Protein AF-A0A956B2J0-F1 (afdb_monomer_lite)

Foldseek 3Di:
DDDDDDDDDDDDDDDDDDDDDDDDDDPPDDDDDDDDDDPPPQPLCPPDFQQDDPFPQWDRGFDDDRNDTDTDGHFQDQDDQLWLQFPRFTQHPVRHTGGHGHWQQDDDDWAAPDQFKIKDWDRGFDQDRNHRDTDTDIDIATHPRAQCVPHHRDGDQLCPPDWQADDPFPQWDPGFDADRRHRDGDTQGHDWQCQGDQLQLQFPSWTGHRPNHIDGHGRQQQDDDQWDFDKQKIKDWHSVVWDQDSVPSDIDTDIDIDGLPPQGDDPNGRNLAAPCVQKDPWDDDPDLQAWTAIDGPRPNDDGIDGFDNFALVLCLQQPLVLCQVAVCVVHNQDPVCVVDLRHADHQLDDAPDLPPDDDDDDDDDDCVQQDDPDPVPPRGDRRQDDHDPVRSVVNSRSQRVQVVPAPALCRRCVQQLLAPPRPSPNDPPPRNQHPHCPRSSSVSSRCRRVRNYDDPFGPQWDFRDDDPPDDDDTSGPDDRDDVPPDDPDDDDPDDDDDDDDDDDDPPPDDD

Radius of gyration: 56.72 Å; chains: 1; bounding box: 120×81×154 Å

Sequence (511 aa):
MLLAVLVGLGAACNVDDAEIPNGPCTGGICVGGDAGTNNNNNDPCANITCNQPPTQCHAAVGTCSAGVCDYALMPGQSCQDGNACTSNDMCDATGACVGTAVACTTPPDPTCADGDTSVVYDAQGVCIPGSGDCQYTQQTVSCPGMCGSANPGLCPNPCANRTCDTPPTGCFAVPGACNDLTGACTYTVDPAITMCSDGDPCTNNDACQGDGTCLGATLQCNTPPAATCTGNILRTFTANGAACNAGTSMCDYPFTDTDCGAAGCSNGACNNACDESGCSAWALPANPNGTAVRTCQDANCPTTINLPGLDRNYFDCNVQPIFDATCAYMGCHTTDTPNRRLQIFSVGLKRMAPLLSGTDHDGPLNPSFCNGSFPQAEANCAGRDPLLAAEGTFNFDNARLFSLDAASADQNELLTQPLAGDPQGHVHDSLDFFASTNDVRYQAIRSWLNGQTAGGGCRTSINIPTKPNYTVNTLNYGDGQCPTCKPAGGTCPGSTPATATPPCNPTDCVQ

pLDDT: mean 72.61, std 22.2, range [22.94, 96.62]

Secondary structure (DSSP, 8-state):
---------PPPP------------STT---------------TTTT------SSTTB-SS-EEETTEEE--B-TT-B---S-TTEEEEEE-TTS-EEEEEP----PPPPEEEETTEEEEE-SS-EE-TTT-PEE--EEEEE-TTTTTSSBTTB---TTTT------SSSSB-SSPEE-TTT--EE-PBPPTT-B---S-TTEEEEEE-SSS-EEEEEPP--SPPPPEEETTEEEEE-STT-EEETTTTEEE--EEEEE-GGG-EETTEETTS--GGGBPPPB--SSTTSEEE--BSSTTS--EEEPP---HHHIIIIIHHHIIIIISGGGSSBTT-TT-S--B-BTTB--SS---S---SSSS--GGG-----TT---SSSTTSPPPHHHHHHHHHHHHGGGSS-SSGGG-HHHHTTBTT-TT----TT---BSSTT-HHHHHHHHHHTT----S---S-------TT--------GGG--TT---TT---TT--------PPPTTS---

Structure (mmCIF, N/CA/C/O backbone):
data_AF-A0A956B2J0-F1
#
_entry.id   AF-A0A956B2J0-F1
#
loop_
_atom_site.group_PDB
_atom_site.id
_atom_site.type_symbol
_atom_site.label_atom_id
_atom_site.label_alt_id
_atom_site.label_comp_id
_atom_site.label_asym_id
_atom_site.label_entity_id
_atom_site.label_seq_id
_atom_site.pdbx_PDB_ins_code
_atom_site.Cartn_x
_atom_site.Cartn_y
_atom_site.Cartn_z
_atom_site.occupancy
_atom_site.B_iso_or_equiv
_atom_site.auth_seq_id
_atom_site.auth_comp_id
_atom_site.auth_asym_id
_atom_site.auth_atom_id
_atom_site.pdbx_PDB_model_num
ATOM 1 N N . MET A 1 1 ? -65.372 -28.774 45.444 1.00 35.50 1 MET A N 1
ATOM 2 C CA . MET A 1 1 ? -65.207 -30.163 44.949 1.00 35.50 1 MET A CA 1
ATOM 3 C C . MET A 1 1 ? -63.865 -30.629 45.496 1.00 35.50 1 MET A C 1
ATOM 5 O O . MET A 1 1 ? -62.912 -29.916 45.257 1.00 35.50 1 MET A O 1
ATOM 9 N N . LEU A 1 2 ? -63.684 -31.666 46.306 1.00 34.28 2 LEU A N 1
ATOM 10 C CA . LEU A 1 2 ? -64.452 -32.865 46.611 1.00 34.28 2 LEU A CA 1
ATOM 11 C C . LEU A 1 2 ? -64.133 -33.278 48.070 1.00 34.28 2 LEU A C 1
ATOM 13 O O . LEU A 1 2 ? -63.106 -32.907 48.625 1.00 34.28 2 LEU A O 1
ATOM 17 N N . LEU A 1 3 ? -65.072 -34.012 48.649 1.00 37.28 3 LEU A N 1
ATOM 18 C CA . LEU A 1 3 ? -65.223 -34.500 50.019 1.00 37.28 3 LEU A CA 1
ATOM 19 C C . LEU A 1 3 ? -64.166 -35.554 50.427 1.00 37.28 3 LEU A C 1
ATOM 21 O O . LEU A 1 3 ? -63.898 -36.448 49.630 1.00 37.28 3 LEU A O 1
ATOM 25 N N . ALA A 1 4 ? -63.695 -35.550 51.682 1.00 34.56 4 ALA A N 1
ATOM 26 C CA . ALA A 1 4 ? -63.325 -36.780 52.401 1.00 34.56 4 ALA A CA 1
ATOM 27 C C . ALA A 1 4 ? -63.368 -36.577 53.928 1.00 34.56 4 ALA A C 1
ATOM 29 O O . ALA A 1 4 ? -62.585 -35.834 54.511 1.00 34.56 4 ALA A O 1
ATOM 30 N N . VAL A 1 5 ? -64.331 -37.259 54.541 1.00 39.72 5 VAL A N 1
ATOM 31 C CA . VAL A 1 5 ? -64.541 -37.460 55.977 1.00 39.72 5 VAL A CA 1
ATOM 32 C C . VAL A 1 5 ? -63.607 -38.572 56.456 1.00 39.72 5 VAL A C 1
ATOM 34 O O . VAL A 1 5 ? -63.638 -39.645 55.862 1.00 39.72 5 VAL A O 1
ATOM 37 N N . LEU A 1 6 ? -62.875 -38.381 57.559 1.00 34.81 6 LEU A N 1
ATOM 38 C CA . LEU A 1 6 ? -62.448 -39.495 58.413 1.00 34.81 6 LEU A CA 1
ATOM 39 C C . LEU A 1 6 ? -62.527 -39.115 59.903 1.00 34.81 6 LEU A C 1
ATOM 41 O O . LEU A 1 6 ? -61.773 -38.297 60.420 1.00 34.81 6 LEU A O 1
ATOM 45 N N . VAL A 1 7 ? -63.507 -39.750 60.542 1.00 36.44 7 VAL A N 1
ATOM 46 C CA . VAL A 1 7 ? -63.705 -40.039 61.972 1.00 36.44 7 VAL A CA 1
ATOM 47 C C . VAL A 1 7 ? -62.367 -40.537 62.563 1.00 36.44 7 VAL A C 1
ATOM 49 O O . VAL A 1 7 ? -61.705 -41.355 61.938 1.00 36.44 7 VAL A O 1
ATOM 52 N N . GLY A 1 8 ? -61.822 -40.022 63.667 1.00 38.66 8 GLY A N 1
ATOM 53 C CA . GLY A 1 8 ? -62.373 -40.074 65.020 1.00 38.66 8 GLY A CA 1
ATOM 54 C C . GLY A 1 8 ? -61.999 -41.398 65.705 1.00 38.66 8 GLY A C 1
ATOM 55 O O . GLY A 1 8 ? -62.794 -42.329 65.695 1.00 38.66 8 GLY A O 1
ATOM 56 N N . LEU A 1 9 ? -60.810 -41.480 66.313 1.00 36.62 9 LEU A N 1
ATOM 57 C CA . LEU A 1 9 ? -60.426 -42.541 67.256 1.00 36.62 9 LEU A CA 1
ATOM 58 C C . LEU A 1 9 ? -59.696 -41.885 68.435 1.00 36.62 9 LEU A C 1
ATOM 60 O O . LEU A 1 9 ? -58.500 -41.611 68.375 1.00 36.62 9 LEU A O 1
ATOM 64 N N . GLY A 1 10 ? -60.462 -41.574 69.483 1.00 35.75 10 GLY A N 1
ATOM 65 C CA . GLY A 1 10 ? -59.936 -41.194 70.789 1.00 35.75 10 GLY A CA 1
ATOM 66 C C . GLY A 1 10 ? -59.349 -42.418 71.486 1.00 35.75 10 GLY A C 1
ATOM 67 O O . GLY A 1 10 ? -59.977 -43.477 71.525 1.00 35.75 10 GLY A O 1
ATOM 68 N N . ALA A 1 11 ? -58.132 -42.267 72.000 1.00 37.03 11 ALA A N 1
ATOM 69 C CA . ALA A 1 11 ? -57.468 -43.260 72.826 1.00 37.03 11 ALA A CA 1
ATOM 70 C C . ALA A 1 11 ? -58.226 -43.457 74.150 1.00 37.03 11 ALA A C 1
ATOM 72 O O . ALA A 1 11 ? -58.715 -42.502 74.752 1.00 37.03 11 ALA A O 1
ATOM 73 N N . ALA A 1 12 ? -58.326 -44.714 74.576 1.00 32.59 12 ALA A N 1
ATOM 74 C CA . ALA A 1 12 ? -58.963 -45.127 75.817 1.00 32.59 12 ALA A CA 1
ATOM 75 C C . ALA A 1 12 ? -58.129 -44.722 77.044 1.00 32.59 12 ALA A C 1
ATOM 77 O O . ALA A 1 12 ? -56.908 -44.881 77.048 1.00 32.59 12 ALA A O 1
ATOM 78 N N . CYS A 1 13 ? -58.797 -44.274 78.109 1.00 31.00 13 CYS A N 1
ATOM 79 C CA . CYS A 1 13 ? -58.205 -44.224 79.442 1.00 31.00 13 CYS A CA 1
ATOM 80 C C . CYS A 1 13 ? -58.163 -45.645 80.013 1.00 31.00 13 CYS A C 1
ATOM 82 O O . CYS A 1 13 ? -59.206 -46.269 80.202 1.00 31.00 13 CYS A O 1
ATOM 84 N N . ASN A 1 14 ? -56.955 -46.140 80.274 1.00 37.97 14 ASN A N 1
ATOM 85 C CA . ASN A 1 14 ? -56.723 -47.334 81.071 1.00 37.97 14 ASN A CA 1
ATOM 86 C C . ASN A 1 14 ? -56.538 -46.914 82.533 1.00 37.97 14 ASN A C 1
ATOM 88 O O . ASN A 1 14 ? -55.545 -46.258 82.843 1.00 37.97 14 ASN A O 1
ATOM 92 N N . VAL A 1 15 ? -57.467 -47.296 83.407 1.00 42.03 15 VAL A N 1
ATOM 93 C CA . VAL A 1 15 ? -57.183 -47.441 84.837 1.00 42.03 15 VAL A CA 1
ATOM 94 C C . VAL A 1 15 ? -57.813 -48.739 85.327 1.00 42.03 15 VAL A C 1
ATOM 96 O O . VAL A 1 15 ? -59.034 -48.894 85.364 1.00 42.03 15 VAL A O 1
ATOM 99 N N . ASP A 1 16 ? -56.934 -49.681 85.653 1.00 40.47 16 ASP A N 1
ATOM 100 C CA . ASP A 1 16 ? -57.213 -50.844 86.478 1.00 40.47 16 ASP A CA 1
ATOM 101 C C . ASP A 1 16 ? -57.580 -50.354 87.887 1.00 40.47 16 ASP A C 1
ATOM 103 O O . ASP A 1 16 ? -56.701 -49.943 88.635 1.00 40.47 16 ASP A O 1
ATOM 107 N N . ASP A 1 17 ? -58.866 -50.342 88.233 1.00 38.78 17 ASP A N 1
ATOM 108 C CA . ASP A 1 17 ? -59.327 -50.712 89.575 1.00 38.78 17 ASP A CA 1
ATOM 109 C C . ASP A 1 17 ? -60.852 -50.866 89.597 1.00 38.78 17 ASP A C 1
ATOM 111 O O . ASP A 1 17 ? -61.626 -50.022 89.142 1.00 38.78 17 ASP A O 1
ATOM 115 N N . ALA A 1 18 ? -61.280 -52.017 90.101 1.00 45.44 18 ALA A N 1
ATOM 116 C CA . ALA A 1 18 ? -62.663 -52.427 90.191 1.00 45.44 18 ALA A CA 1
ATOM 117 C C . ALA A 1 18 ? -63.302 -51.880 91.475 1.00 45.44 18 ALA A C 1
ATOM 119 O O . ALA A 1 18 ? -63.050 -52.426 92.539 1.00 45.44 18 ALA A O 1
ATOM 120 N N . GLU A 1 19 ? -64.169 -50.869 91.367 1.00 48.59 19 GLU A N 1
ATOM 121 C CA . GLU A 1 19 ? -65.430 -50.764 92.123 1.00 48.59 19 GLU A CA 1
ATOM 122 C C . GLU A 1 19 ? -66.260 -49.547 91.654 1.00 48.59 19 GLU A C 1
ATOM 124 O O . GLU A 1 19 ? -65.746 -48.444 91.513 1.00 48.59 19 GLU A O 1
ATOM 129 N N . ILE A 1 20 ? -67.575 -49.768 91.487 1.00 40.50 20 ILE A N 1
ATOM 130 C CA . ILE A 1 20 ? -68.682 -48.853 91.103 1.00 40.50 20 ILE A CA 1
ATOM 131 C C . ILE A 1 20 ? -69.118 -48.899 89.611 1.00 40.50 20 ILE A C 1
ATOM 133 O O . ILE A 1 20 ? -68.473 -48.320 88.738 1.00 40.50 20 ILE A O 1
ATOM 137 N N . PRO A 1 21 ? -70.275 -49.530 89.301 1.00 45.38 21 PRO A N 1
ATOM 138 C CA . PRO A 1 21 ? -70.878 -49.532 87.972 1.00 45.38 21 PRO A CA 1
ATOM 139 C C . PRO A 1 21 ? -71.820 -48.330 87.752 1.00 45.38 21 PRO A C 1
ATOM 141 O O . PRO A 1 21 ? -72.668 -48.033 88.589 1.00 45.38 21 PRO A O 1
ATOM 144 N N . ASN A 1 22 ? -71.738 -47.743 86.551 1.00 42.97 22 ASN A N 1
ATOM 145 C CA . ASN A 1 22 ? -72.688 -46.813 85.912 1.00 42.97 22 ASN A CA 1
ATOM 146 C C . ASN A 1 22 ? -72.746 -45.353 86.417 1.00 42.97 22 ASN A C 1
ATOM 148 O O . ASN A 1 22 ? -73.561 -44.997 87.263 1.00 42.97 22 ASN A O 1
ATOM 152 N N . GLY A 1 23 ? -72.008 -44.468 85.734 1.00 45.00 23 GLY A N 1
ATOM 153 C CA . GLY A 1 23 ? -72.298 -43.031 85.625 1.00 45.00 23 GLY A CA 1
ATOM 154 C C . GLY A 1 23 ? -71.915 -42.518 84.223 1.00 45.00 23 GLY A C 1
ATOM 155 O O . GLY A 1 23 ? -70.894 -42.960 83.698 1.00 45.00 23 GLY A O 1
ATOM 156 N N . PRO A 1 24 ? -72.714 -41.661 83.555 1.00 36.62 24 PRO A N 1
ATOM 157 C CA . PRO A 1 24 ? -72.447 -41.257 82.174 1.00 36.62 24 PRO A CA 1
ATOM 158 C C . PRO A 1 24 ? -71.345 -40.189 82.092 1.00 36.62 24 PRO A C 1
ATOM 160 O O . PRO A 1 24 ? -71.435 -39.138 82.723 1.00 36.62 24 PRO A O 1
ATOM 163 N N . CYS A 1 25 ? -70.330 -40.427 81.259 1.00 37.09 25 CYS A N 1
ATOM 164 C CA . CYS A 1 25 ? -69.334 -39.427 80.877 1.00 37.09 25 CYS A CA 1
ATOM 165 C C . CYS A 1 25 ? -69.840 -38.607 79.681 1.00 37.09 25 CYS A C 1
ATOM 167 O O . CYS A 1 25 ? -70.198 -39.176 78.651 1.00 37.09 25 CYS A O 1
ATOM 169 N N . THR A 1 26 ? -69.800 -37.276 79.770 1.00 37.00 26 THR A N 1
ATOM 170 C CA . THR A 1 26 ? -70.005 -36.390 78.609 1.00 37.00 26 THR A CA 1
ATOM 171 C C . THR A 1 26 ? -68.829 -35.419 78.541 1.00 37.00 26 THR A C 1
ATOM 173 O O . THR A 1 26 ? -68.643 -34.624 79.454 1.00 37.00 26 THR A O 1
ATOM 176 N N . GLY A 1 27 ? -67.999 -35.505 77.497 1.00 43.88 27 GLY A N 1
ATOM 177 C CA . GLY A 1 27 ? -66.906 -34.547 77.260 1.00 43.88 27 GLY A CA 1
ATOM 178 C C . GLY A 1 27 ? -65.631 -34.709 78.104 1.00 43.88 27 GLY A C 1
ATOM 179 O O . GLY A 1 27 ? -64.857 -33.765 78.183 1.00 43.88 27 GLY A O 1
ATOM 180 N N . GLY A 1 28 ? -65.385 -35.875 78.716 1.00 47.59 28 GLY A N 1
ATOM 181 C CA . GLY A 1 28 ? -64.074 -36.206 79.303 1.00 47.59 28 GLY A CA 1
ATOM 182 C C . GLY A 1 28 ? -63.744 -35.599 80.675 1.00 47.59 28 GLY A C 1
ATOM 183 O O . GLY A 1 28 ? -62.598 -35.698 81.097 1.00 47.59 28 GLY A O 1
ATOM 184 N N . ILE A 1 29 ? -64.710 -35.017 81.395 1.00 48.53 29 ILE A N 1
ATOM 185 C CA . ILE A 1 29 ? -64.512 -34.526 82.772 1.00 48.53 29 ILE A CA 1
ATOM 186 C C . ILE A 1 29 ? -65.528 -35.190 83.713 1.00 48.53 29 ILE A C 1
ATOM 188 O O . ILE A 1 29 ? -66.730 -35.175 83.448 1.00 48.53 29 ILE A O 1
ATOM 192 N N . CYS A 1 30 ? -65.047 -35.757 84.824 1.00 38.91 30 CYS A N 1
ATOM 193 C CA . CYS A 1 30 ? -65.880 -36.223 85.936 1.00 38.91 30 CYS A CA 1
ATOM 194 C C . CYS A 1 30 ? -66.301 -35.023 86.798 1.00 38.91 30 CYS A C 1
ATOM 196 O O . CYS A 1 30 ? -65.445 -34.270 87.256 1.00 38.91 30 CYS A O 1
ATOM 198 N N . VAL A 1 31 ? -67.603 -34.847 87.044 1.00 44.25 31 VAL A N 1
ATOM 199 C CA . VAL A 1 31 ? -68.118 -33.775 87.911 1.00 44.25 31 VAL A CA 1
ATOM 200 C C . VAL A 1 31 ? -68.738 -34.391 89.165 1.00 44.25 31 VAL A C 1
ATOM 202 O O . VAL A 1 31 ? -69.768 -35.056 89.078 1.00 44.25 31 VAL A O 1
ATOM 205 N N . GLY A 1 32 ? -68.116 -34.146 90.322 1.00 39.00 32 GLY A N 1
ATOM 206 C CA . GLY A 1 32 ? -68.688 -34.405 91.647 1.00 39.00 32 GLY A CA 1
ATOM 207 C C . GLY A 1 32 ? -67.661 -34.835 92.700 1.00 39.00 32 GLY A C 1
ATOM 208 O O . GLY A 1 32 ? -67.180 -35.961 92.653 1.00 39.00 32 GLY A O 1
ATOM 209 N N . GLY A 1 33 ? -67.382 -33.968 93.680 1.00 40.16 33 GLY A N 1
ATOM 210 C CA . GLY A 1 33 ? -66.674 -34.332 94.915 1.00 40.16 33 GLY A CA 1
ATOM 211 C C . GLY A 1 33 ? -66.053 -33.140 95.648 1.00 40.16 33 GLY A C 1
ATOM 212 O O . GLY A 1 33 ? -65.164 -32.491 95.114 1.00 40.16 33 GLY A O 1
ATOM 213 N N . ASP A 1 34 ? -66.559 -32.870 96.852 1.00 42.50 34 ASP A N 1
ATOM 214 C CA . ASP A 1 34 ? -66.285 -31.737 97.746 1.00 42.50 34 ASP A CA 1
ATOM 215 C C . ASP A 1 34 ? -64.835 -31.558 98.239 1.00 42.50 34 ASP A C 1
ATOM 217 O O . ASP A 1 34 ? -64.007 -32.467 98.233 1.00 42.50 34 ASP A O 1
ATOM 221 N N . ALA A 1 35 ? -64.604 -30.349 98.763 1.00 54.72 35 ALA A N 1
ATOM 222 C CA . ALA A 1 35 ? -63.444 -29.891 99.518 1.00 54.72 35 ALA A CA 1
ATOM 223 C C . ALA A 1 35 ? -62.894 -30.906 100.542 1.00 54.72 35 ALA A C 1
ATOM 225 O O . ALA A 1 35 ? -63.597 -31.364 101.441 1.00 54.72 35 ALA A O 1
ATOM 226 N N . GLY A 1 36 ? -61.584 -31.153 100.485 1.00 38.69 36 GLY A N 1
ATOM 227 C CA . GLY A 1 36 ? -60.866 -31.912 101.503 1.00 38.69 36 GLY A CA 1
ATOM 228 C C . GLY A 1 36 ? -59.371 -31.947 101.221 1.00 38.69 36 GLY A C 1
ATOM 229 O O . GLY A 1 36 ? -58.921 -32.553 100.259 1.00 38.69 36 GLY A O 1
ATOM 230 N N . THR A 1 37 ? -58.602 -31.274 102.069 1.00 54.66 37 THR A N 1
ATOM 231 C CA . THR A 1 37 ? -57.142 -31.176 102.043 1.00 54.66 37 THR A CA 1
ATOM 232 C C . THR A 1 37 ? -56.463 -32.551 102.025 1.00 54.66 37 THR A C 1
ATOM 234 O O . THR A 1 37 ? -56.329 -33.188 103.071 1.00 54.66 37 THR A O 1
ATOM 237 N N . ASN A 1 38 ? -55.944 -32.965 100.870 1.00 45.47 38 ASN A N 1
ATOM 238 C CA . ASN A 1 38 ? -54.764 -33.815 100.804 1.00 45.47 38 ASN A CA 1
ATOM 239 C C . ASN A 1 38 ? -53.744 -33.206 99.828 1.00 45.47 38 ASN A C 1
ATOM 241 O O . ASN A 1 38 ? -53.971 -32.904 98.664 1.00 45.47 38 ASN A O 1
ATOM 245 N N . ASN A 1 39 ? -52.585 -32.942 100.392 1.00 57.44 39 ASN A N 1
ATOM 246 C CA . ASN A 1 39 ? -51.358 -32.501 99.768 1.00 57.44 39 ASN A CA 1
ATOM 247 C C . ASN A 1 39 ? -50.750 -33.613 98.901 1.00 57.44 39 ASN A C 1
ATOM 249 O O . ASN A 1 39 ? -49.669 -34.104 99.199 1.00 57.44 39 ASN A O 1
ATOM 253 N N . ASN A 1 40 ? -51.406 -33.942 97.790 1.00 53.59 40 ASN A N 1
ATOM 254 C CA . ASN A 1 40 ? -50.747 -34.527 96.626 1.00 53.59 40 ASN A CA 1
ATOM 255 C C . ASN A 1 40 ? -50.641 -33.433 95.567 1.00 53.59 40 ASN A C 1
ATOM 257 O O . ASN A 1 40 ? -51.390 -33.382 94.596 1.00 53.59 40 ASN A O 1
ATOM 261 N N . ASN A 1 41 ? -49.705 -32.523 95.842 1.00 59.00 41 ASN A N 1
ATOM 262 C CA . ASN A 1 41 ? -49.174 -31.512 94.940 1.00 59.00 41 ASN A CA 1
ATOM 263 C C . ASN A 1 41 ? -48.554 -32.194 93.711 1.00 59.00 41 ASN A C 1
ATOM 265 O O . ASN A 1 41 ? -47.340 -32.355 93.621 1.00 59.00 41 ASN A O 1
ATOM 269 N N . ASN A 1 42 ? -49.407 -32.662 92.811 1.00 64.56 42 ASN A N 1
ATOM 270 C CA . ASN A 1 42 ? -49.012 -33.123 91.493 1.00 64.56 42 ASN A CA 1
ATOM 271 C C . ASN A 1 42 ? -49.952 -32.570 90.419 1.00 64.56 42 ASN A C 1
ATOM 273 O O . ASN A 1 42 ? -50.065 -33.163 89.353 1.00 64.56 42 ASN A O 1
ATOM 277 N N . ASP A 1 43 ? -50.631 -31.453 90.708 1.00 75.75 43 ASP A N 1
ATOM 278 C CA . ASP A 1 43 ? -51.000 -30.510 89.659 1.00 75.75 43 ASP A CA 1
ATOM 279 C C . ASP A 1 43 ? -49.783 -29.600 89.450 1.00 75.75 43 ASP A C 1
ATOM 281 O O . ASP A 1 43 ? -49.546 -28.690 90.256 1.00 75.75 43 ASP A O 1
ATOM 285 N N . PRO A 1 44 ? -48.977 -29.835 88.401 1.00 83.00 44 PRO A N 1
ATOM 286 C CA . PRO A 1 44 ? -47.765 -29.066 88.166 1.00 83.00 44 PRO A CA 1
ATOM 287 C C . PRO A 1 44 ? -48.062 -27.592 87.830 1.00 83.00 44 PRO A C 1
ATOM 289 O O . PRO A 1 44 ? -47.133 -26.798 87.719 1.00 83.00 44 PRO A O 1
ATOM 292 N N . CYS A 1 45 ? -49.338 -27.216 87.681 1.00 86.88 45 CYS A N 1
ATOM 293 C CA . CYS A 1 45 ? -49.802 -25.882 87.324 1.00 86.88 45 CYS A CA 1
ATOM 294 C C . CYS A 1 45 ? -50.400 -25.074 88.488 1.00 86.88 45 CYS A C 1
ATOM 296 O O . CYS A 1 45 ? -50.694 -23.895 88.298 1.00 86.88 45 CYS A O 1
ATOM 298 N N . ALA A 1 46 ? -50.519 -25.634 89.700 1.00 84.00 46 ALA A N 1
ATOM 299 C CA . ALA A 1 46 ? -51.222 -25.006 90.831 1.00 84.00 46 ALA A CA 1
ATOM 300 C C . ALA A 1 46 ? -50.687 -23.619 91.265 1.00 84.00 46 ALA A C 1
ATOM 302 O O . ALA A 1 46 ? -51.393 -22.874 91.939 1.00 84.00 46 ALA A O 1
ATOM 303 N N . ASN A 1 47 ? -49.457 -23.256 90.876 1.00 84.62 47 ASN A N 1
ATOM 304 C CA . ASN A 1 47 ? -48.845 -21.947 91.151 1.00 84.62 47 ASN A CA 1
ATOM 305 C C . ASN A 1 47 ? -48.202 -21.293 89.911 1.00 84.62 47 ASN A C 1
ATOM 307 O O . ASN A 1 47 ? -47.394 -20.374 90.049 1.00 84.62 47 ASN A O 1
ATOM 311 N N . ILE A 1 48 ? -48.518 -21.759 88.699 1.00 88.62 48 ILE A N 1
ATOM 312 C CA . ILE A 1 48 ? -47.949 -21.210 87.462 1.00 88.62 48 ILE A CA 1
ATOM 313 C C . ILE A 1 48 ? -48.937 -20.220 86.848 1.00 88.62 48 ILE A C 1
ATOM 315 O O . ILE A 1 48 ? -50.067 -20.570 86.523 1.00 88.62 48 ILE A O 1
ATOM 319 N N . THR A 1 49 ? -48.500 -18.972 86.666 1.00 91.75 49 THR A N 1
ATOM 320 C CA . THR A 1 49 ? -49.256 -17.947 85.931 1.00 91.75 49 THR A CA 1
ATOM 321 C C . THR A 1 49 ? -48.613 -17.733 84.566 1.00 91.75 49 THR A C 1
ATOM 323 O O . THR A 1 49 ? -47.475 -17.283 84.479 1.00 91.75 49 THR A O 1
ATOM 326 N N . CYS A 1 50 ? -49.345 -18.034 83.495 1.00 93.38 50 CYS A N 1
ATOM 327 C CA . CYS A 1 50 ? -48.862 -17.903 82.121 1.00 93.38 50 CYS A CA 1
ATOM 328 C C . CYS A 1 50 ? -49.212 -16.527 81.540 1.00 93.38 50 CYS A C 1
ATOM 330 O O . CYS A 1 50 ? -50.102 -16.411 80.703 1.00 93.38 50 CYS A O 1
ATOM 332 N N . ASN A 1 51 ? -48.549 -15.473 82.016 1.00 93.88 51 ASN A N 1
ATOM 333 C CA . ASN A 1 51 ? -48.724 -14.087 81.551 1.00 93.88 51 ASN A CA 1
ATOM 334 C C . ASN A 1 51 ? -47.427 -13.474 80.990 1.00 93.88 51 ASN A C 1
ATOM 336 O O . ASN A 1 51 ? -47.310 -12.255 80.866 1.00 93.88 51 ASN A O 1
ATOM 340 N N . GLN A 1 52 ? -46.445 -14.321 80.680 1.00 92.94 52 GLN A N 1
ATOM 341 C CA . GLN A 1 52 ? -45.152 -13.941 80.116 1.00 92.94 52 GLN A CA 1
ATOM 342 C C . GLN A 1 52 ? -44.944 -14.693 78.798 1.00 92.94 52 GLN A C 1
ATOM 344 O O . GLN A 1 52 ? -44.220 -15.693 78.765 1.00 92.94 52 GLN A O 1
ATOM 349 N N . PRO A 1 53 ? -45.633 -14.272 77.723 1.00 92.81 53 PRO A N 1
ATOM 350 C CA . PRO A 1 53 ? -45.475 -14.894 76.417 1.00 92.81 53 PRO A CA 1
ATOM 351 C C . PRO A 1 53 ? -44.029 -14.764 75.902 1.00 92.81 53 PRO A C 1
ATOM 353 O O . PRO A 1 53 ? -43.381 -13.747 76.166 1.00 92.81 53 PRO A O 1
ATOM 356 N N . PRO A 1 54 ? -43.522 -15.740 75.122 1.00 91.38 54 PRO A N 1
ATOM 357 C CA . PRO A 1 54 ? -42.154 -15.704 74.601 1.00 91.38 54 PRO A CA 1
ATOM 358 C C . PRO A 1 54 ? -41.878 -14.555 73.620 1.00 91.38 54 PRO A C 1
ATOM 360 O O . PRO A 1 54 ? -40.768 -14.030 73.583 1.00 91.38 54 PRO A O 1
ATOM 363 N N . THR A 1 55 ? -42.868 -14.173 72.804 1.00 92.12 55 THR A N 1
ATOM 364 C CA . THR A 1 55 ? -42.749 -13.102 71.797 1.00 92.12 55 THR A CA 1
ATOM 365 C C . THR A 1 55 ? -44.046 -12.296 71.701 1.00 92.12 55 THR A C 1
ATOM 367 O O . THR A 1 55 ? -45.087 -12.712 72.209 1.00 92.12 55 THR A O 1
ATOM 370 N N . GLN A 1 56 ? -44.009 -11.169 70.980 1.00 93.56 56 GLN A N 1
ATOM 371 C CA . GLN A 1 56 ? -45.194 -10.353 70.658 1.00 93.56 56 GLN A CA 1
ATOM 372 C C . GLN A 1 56 ? -46.251 -11.111 69.828 1.00 93.56 56 GLN A C 1
ATOM 374 O O . GLN A 1 56 ? -47.394 -10.675 69.737 1.00 93.56 56 GLN A O 1
ATOM 379 N N . CYS A 1 57 ? -45.879 -12.254 69.246 1.00 96.62 57 CYS A N 1
ATOM 380 C CA . CYS A 1 57 ? -46.727 -13.074 68.383 1.00 96.62 57 CYS A CA 1
ATOM 381 C C . CYS A 1 57 ? -47.424 -14.228 69.104 1.00 96.62 57 CYS A C 1
ATOM 383 O O . CYS A 1 57 ? -48.032 -15.087 68.465 1.00 96.62 57 CYS A O 1
ATOM 385 N N . HIS A 1 58 ? -47.352 -14.231 70.432 1.00 95.25 58 HIS A N 1
ATOM 386 C CA . HIS A 1 58 ? -48.039 -15.171 71.301 1.00 95.25 58 HIS A CA 1
ATOM 387 C C . HIS A 1 58 ? -49.092 -14.431 72.132 1.00 95.25 58 HIS A C 1
ATOM 389 O O . HIS A 1 58 ? -48.881 -13.287 72.538 1.00 95.25 58 HIS A O 1
ATOM 395 N N . ALA A 1 59 ? -50.230 -15.077 72.387 1.00 94.25 59 ALA A N 1
ATOM 396 C CA . ALA A 1 59 ? -51.303 -14.512 73.199 1.00 94.25 59 ALA A CA 1
ATOM 397 C C . ALA A 1 59 ? -50.786 -14.047 74.571 1.00 94.25 59 ALA A C 1
ATOM 399 O O . ALA A 1 59 ? -49.967 -14.716 75.193 1.00 94.25 59 ALA A O 1
ATOM 400 N N . ALA A 1 60 ? -51.303 -12.922 75.074 1.00 92.50 60 ALA A N 1
ATOM 401 C CA . ALA A 1 60 ? -50.861 -12.346 76.349 1.00 92.50 60 ALA A CA 1
ATOM 402 C C . ALA A 1 60 ? -51.083 -13.275 77.561 1.00 92.50 60 ALA A C 1
ATOM 404 O O . ALA A 1 60 ? -50.437 -13.107 78.594 1.00 92.50 60 ALA A O 1
ATOM 405 N N . VAL A 1 61 ? -51.999 -14.242 77.435 1.00 93.69 61 VAL A N 1
ATOM 406 C CA . VAL A 1 61 ? -52.311 -15.245 78.457 1.00 93.69 61 VAL A CA 1
ATOM 407 C C . VAL A 1 61 ? -52.241 -16.636 77.831 1.00 93.69 61 VAL A C 1
ATOM 409 O O . VAL A 1 61 ? -52.869 -16.884 76.801 1.00 93.69 61 VAL A O 1
ATOM 412 N N . GLY A 1 62 ? -51.476 -17.526 78.459 1.00 92.75 62 GLY A N 1
ATOM 413 C CA . GLY A 1 62 ? -51.313 -18.924 78.067 1.00 92.75 62 GLY A CA 1
ATOM 414 C C . GLY A 1 62 ? -52.057 -19.898 78.980 1.00 92.75 62 GLY A C 1
ATOM 415 O O . GLY A 1 62 ? -52.609 -19.524 80.016 1.00 92.75 62 GLY A O 1
ATOM 416 N N . THR A 1 63 ? -52.045 -21.171 78.604 1.00 93.94 63 THR A N 1
ATOM 417 C CA . THR A 1 63 ? -52.572 -22.289 79.394 1.00 93.94 63 THR A CA 1
ATOM 418 C C . THR A 1 63 ? -51.420 -23.116 79.943 1.00 93.94 63 THR A C 1
ATOM 420 O O . THR A 1 63 ? -50.520 -23.480 79.192 1.00 93.94 63 THR A O 1
ATOM 423 N N . CYS A 1 64 ? -51.440 -23.432 81.238 1.00 92.75 64 CYS A N 1
ATOM 424 C CA . CYS A 1 64 ? -50.444 -24.328 81.817 1.00 92.75 64 CYS A CA 1
ATOM 425 C C . CYS A 1 64 ? -50.850 -25.792 81.601 1.00 92.75 64 CYS A C 1
ATOM 427 O O . CYS A 1 64 ? -51.973 -26.175 81.930 1.00 92.75 64 CYS A O 1
ATOM 429 N N . SER A 1 65 ? -49.925 -26.605 81.092 1.00 92.31 65 SER A N 1
ATOM 430 C CA . SER A 1 65 ? -50.052 -28.059 80.994 1.00 92.31 65 SER A CA 1
ATOM 431 C C . SER A 1 65 ? -48.759 -28.719 81.461 1.00 92.31 65 SER A C 1
ATOM 433 O O . SER A 1 65 ? -47.671 -28.349 81.027 1.00 92.31 65 SER A O 1
ATOM 435 N N . ALA A 1 66 ? -48.864 -29.671 82.394 1.00 87.88 66 ALA A N 1
ATOM 436 C CA . ALA A 1 66 ? -47.720 -30.390 82.968 1.00 87.88 66 ALA A CA 1
ATOM 437 C C . ALA A 1 66 ? -46.571 -29.483 83.475 1.00 87.88 66 ALA A C 1
ATOM 439 O O . ALA A 1 66 ? -45.410 -29.887 83.490 1.00 87.88 66 ALA A O 1
ATOM 440 N N . GLY A 1 67 ? -46.892 -28.263 83.917 1.00 88.94 67 GLY A N 1
ATOM 441 C CA . GLY A 1 67 ? -45.922 -27.327 84.486 1.00 88.94 67 GLY A CA 1
ATOM 442 C C . GLY A 1 67 ? -45.279 -26.392 83.457 1.00 88.94 67 GLY A C 1
ATOM 443 O O . GLY A 1 67 ? -44.381 -25.628 83.802 1.00 88.94 67 GLY A O 1
ATOM 444 N N . VAL A 1 68 ? -45.724 -26.446 82.200 1.00 92.56 68 VAL A N 1
ATOM 445 C CA . VAL A 1 68 ? -45.226 -25.630 81.088 1.00 92.56 68 VAL A CA 1
ATOM 446 C C . VAL A 1 68 ? -46.355 -24.745 80.569 1.00 92.56 68 VAL A C 1
ATOM 448 O O . VAL A 1 68 ? -47.498 -25.183 80.461 1.00 92.56 68 VAL A O 1
ATOM 451 N N . CYS A 1 69 ? -46.043 -23.484 80.274 1.00 95.19 69 CYS A N 1
ATOM 452 C CA . CYS A 1 69 ? -46.994 -22.548 79.683 1.00 95.19 69 CYS A CA 1
ATOM 453 C C . CYS A 1 69 ? -47.010 -22.667 78.159 1.00 95.19 69 CYS A C 1
ATOM 455 O O . CYS A 1 69 ? -46.000 -22.383 77.516 1.00 95.19 69 CYS A O 1
ATOM 457 N N . ASP A 1 70 ? -48.177 -22.979 77.604 1.00 94.56 70 ASP A N 1
ATOM 458 C CA . ASP A 1 70 ? -48.452 -22.934 76.171 1.00 94.56 70 ASP A CA 1
ATOM 459 C C . ASP A 1 70 ? -49.217 -21.655 75.824 1.00 94.56 70 ASP A C 1
ATOM 461 O O . ASP A 1 70 ? -50.191 -21.292 76.486 1.00 94.56 70 ASP A O 1
ATOM 465 N N . TYR A 1 71 ? -48.797 -20.967 74.765 1.00 95.56 71 TYR A N 1
ATOM 466 C CA . TYR A 1 71 ? -49.416 -19.724 74.308 1.00 95.56 71 TYR A CA 1
ATOM 467 C C . TYR A 1 71 ? -49.886 -19.877 72.861 1.00 95.56 71 TYR A C 1
ATOM 469 O O . TYR A 1 71 ? -49.137 -20.347 72.007 1.00 95.56 71 TYR A O 1
ATOM 477 N N . ALA A 1 72 ? -51.118 -19.456 72.566 1.00 94.31 72 ALA A N 1
ATOM 478 C CA . ALA A 1 72 ? -51.637 -19.482 71.202 1.00 94.31 72 ALA A CA 1
ATOM 479 C C . ALA A 1 72 ? -50.882 -18.484 70.307 1.00 94.31 72 ALA A C 1
ATOM 481 O O . ALA A 1 72 ? -50.652 -17.341 70.707 1.00 94.31 72 ALA A O 1
ATOM 482 N N . LEU A 1 73 ? -50.532 -18.907 69.090 1.00 96.06 73 LEU A N 1
ATOM 483 C CA . LEU A 1 73 ? -49.935 -18.041 68.073 1.00 96.06 73 LEU A CA 1
ATOM 484 C C . LEU A 1 73 ? -50.967 -17.040 67.547 1.00 96.06 73 LEU A C 1
ATOM 486 O O . LEU A 1 73 ? -52.145 -17.372 67.403 1.00 96.06 73 LEU A O 1
ATOM 490 N N . MET A 1 74 ? -50.517 -15.833 67.207 1.00 95.12 74 MET A N 1
ATOM 491 C CA . MET A 1 74 ? -51.373 -14.761 66.691 1.00 95.12 74 MET A CA 1
ATOM 492 C C . MET A 1 74 ? -50.945 -14.288 65.288 1.00 95.12 74 MET A C 1
ATOM 494 O O . MET A 1 74 ? -50.461 -13.164 65.152 1.00 95.12 74 MET A O 1
ATOM 498 N N . PRO A 1 75 ? -51.118 -15.100 64.225 1.00 95.19 75 PRO A N 1
ATOM 499 C CA . PRO A 1 75 ? -50.721 -14.708 62.875 1.00 95.19 75 PRO A CA 1
ATOM 500 C C . PRO A 1 75 ? -51.478 -13.464 62.389 1.00 95.19 75 PRO A C 1
ATOM 502 O O . PRO A 1 75 ? -52.679 -13.324 62.626 1.00 95.19 75 PRO A O 1
ATOM 505 N N . GLY A 1 76 ? -50.781 -12.568 61.693 1.00 91.94 76 GLY A N 1
ATOM 506 C CA . GLY A 1 76 ? -51.321 -11.320 61.149 1.00 91.94 76 GLY A CA 1
ATOM 507 C C . GLY A 1 76 ? -51.458 -10.173 62.155 1.00 91.94 76 GLY A C 1
ATOM 508 O O . GLY A 1 76 ? -51.858 -9.080 61.760 1.00 91.94 76 GLY A O 1
ATOM 509 N N . GLN A 1 77 ? -51.130 -10.380 63.436 1.00 94.75 77 GLN A N 1
ATOM 510 C CA . GLN A 1 77 ? -51.010 -9.270 64.385 1.00 94.75 77 GLN A CA 1
ATOM 511 C C . GLN A 1 77 ? -49.765 -8.437 64.083 1.00 94.75 77 GLN A C 1
ATOM 513 O O . GLN A 1 77 ? -48.726 -8.984 63.714 1.00 94.75 77 GLN A O 1
ATOM 518 N N . SER A 1 78 ? -49.870 -7.120 64.263 1.00 94.44 78 SER A N 1
ATOM 519 C CA . SER A 1 78 ? -48.723 -6.218 64.163 1.00 94.44 78 SER A CA 1
ATOM 520 C C . SER A 1 78 ? -47.720 -6.513 65.273 1.00 94.44 78 SER A C 1
ATOM 522 O O . SER A 1 78 ? -48.109 -6.647 66.436 1.00 94.44 78 SER A O 1
ATOM 524 N N . CYS A 1 79 ? -46.443 -6.538 64.932 1.00 95.38 79 CYS A N 1
ATOM 525 C CA . CYS A 1 79 ? -45.349 -6.711 65.880 1.00 95.38 79 CYS A CA 1
ATOM 526 C C . CYS A 1 79 ? -44.164 -5.823 65.465 1.00 95.38 79 CYS A C 1
ATOM 528 O O . CYS A 1 79 ? -44.325 -4.948 64.617 1.00 95.38 79 CYS A O 1
ATOM 530 N N . GLN A 1 80 ? -43.009 -5.974 66.112 1.00 93.69 80 GLN A N 1
ATOM 531 C CA . GLN A 1 80 ? -41.745 -5.351 65.705 1.00 93.69 80 GLN A CA 1
ATOM 532 C C . GLN A 1 80 ? -40.640 -6.408 65.740 1.00 93.69 80 GLN A C 1
ATOM 534 O O . GLN A 1 80 ? -40.379 -6.971 66.809 1.00 93.69 80 GLN A O 1
ATOM 539 N N . ASP A 1 81 ? -40.015 -6.691 64.596 1.00 91.25 81 ASP A N 1
ATOM 540 C CA . ASP A 1 81 ? -38.948 -7.696 64.471 1.00 91.25 81 ASP A CA 1
ATOM 541 C C . ASP A 1 81 ? -37.565 -7.138 64.859 1.00 91.25 81 ASP A C 1
ATOM 543 O O . ASP A 1 81 ? -36.598 -7.885 65.027 1.00 91.25 81 ASP A O 1
ATOM 547 N N . GLY A 1 82 ? -37.499 -5.822 65.091 1.00 89.88 82 GLY A N 1
ATOM 548 C CA . GLY A 1 82 ? -36.305 -5.102 65.523 1.00 89.88 82 GLY A CA 1
ATOM 549 C C . GLY A 1 82 ? -35.320 -4.795 64.393 1.00 89.88 82 GLY A C 1
ATOM 550 O O . GLY A 1 82 ? -34.255 -4.245 64.670 1.00 89.88 82 GLY A O 1
ATOM 551 N N . ASN A 1 83 ? -35.652 -5.125 63.145 1.00 92.12 83 ASN A N 1
ATOM 552 C CA . ASN A 1 83 ? -34.856 -4.814 61.969 1.00 92.12 83 ASN A CA 1
ATOM 553 C C . ASN A 1 83 ? -35.406 -3.552 61.287 1.00 92.12 83 ASN A C 1
ATOM 555 O O . ASN A 1 83 ? -36.527 -3.512 60.799 1.00 92.12 83 ASN A O 1
ATOM 559 N N . ALA A 1 84 ? -34.597 -2.494 61.208 1.00 93.81 84 ALA A N 1
ATOM 560 C CA . ALA A 1 84 ? -35.035 -1.243 60.585 1.00 93.81 84 ALA A CA 1
ATOM 561 C C . ALA A 1 84 ? -35.190 -1.349 59.051 1.00 93.81 84 ALA A C 1
ATOM 563 O O . ALA A 1 84 ? -35.743 -0.450 58.422 1.00 93.81 84 ALA A O 1
ATOM 564 N N . CYS A 1 85 ? -34.706 -2.439 58.442 1.00 95.25 85 CYS A N 1
ATOM 565 C CA . CYS A 1 85 ? -34.843 -2.732 57.013 1.00 95.25 85 CYS A CA 1
ATOM 566 C C . CYS A 1 85 ? -36.068 -3.567 56.654 1.00 95.25 85 CYS A C 1
ATOM 568 O O . CYS A 1 85 ? -36.190 -4.029 55.516 1.00 95.25 85 CYS A O 1
ATOM 570 N N . THR A 1 86 ? -36.972 -3.760 57.599 1.00 93.81 86 THR A N 1
ATOM 571 C CA . THR A 1 86 ? -38.275 -4.374 57.396 1.00 93.81 86 THR A CA 1
ATOM 572 C C . THR A 1 86 ? -39.368 -3.373 57.763 1.00 93.81 86 THR A C 1
ATOM 574 O O . THR A 1 86 ? -39.176 -2.433 58.530 1.00 93.81 86 THR A O 1
ATOM 577 N N . SER A 1 87 ? -40.506 -3.490 57.087 1.00 91.75 87 SER A N 1
ATOM 578 C CA . SER A 1 87 ? -41.672 -2.633 57.276 1.00 91.75 87 SER A CA 1
ATOM 579 C C . SER A 1 87 ? -42.936 -3.478 57.291 1.00 91.75 87 SER A C 1
ATOM 581 O O . SER A 1 87 ? -42.991 -4.539 56.666 1.00 91.75 87 SER A O 1
ATOM 583 N N . ASN A 1 88 ? -43.985 -2.986 57.952 1.00 92.50 88 ASN A N 1
ATOM 584 C CA . ASN A 1 88 ? -45.243 -3.722 58.125 1.00 92.50 88 ASN A CA 1
ATOM 585 C C . ASN A 1 88 ? -45.035 -5.099 58.777 1.00 92.50 88 ASN A C 1
ATOM 587 O O . ASN A 1 88 ? -45.562 -6.106 58.304 1.00 92.50 88 ASN A O 1
ATOM 591 N N . ASP A 1 89 ? -44.249 -5.121 59.850 1.00 95.94 89 ASP A N 1
ATOM 592 C CA . ASP A 1 89 ? -43.942 -6.313 60.629 1.00 95.94 89 ASP A CA 1
ATOM 593 C C . ASP A 1 89 ? -45.215 -6.970 61.165 1.00 95.94 89 ASP A C 1
ATOM 595 O O . ASP A 1 89 ? -46.009 -6.369 61.904 1.00 95.94 89 ASP A O 1
ATOM 599 N N . MET A 1 90 ? -45.405 -8.228 60.783 1.00 96.31 90 MET A N 1
ATOM 600 C CA . MET A 1 90 ? -46.551 -9.030 61.175 1.00 96.31 90 MET A CA 1
ATOM 601 C C . MET A 1 90 ? -46.102 -10.393 61.673 1.00 96.31 90 MET A C 1
ATOM 603 O O . MET A 1 90 ? -45.126 -10.982 61.210 1.00 96.31 90 MET A O 1
ATOM 607 N N . CYS A 1 91 ? -46.865 -10.908 62.623 1.00 96.44 91 CYS A N 1
ATOM 608 C CA . CYS A 1 91 ? -46.670 -12.244 63.138 1.00 96.44 91 CYS A CA 1
ATOM 609 C C . CYS A 1 91 ? -46.992 -13.283 62.066 1.00 96.44 91 CYS A C 1
ATOM 611 O O . CYS A 1 91 ? -48.080 -13.267 61.484 1.00 96.44 91 CYS A O 1
ATOM 613 N N . ASP A 1 92 ? -46.071 -14.205 61.818 1.00 94.62 92 ASP A N 1
ATOM 614 C CA . ASP A 1 92 ? -46.305 -15.321 60.912 1.00 94.62 92 ASP A CA 1
ATOM 615 C C . ASP A 1 92 ? -47.007 -16.502 61.611 1.00 94.62 92 ASP A C 1
ATOM 617 O O . ASP A 1 92 ? -47.329 -16.475 62.803 1.00 94.62 92 ASP A O 1
ATOM 621 N N . ALA A 1 93 ? -47.263 -17.571 60.853 1.00 94.38 93 ALA A N 1
ATOM 622 C CA . ALA A 1 93 ? -47.906 -18.782 61.362 1.00 94.38 93 ALA A CA 1
ATOM 623 C C . ALA A 1 93 ? -47.046 -19.590 62.355 1.00 94.38 93 ALA A C 1
ATOM 625 O O . ALA A 1 93 ? -47.544 -20.561 62.919 1.00 94.38 93 ALA A O 1
ATOM 626 N N . THR A 1 94 ? -45.779 -19.219 62.558 1.00 94.06 94 THR A N 1
ATOM 627 C CA . THR A 1 94 ? -44.822 -19.895 63.445 1.00 94.06 94 THR A CA 1
ATOM 628 C C . THR A 1 94 ? -44.551 -19.117 64.736 1.00 94.06 94 THR A C 1
ATOM 630 O O . THR A 1 94 ? -43.883 -19.635 65.629 1.00 94.06 94 THR A O 1
ATOM 633 N N . GLY A 1 95 ? -45.096 -17.901 64.870 1.00 91.19 95 GLY A N 1
ATOM 634 C CA . GLY A 1 95 ? -44.863 -17.032 66.027 1.00 91.19 95 GLY A CA 1
ATOM 635 C C . GLY A 1 95 ? -43.631 -16.141 65.907 1.00 91.19 95 GLY A C 1
ATOM 636 O O . GLY A 1 95 ? -43.231 -15.528 66.905 1.00 91.19 95 GLY A O 1
ATOM 637 N N . ALA A 1 96 ? -43.040 -16.057 64.714 1.00 94.12 96 ALA A N 1
ATOM 638 C CA . ALA A 1 96 ? -41.994 -15.099 64.404 1.00 94.12 96 ALA A CA 1
ATOM 639 C C . ALA A 1 96 ? -42.616 -13.769 63.972 1.00 94.12 96 ALA A C 1
ATOM 641 O O . ALA A 1 96 ? -43.630 -13.732 63.275 1.00 94.12 96 ALA A O 1
ATOM 642 N N . CYS A 1 97 ? -41.992 -12.673 64.389 1.00 95.31 97 CYS A N 1
ATOM 643 C CA . CYS A 1 97 ? -42.294 -11.367 63.836 1.00 95.31 97 CYS A CA 1
ATOM 644 C C . CYS A 1 97 ? -41.435 -11.171 62.589 1.00 95.31 97 CYS A C 1
ATOM 646 O O . CYS A 1 97 ? -40.214 -11.276 62.689 1.00 95.31 97 CYS A O 1
ATOM 648 N N . VAL A 1 98 ? -42.059 -10.949 61.435 1.00 94.38 98 VAL A N 1
ATOM 649 C CA . VAL A 1 98 ? -41.354 -10.751 60.164 1.00 94.38 98 VAL A CA 1
ATOM 650 C C . VAL A 1 98 ? -41.980 -9.592 59.401 1.00 94.38 98 VAL A C 1
ATOM 652 O O . VAL A 1 98 ? -43.205 -9.486 59.323 1.00 94.38 98 VAL A O 1
ATOM 655 N N . GLY A 1 99 ? -41.155 -8.725 58.821 1.00 92.94 99 GLY A N 1
ATOM 656 C CA . GLY A 1 99 ? -41.630 -7.647 57.956 1.00 92.94 99 GLY A CA 1
ATOM 657 C C . GLY A 1 99 ? -41.273 -7.790 56.481 1.00 92.94 99 GLY A C 1
ATOM 658 O O . GLY A 1 99 ? -40.589 -8.711 56.032 1.00 92.94 99 GLY A O 1
ATOM 659 N N . THR A 1 100 ? -41.763 -6.831 55.700 1.00 93.62 100 THR A N 1
ATOM 660 C CA . THR A 1 100 ? -41.468 -6.669 54.274 1.00 93.62 100 THR A CA 1
ATOM 661 C C . THR A 1 100 ? -40.191 -5.859 54.102 1.00 93.62 100 THR A C 1
ATOM 663 O O . THR A 1 100 ? -40.109 -4.739 54.605 1.00 93.62 100 THR A O 1
ATOM 666 N N . ALA A 1 101 ? -39.216 -6.394 53.366 1.00 93.31 101 ALA A N 1
ATOM 667 C CA . ALA A 1 101 ? -37.936 -5.726 53.144 1.00 93.31 101 ALA A CA 1
ATOM 668 C C . ALA A 1 101 ? -38.102 -4.343 52.484 1.00 93.31 101 ALA A C 1
ATOM 670 O O . ALA A 1 101 ? -38.825 -4.195 51.495 1.00 93.31 101 ALA A O 1
ATOM 671 N N . VAL A 1 102 ? -37.401 -3.342 53.016 1.00 93.56 102 VAL A N 1
ATOM 672 C CA . VAL A 1 102 ? -37.324 -1.990 52.448 1.00 93.56 102 VAL A CA 1
ATOM 673 C C . VAL A 1 102 ? -36.598 -2.038 51.099 1.00 93.56 102 VAL A C 1
ATOM 675 O O . VAL A 1 102 ? -35.495 -2.575 50.990 1.00 93.56 102 VAL A O 1
ATOM 678 N N . ALA A 1 103 ? -37.214 -1.464 50.062 1.00 92.69 103 ALA A N 1
ATOM 679 C CA . ALA A 1 103 ? -36.657 -1.419 48.712 1.00 92.69 103 ALA A CA 1
ATOM 680 C C . ALA A 1 103 ? -35.878 -0.116 48.468 1.00 92.69 103 ALA A C 1
ATOM 682 O O . ALA A 1 103 ? -36.463 0.964 48.385 1.00 92.69 103 ALA A O 1
ATOM 683 N N . CYS A 1 104 ? -34.563 -0.222 48.279 1.00 94.88 104 CYS A N 1
ATOM 684 C CA . CYS A 1 104 ? -33.682 0.912 47.999 1.00 94.88 104 CYS A CA 1
ATOM 685 C C . CYS A 1 104 ? -33.514 1.136 46.491 1.00 94.88 104 CYS A C 1
ATOM 687 O O . CYS A 1 104 ? -32.490 0.788 45.911 1.00 94.88 104 CYS A O 1
ATOM 689 N N . THR A 1 105 ? -34.547 1.695 45.859 1.00 94.06 105 THR A N 1
ATOM 690 C CA . THR A 1 105 ? -34.624 1.898 44.394 1.00 94.06 105 THR A CA 1
ATOM 691 C C . THR A 1 105 ? -34.604 3.368 43.970 1.00 94.06 105 THR A C 1
ATOM 693 O O . THR A 1 105 ? -34.719 3.675 42.785 1.00 94.06 105 THR A O 1
ATOM 696 N N . THR A 1 106 ? -34.447 4.280 44.929 1.00 93.25 106 THR A N 1
ATOM 697 C CA . THR A 1 106 ? -34.477 5.730 44.706 1.00 93.25 106 THR A CA 1
ATOM 698 C C . THR A 1 106 ? -33.128 6.326 45.113 1.00 93.25 106 THR A C 1
ATOM 700 O O . THR A 1 106 ? -32.997 6.813 46.242 1.00 93.25 106 THR A O 1
ATOM 703 N N . PRO A 1 107 ? -32.097 6.227 44.254 1.00 92.12 107 PRO A N 1
ATOM 704 C CA . PRO A 1 107 ? -30.792 6.812 44.534 1.00 92.12 107 PRO A CA 1
ATOM 705 C C . PRO A 1 107 ? -30.852 8.350 44.573 1.00 92.12 107 PRO A C 1
ATOM 707 O O . PRO A 1 107 ? -31.775 8.941 44.006 1.00 92.12 107 PRO A O 1
ATOM 710 N N . PRO A 1 108 ? -29.871 9.013 45.214 1.00 92.44 108 PRO A N 1
ATOM 711 C CA . PRO A 1 108 ? -29.721 10.462 45.132 1.00 92.44 108 PRO A CA 1
ATOM 712 C C . PRO A 1 108 ? -29.480 10.942 43.696 1.00 92.44 108 PRO A C 1
ATOM 714 O O . PRO A 1 108 ? -28.925 10.212 42.869 1.00 92.44 108 PRO A O 1
ATOM 717 N N . ASP A 1 109 ? -29.833 12.201 43.429 1.00 89.62 109 ASP A N 1
ATOM 718 C CA . ASP A 1 109 ? -29.523 12.842 42.153 1.00 89.62 109 ASP A CA 1
ATOM 719 C C . ASP A 1 109 ? -28.000 12.920 41.929 1.00 89.62 109 ASP A C 1
ATOM 721 O O . ASP A 1 109 ? -27.233 13.124 42.881 1.00 89.62 109 ASP A O 1
ATOM 725 N N . PRO A 1 110 ? -27.537 12.781 40.677 1.00 89.19 110 PRO A N 1
ATOM 726 C CA . PRO A 1 110 ? -26.128 12.910 40.349 1.00 89.19 110 PRO A CA 1
ATOM 727 C C . PRO A 1 110 ? -25.627 14.333 40.616 1.00 89.19 110 PRO A C 1
ATOM 729 O O . PRO A 1 110 ? -26.361 15.315 40.494 1.00 89.19 110 PRO A O 1
ATOM 732 N N . THR A 1 111 ? -24.352 14.459 40.975 1.00 92.56 111 THR A N 1
ATOM 733 C CA . THR A 1 111 ? -23.719 15.748 41.298 1.00 92.56 111 THR A CA 1
ATOM 734 C C . THR A 1 111 ? -22.362 15.875 40.622 1.00 92.56 111 THR A C 1
ATOM 736 O O . THR A 1 111 ? -21.752 14.882 40.247 1.00 92.56 111 THR A O 1
ATOM 739 N N . CYS A 1 112 ? -21.870 17.100 40.450 1.00 91.38 112 CYS A N 1
ATOM 740 C CA . CYS A 1 112 ? -20.501 17.321 39.990 1.00 91.38 112 CYS A CA 1
ATOM 741 C C . CYS A 1 112 ? -19.575 17.417 41.204 1.00 91.38 112 CYS A C 1
ATOM 743 O O . CYS A 1 112 ? -19.788 18.276 42.060 1.00 91.38 112 CYS A O 1
ATOM 745 N N . ALA A 1 113 ? -18.557 16.557 41.278 1.00 90.56 113 ALA A N 1
ATOM 746 C CA . ALA A 1 113 ? -17.498 16.689 42.281 1.00 90.56 113 ALA A CA 1
ATOM 747 C C . ALA A 1 113 ? -16.623 17.921 41.992 1.00 90.56 113 ALA A C 1
ATOM 749 O O . ALA A 1 113 ? -16.229 18.642 42.908 1.00 90.56 113 ALA A O 1
ATOM 750 N N . ASP A 1 114 ? -16.371 18.178 40.710 1.00 88.19 114 ASP A N 1
ATOM 751 C CA . ASP A 1 114 ? -15.692 19.350 40.162 1.00 88.19 114 ASP A CA 1
ATOM 752 C C . ASP A 1 114 ? -16.178 19.597 38.717 1.00 88.19 114 ASP A C 1
ATOM 754 O O . ASP A 1 114 ? -17.122 18.954 38.253 1.00 88.19 114 ASP A O 1
ATOM 758 N N . GLY A 1 115 ? -15.569 20.545 37.996 1.00 84.69 115 GLY A N 1
ATOM 759 C CA . GLY A 1 115 ? -15.922 20.825 36.595 1.00 84.69 115 GLY A CA 1
ATOM 760 C C . GLY A 1 115 ? -15.663 19.660 35.628 1.00 84.69 115 GLY A C 1
ATOM 761 O O . GLY A 1 115 ? -16.178 19.673 34.509 1.00 84.69 115 GLY A O 1
ATOM 762 N N . ASP A 1 116 ? -14.920 18.645 36.070 1.00 86.06 116 ASP A N 1
ATOM 763 C CA . ASP A 1 116 ? -14.368 17.577 35.245 1.00 86.06 116 ASP A CA 1
ATOM 764 C C . ASP A 1 116 ? -14.907 16.193 35.635 1.00 86.06 116 ASP A C 1
ATOM 766 O O . ASP A 1 116 ? -14.551 15.206 34.994 1.00 86.06 116 ASP A O 1
ATOM 770 N N . THR A 1 117 ? -15.731 16.081 36.681 1.00 88.00 117 THR A N 1
ATOM 771 C CA . THR A 1 117 ? -16.104 14.787 37.270 1.00 88.00 117 THR A CA 1
ATOM 772 C C . THR A 1 117 ? -17.546 14.780 37.773 1.00 88.00 117 THR A C 1
ATOM 774 O O . THR A 1 117 ? -17.906 15.529 38.682 1.00 88.00 117 THR A O 1
ATOM 777 N N . SER A 1 118 ? -18.362 13.874 37.231 1.00 90.44 118 SER A N 1
ATOM 778 C CA . SER A 1 118 ? -19.711 13.561 37.716 1.00 90.44 118 SER A CA 1
ATOM 779 C C . SER A 1 118 ? -19.672 12.410 38.725 1.00 90.44 118 SER A C 1
ATOM 781 O O . SER A 1 118 ? -18.936 11.439 38.551 1.00 90.44 118 SER A O 1
ATOM 783 N N . VAL A 1 119 ? -20.469 12.515 39.782 1.00 92.12 119 VAL A N 1
ATOM 784 C CA . VAL A 1 119 ? -20.741 11.476 40.775 1.00 92.12 119 VAL A CA 1
ATOM 785 C C . VAL A 1 119 ? -22.158 10.980 40.541 1.00 92.12 119 VAL A C 1
ATOM 787 O O . VAL A 1 119 ? -23.119 11.744 40.645 1.00 92.12 119 VAL A O 1
ATOM 790 N N . VAL A 1 120 ? -22.278 9.693 40.241 1.00 91.38 120 VAL A N 1
ATOM 791 C CA . VAL A 1 120 ? -23.547 8.986 40.057 1.00 91.38 120 VAL A CA 1
ATOM 792 C C . VAL A 1 120 ? -23.657 7.863 41.085 1.00 91.38 120 VAL A C 1
ATOM 794 O O . VAL A 1 120 ? -22.667 7.476 41.707 1.00 91.38 120 VAL A O 1
ATOM 797 N N . TYR A 1 121 ? -24.859 7.329 41.266 1.00 92.62 121 TYR A N 1
ATOM 798 C CA . TYR A 1 121 ? -25.136 6.267 42.228 1.00 92.62 121 TYR A CA 1
ATOM 799 C C . TYR A 1 121 ? -25.752 5.063 41.518 1.00 92.62 121 TYR A C 1
ATOM 801 O O . TYR A 1 121 ? -26.504 5.227 40.555 1.00 92.62 121 TYR A O 1
ATOM 809 N N . ASP A 1 122 ? -25.444 3.858 41.996 1.00 90.50 122 ASP A N 1
ATOM 810 C CA . ASP A 1 122 ? -26.069 2.636 41.491 1.00 90.50 122 ASP A CA 1
ATOM 811 C C . ASP A 1 122 ? -27.597 2.701 41.643 1.00 90.50 122 ASP A C 1
ATOM 813 O O . ASP A 1 122 ? -28.126 3.199 42.637 1.00 90.50 122 ASP A O 1
ATOM 817 N N . ALA A 1 123 ? -28.322 2.140 40.672 1.00 87.38 123 ALA A N 1
ATOM 818 C CA . ALA A 1 123 ? -29.787 2.139 40.680 1.00 87.38 123 ALA A CA 1
ATOM 819 C C . ALA A 1 123 ? -30.397 1.329 41.844 1.00 87.38 123 ALA A C 1
ATOM 821 O O . ALA A 1 123 ? -31.557 1.534 42.194 1.00 87.38 123 ALA A O 1
ATOM 822 N N . GLN A 1 124 ? -29.630 0.402 42.427 1.00 92.44 124 GLN A N 1
ATOM 823 C CA . GLN A 1 124 ? -30.031 -0.440 43.555 1.00 92.44 124 GLN A CA 1
ATOM 824 C C . GLN A 1 124 ? -29.110 -0.186 44.748 1.00 92.44 124 GLN A C 1
ATOM 826 O O . GLN A 1 124 ? -27.899 -0.383 44.661 1.00 92.44 124 GLN A O 1
ATOM 831 N N . GLY A 1 125 ? -29.702 0.229 45.864 1.00 92.94 125 GLY A N 1
ATOM 832 C CA . GLY A 1 125 ? -29.024 0.421 47.141 1.00 92.94 125 GLY A CA 1
ATOM 833 C C . GLY A 1 125 ? -29.194 -0.762 48.093 1.00 92.94 125 GLY A C 1
ATOM 834 O O . GLY A 1 125 ? -29.968 -1.690 47.854 1.00 92.94 125 GLY A O 1
ATOM 835 N N . VAL A 1 126 ? -28.484 -0.699 49.214 1.00 95.06 126 VAL A N 1
ATOM 836 C CA . VAL A 1 126 ? -28.573 -1.647 50.326 1.00 95.06 126 VAL A CA 1
ATOM 837 C C . VAL A 1 126 ? -29.135 -0.919 51.539 1.00 95.06 126 VAL A C 1
ATOM 839 O O . VAL A 1 126 ? -28.638 0.142 51.914 1.00 95.06 126 VAL A O 1
ATOM 842 N N . CYS A 1 127 ? -30.166 -1.484 52.160 1.00 95.75 127 CYS A N 1
ATOM 843 C CA . CYS A 1 127 ? -30.697 -0.948 53.407 1.00 95.75 127 CYS A CA 1
ATOM 844 C C . CYS A 1 127 ? -29.761 -1.279 54.584 1.00 95.75 127 CYS A C 1
ATOM 846 O O . CYS A 1 127 ? -29.283 -2.410 54.702 1.00 95.75 127 CYS A O 1
ATOM 848 N N . ILE A 1 128 ? -29.514 -0.305 55.463 1.00 94.56 128 ILE A N 1
ATOM 849 C CA . ILE A 1 128 ? -28.668 -0.453 56.653 1.00 94.56 128 ILE A CA 1
ATOM 850 C C . ILE A 1 128 ? -29.510 -0.981 57.837 1.00 94.56 128 ILE A C 1
ATOM 852 O O . ILE A 1 128 ? -30.345 -0.233 58.351 1.00 94.56 128 ILE A O 1
ATOM 856 N N . PRO A 1 129 ? -29.270 -2.208 58.357 1.00 85.44 129 PRO A N 1
ATOM 857 C CA . PRO A 1 129 ? -30.144 -2.855 59.354 1.00 85.44 129 PRO A CA 1
ATOM 858 C C . PRO A 1 129 ? -30.386 -2.074 60.654 1.00 85.44 129 PRO A C 1
ATOM 860 O O . PRO A 1 129 ? -31.393 -2.285 61.322 1.00 85.44 129 PRO A O 1
ATOM 863 N N . GLY A 1 130 ? -29.456 -1.190 61.032 1.00 86.44 130 GLY A N 1
ATOM 864 C CA . GLY A 1 130 ? -29.541 -0.406 62.266 1.00 86.44 130 GLY A CA 1
ATOM 865 C C . GLY A 1 130 ? -30.306 0.914 62.150 1.00 86.44 130 GLY A C 1
ATOM 866 O O . GLY A 1 130 ? -30.743 1.428 63.176 1.00 86.44 130 GLY A O 1
ATOM 867 N N . SER A 1 131 ? -30.458 1.476 60.947 1.00 89.69 131 SER A N 1
ATOM 868 C CA . SER A 1 131 ? -31.107 2.783 60.751 1.00 89.69 131 SER A CA 1
ATOM 869 C C . SER A 1 131 ? -32.275 2.759 59.769 1.00 89.69 131 SER A C 1
ATOM 871 O O . SER A 1 131 ? -33.120 3.647 59.826 1.00 89.69 131 SER A O 1
ATOM 873 N N . GLY A 1 132 ? -32.351 1.751 58.897 1.00 90.19 132 GLY A N 1
ATOM 874 C CA . GLY A 1 132 ? -33.349 1.682 57.829 1.00 90.19 132 GLY A CA 1
ATOM 875 C C . GLY A 1 132 ? -33.014 2.573 56.630 1.00 90.19 132 GLY A C 1
ATOM 876 O O . GLY A 1 132 ? -33.776 2.613 55.665 1.00 90.19 132 GLY A O 1
ATOM 877 N N . ASP A 1 133 ? -31.874 3.272 56.662 1.00 93.62 133 ASP A N 1
ATOM 878 C CA . ASP A 1 133 ? -31.444 4.143 55.571 1.00 93.62 133 ASP A CA 1
ATOM 879 C C . ASP A 1 133 ? -30.931 3.332 54.380 1.00 93.62 133 ASP A C 1
ATOM 881 O O . ASP A 1 133 ? -30.262 2.306 54.533 1.00 93.62 133 ASP A O 1
ATOM 885 N N . CYS A 1 134 ? -31.192 3.837 53.176 1.00 95.25 134 CYS A N 1
ATOM 886 C CA . CYS A 1 134 ? -30.667 3.270 51.943 1.00 95.25 134 CYS A CA 1
ATOM 887 C C . CYS A 1 134 ? -29.280 3.830 51.625 1.00 95.25 134 CYS A C 1
ATOM 889 O O . CYS A 1 134 ? -29.117 5.027 51.386 1.00 95.25 134 CYS A O 1
ATOM 891 N N . GLN A 1 135 ? -28.289 2.946 51.559 1.00 95.38 135 GLN A N 1
ATOM 892 C CA . GLN A 1 135 ? -26.945 3.260 51.098 1.00 95.38 135 GLN A CA 1
ATOM 893 C C . GLN A 1 135 ? -26.782 2.864 49.631 1.00 95.38 135 GLN A C 1
ATOM 895 O O . GLN A 1 135 ? -27.097 1.740 49.247 1.00 95.38 135 GLN A O 1
ATOM 900 N N . TYR A 1 136 ? -26.230 3.765 48.824 1.00 94.88 136 TYR A N 1
ATOM 901 C CA . TYR A 1 136 ? -25.954 3.525 47.410 1.00 94.88 136 TYR A CA 1
ATOM 902 C C . TYR A 1 136 ? -24.450 3.595 47.156 1.00 94.88 136 TYR A C 1
ATOM 904 O O . TYR A 1 136 ? -23.760 4.464 47.695 1.00 94.88 136 TYR A O 1
ATOM 912 N N . THR A 1 137 ? -23.934 2.682 46.336 1.00 94.69 137 THR A N 1
ATOM 913 C CA . THR A 1 137 ? -22.543 2.739 45.878 1.00 94.69 137 THR A CA 1
ATOM 914 C C . THR A 1 137 ? -22.391 3.906 44.912 1.00 94.69 137 THR A C 1
ATOM 916 O O . THR A 1 137 ? -23.172 4.040 43.970 1.00 94.69 137 THR A O 1
ATOM 919 N N . GLN A 1 138 ? -21.394 4.757 45.150 1.00 94.19 138 GLN A N 1
ATOM 920 C CA . GLN A 1 138 ? -21.070 5.866 44.257 1.00 94.19 138 GLN A CA 1
ATOM 921 C C . GLN A 1 138 ? -20.125 5.414 43.136 1.00 94.19 138 GLN A C 1
ATOM 923 O O . GLN A 1 138 ? -19.197 4.637 43.373 1.00 94.19 138 GLN A O 1
ATOM 928 N N . GLN A 1 139 ? -20.313 5.964 41.942 1.00 88.12 139 GLN A N 1
ATOM 929 C CA . GLN A 1 139 ? -19.398 5.847 40.813 1.00 88.12 139 GLN A CA 1
ATOM 930 C C . GLN A 1 139 ? -19.006 7.244 40.332 1.00 88.12 139 GLN A C 1
ATOM 932 O O . GLN A 1 139 ? -19.825 8.162 40.316 1.00 88.12 139 GLN A O 1
ATOM 937 N N . THR A 1 140 ? -17.749 7.412 39.928 1.00 89.31 140 THR A N 1
ATOM 938 C CA . THR A 1 140 ? -17.242 8.676 39.383 1.00 89.31 140 THR A CA 1
ATOM 939 C C . THR A 1 140 ? -16.993 8.548 37.889 1.00 89.31 140 THR A C 1
ATOM 941 O O . THR A 1 140 ? -16.284 7.638 37.456 1.00 89.31 140 THR A O 1
ATOM 944 N N . VAL A 1 141 ? -17.525 9.486 37.116 1.00 83.62 141 VAL A N 1
ATOM 945 C CA . VAL A 1 141 ? -17.379 9.573 35.662 1.00 83.62 141 VAL A CA 1
ATOM 946 C C . VAL A 1 141 ? -16.579 10.830 35.337 1.00 83.62 141 VAL A C 1
ATOM 948 O O . VAL A 1 141 ? -16.998 11.933 35.677 1.00 83.62 141 VAL A O 1
ATOM 951 N N . SER A 1 142 ? -15.422 10.673 34.694 1.00 84.56 142 SER A N 1
ATOM 952 C CA . SER A 1 142 ? -14.587 11.808 34.284 1.00 84.56 142 SER A CA 1
ATOM 953 C C . SER A 1 142 ? -15.056 12.371 32.937 1.00 84.56 142 SER A C 1
ATOM 955 O O . SER A 1 142 ? -15.213 11.629 31.971 1.00 84.56 142 SER A O 1
ATOM 957 N N . CYS A 1 143 ? -15.268 13.683 32.881 1.00 76.19 143 CYS A N 1
ATOM 958 C CA . CYS A 1 143 ? -15.614 14.481 31.710 1.00 76.19 143 CYS A CA 1
ATOM 959 C C . CYS A 1 143 ? -14.986 15.891 31.805 1.00 76.19 143 CYS A C 1
ATOM 961 O O . CYS A 1 143 ? -15.656 16.840 32.223 1.00 76.19 143 CYS A O 1
ATOM 963 N N . PRO A 1 144 ? -13.709 16.050 31.402 1.00 82.69 144 PRO A N 1
ATOM 964 C CA . PRO A 1 144 ? -12.953 17.293 31.560 1.00 82.69 144 PRO A CA 1
ATOM 965 C C . PRO A 1 144 ? -13.686 18.532 31.021 1.00 82.69 144 PRO A C 1
ATOM 967 O O . PRO A 1 144 ? -13.977 18.624 29.830 1.00 82.69 144 PRO A O 1
ATOM 970 N N . GLY A 1 145 ? -13.979 19.482 31.906 1.00 79.56 145 GLY A N 1
ATOM 971 C CA . GLY A 1 145 ? -14.567 20.793 31.651 1.00 79.56 145 GLY A CA 1
ATOM 972 C C . GLY A 1 145 ? -16.067 20.800 31.374 1.00 79.56 145 GLY A C 1
ATOM 973 O O . GLY A 1 145 ? -16.596 21.848 30.999 1.00 79.56 145 GLY A O 1
ATOM 974 N N . MET A 1 146 ? -16.755 19.661 31.488 1.00 78.69 146 MET A N 1
ATOM 975 C CA . MET A 1 146 ? -18.112 19.508 30.957 1.00 78.69 146 MET A CA 1
ATOM 976 C C . MET A 1 146 ? -19.164 19.089 31.983 1.00 78.69 146 MET A C 1
ATOM 978 O O . MET A 1 146 ? -20.345 19.053 31.621 1.00 78.69 146 MET A O 1
ATOM 982 N N . CYS A 1 147 ? -18.806 18.808 33.238 1.00 85.31 147 CYS A N 1
ATOM 983 C CA . CYS A 1 147 ? -19.806 18.384 34.215 1.00 85.31 147 CYS A CA 1
ATOM 984 C C . CYS A 1 147 ? -20.847 19.491 34.459 1.00 85.31 147 CYS A C 1
ATOM 986 O O . CYS A 1 147 ? -20.502 20.638 34.744 1.00 85.31 147 CYS A O 1
ATOM 988 N N . GLY A 1 148 ? -22.137 19.161 34.325 1.00 80.25 148 GLY A N 1
ATOM 989 C CA . GLY A 1 148 ? -23.229 20.104 34.592 1.00 80.25 148 GLY A CA 1
ATOM 990 C C . GLY A 1 148 ? -23.575 21.057 33.441 1.00 80.25 148 GLY A C 1
ATOM 991 O O . GLY A 1 148 ? -24.488 21.867 33.584 1.00 80.25 148 GLY A O 1
ATOM 992 N N . SER A 1 149 ? -22.878 20.974 32.303 1.00 76.25 149 SER A N 1
ATOM 993 C CA . SER A 1 149 ? -23.038 21.918 31.182 1.00 76.25 149 SER A CA 1
ATOM 994 C C . SER A 1 149 ? -24.310 21.711 30.345 1.00 76.25 149 SER A C 1
ATOM 996 O O . SER A 1 149 ? -24.824 22.675 29.780 1.00 76.25 149 SER A O 1
ATOM 998 N N . ALA A 1 150 ? -24.841 20.483 30.285 1.00 71.56 150 ALA A N 1
ATOM 999 C CA . ALA A 1 150 ? -26.076 20.149 29.559 1.00 71.56 150 ALA A CA 1
ATOM 1000 C C . ALA A 1 150 ? -27.207 19.650 30.474 1.00 71.56 150 ALA A C 1
ATOM 1002 O O . ALA A 1 150 ? -28.370 19.942 30.217 1.00 71.56 150 ALA A O 1
ATOM 1003 N N . ASN A 1 151 ? -26.866 18.927 31.545 1.00 76.94 151 ASN A N 1
ATOM 1004 C CA . ASN A 1 151 ? -27.788 18.439 32.569 1.00 76.94 151 ASN A CA 1
ATOM 1005 C C . ASN A 1 151 ? -27.141 18.624 33.950 1.00 76.94 151 ASN A C 1
ATOM 1007 O O . ASN A 1 151 ? -25.959 18.295 34.084 1.00 76.94 151 ASN A O 1
ATOM 1011 N N . PRO A 1 152 ? -27.869 19.107 34.976 1.00 80.88 152 PRO A N 1
ATOM 1012 C CA . PRO A 1 152 ? -27.319 19.260 36.321 1.00 80.88 152 PRO A CA 1
ATOM 1013 C C . PRO A 1 152 ? -26.704 17.949 36.827 1.00 80.88 152 PRO A C 1
ATOM 1015 O O . PRO A 1 152 ? -27.354 16.908 36.799 1.00 80.88 152 PRO A O 1
ATOM 1018 N N . GLY A 1 153 ? -25.438 17.997 37.249 1.00 80.44 153 GLY A N 1
ATOM 1019 C CA . GLY A 1 153 ? -24.745 16.859 37.859 1.00 80.44 153 GLY A CA 1
ATOM 1020 C C . GLY A 1 153 ? -24.283 15.746 36.914 1.00 80.44 153 GLY A C 1
ATOM 1021 O O . GLY A 1 153 ? -23.586 14.844 37.370 1.00 80.44 153 GLY A O 1
ATOM 1022 N N . LEU A 1 154 ? -24.610 15.803 35.618 1.00 82.62 154 LEU A N 1
ATOM 1023 C CA . LEU A 1 154 ? -24.237 14.783 34.634 1.00 82.62 154 LEU A CA 1
ATOM 1024 C C . LEU A 1 154 ? -23.202 15.291 33.628 1.00 82.62 154 LEU A C 1
ATOM 1026 O O . LEU A 1 154 ? -23.187 16.463 33.240 1.00 82.62 154 LEU A O 1
ATOM 1030 N N . CYS A 1 155 ? -22.373 14.362 33.157 1.00 78.81 155 CYS A N 1
ATOM 1031 C CA . CYS A 1 155 ? -21.558 14.559 31.968 1.00 78.81 155 CYS A CA 1
ATOM 1032 C C . CYS A 1 155 ? -22.463 14.506 30.717 1.00 78.81 155 CYS A C 1
ATOM 1034 O O . CYS A 1 155 ? -23.214 13.539 30.557 1.00 78.81 155 CYS A O 1
ATOM 1036 N N . PRO A 1 156 ? -22.426 15.507 29.819 1.00 76.56 156 PRO A N 1
ATOM 1037 C CA . PRO A 1 156 ? -23.049 15.394 28.502 1.00 76.56 156 PRO A CA 1
ATOM 1038 C C . PRO A 1 156 ? -22.424 14.227 27.731 1.00 76.56 156 PRO A C 1
ATOM 1040 O O . PRO A 1 156 ? -21.216 14.028 27.842 1.00 76.56 156 PRO A O 1
ATOM 1043 N N . ASN A 1 157 ? -23.199 13.502 26.910 1.00 75.31 157 ASN A N 1
ATOM 1044 C CA . ASN A 1 157 ? -22.602 12.547 25.972 1.00 75.31 157 ASN A CA 1
ATOM 1045 C C . ASN A 1 157 ? -21.758 13.342 24.945 1.00 75.31 157 ASN A C 1
ATOM 1047 O O . ASN A 1 157 ? -22.341 14.078 24.138 1.00 75.31 157 ASN A O 1
ATOM 1051 N N . PRO A 1 158 ? -20.417 13.200 24.932 1.00 75.06 158 PRO A N 1
ATOM 1052 C CA . PRO A 1 158 ? -19.541 13.905 23.999 1.00 75.06 158 PRO A CA 1
ATOM 1053 C C . PRO A 1 158 ? -19.779 13.522 22.527 1.00 75.06 158 PRO A C 1
ATOM 1055 O O . PRO A 1 158 ? -19.341 14.243 21.631 1.00 75.06 158 PRO A O 1
ATOM 1058 N N . CYS A 1 159 ? -20.490 12.424 22.262 1.00 81.50 159 CYS A N 1
ATOM 1059 C CA . CYS A 1 159 ? -20.870 11.951 20.934 1.00 81.50 159 CYS A CA 1
ATOM 1060 C C . CYS A 1 159 ? -22.236 12.471 20.450 1.00 81.50 159 CYS A C 1
ATOM 1062 O O . CYS A 1 159 ? -22.552 12.319 19.274 1.00 81.50 159 CYS A O 1
ATOM 1064 N N . ALA A 1 160 ? -23.033 13.145 21.293 1.00 81.12 160 ALA A N 1
ATOM 1065 C CA . ALA A 1 160 ? -24.405 13.553 20.952 1.00 81.12 160 ALA A CA 1
ATOM 1066 C C . ALA A 1 160 ? -24.518 14.481 19.723 1.00 81.12 160 ALA A C 1
ATOM 1068 O O . ALA A 1 160 ? -25.563 14.512 19.085 1.00 81.12 160 ALA A O 1
ATOM 1069 N N . ASN A 1 161 ? -23.450 15.212 19.383 1.00 75.00 161 ASN A N 1
ATOM 1070 C CA . ASN A 1 161 ? -23.354 16.062 18.188 1.00 75.00 161 ASN A CA 1
ATOM 1071 C C . ASN A 1 161 ? -22.001 15.909 17.468 1.00 75.00 161 ASN A C 1
ATOM 1073 O O . ASN A 1 161 ? -21.562 16.819 16.765 1.00 75.00 161 ASN A O 1
ATOM 1077 N N . ARG A 1 162 ? -21.303 14.787 17.675 1.00 81.44 162 ARG A N 1
ATOM 1078 C CA . ARG A 1 162 ? -19.983 14.538 17.089 1.00 81.44 162 ARG A CA 1
ATOM 1079 C C . ARG A 1 162 ? -20.052 13.337 16.157 1.00 81.44 162 ARG A C 1
ATOM 1081 O O . ARG A 1 162 ? -20.309 12.225 16.604 1.00 81.44 162 ARG A O 1
ATOM 1088 N N . THR A 1 163 ? -19.768 13.562 14.879 1.00 84.06 163 THR A N 1
ATOM 1089 C CA . THR A 1 163 ? -19.561 12.501 13.889 1.00 84.06 163 THR A CA 1
ATOM 1090 C C . THR A 1 163 ? -18.063 12.281 13.673 1.00 84.06 163 THR A C 1
ATOM 1092 O O . THR A 1 163 ? -17.258 13.214 13.741 1.00 84.06 163 THR A O 1
ATOM 1095 N N . CYS A 1 164 ? -17.660 11.027 13.481 1.00 92.25 164 CYS A N 1
ATOM 1096 C CA . CYS A 1 164 ? -16.265 10.651 13.257 1.00 92.25 164 CYS A CA 1
ATOM 1097 C C . CYS A 1 164 ? -16.004 10.532 11.756 1.00 92.25 164 CYS A C 1
ATOM 1099 O O . CYS A 1 164 ? -15.826 9.434 11.235 1.00 92.25 164 CYS A O 1
ATOM 1101 N N . ASP A 1 165 ? -16.010 11.675 11.069 1.00 93.56 165 ASP A N 1
ATOM 1102 C CA . ASP A 1 165 ? -15.947 11.720 9.601 1.00 93.56 165 ASP A CA 1
ATOM 1103 C C . ASP A 1 165 ? -14.547 12.046 9.060 1.00 93.56 165 ASP A C 1
ATOM 1105 O O . ASP A 1 165 ? -14.339 12.134 7.853 1.00 93.56 165 ASP A O 1
ATOM 1109 N N . THR A 1 166 ? -13.576 12.262 9.952 1.00 91.06 166 THR A N 1
ATOM 1110 C CA . THR A 1 166 ? -12.215 12.691 9.602 1.00 91.06 166 THR A CA 1
ATOM 1111 C C . THR A 1 166 ? -11.189 11.690 10.142 1.00 91.06 166 THR A C 1
ATOM 1113 O O . THR A 1 166 ? -10.639 11.891 11.232 1.00 91.06 166 THR A O 1
ATOM 1116 N N . PRO A 1 167 ? -10.964 10.568 9.438 1.00 90.94 167 PRO A N 1
ATOM 1117 C CA . PRO A 1 167 ? -9.930 9.609 9.806 1.00 90.94 167 PRO A CA 1
ATOM 1118 C C . PRO A 1 167 ? -8.513 10.166 9.563 1.00 90.94 167 PRO A C 1
ATOM 1120 O O . PRO A 1 167 ? -8.354 11.147 8.833 1.00 90.94 167 PRO A O 1
ATOM 1123 N N . PRO A 1 168 ? -7.466 9.544 10.145 1.00 88.31 168 PRO A N 1
ATOM 1124 C CA . PRO A 1 168 ? -6.077 9.969 9.947 1.00 88.31 168 PRO A CA 1
ATOM 1125 C C . PRO A 1 168 ? -5.583 9.868 8.496 1.00 88.31 168 PRO A C 1
ATOM 1127 O O . PRO A 1 168 ? -4.810 10.712 8.055 1.00 88.31 168 PRO A O 1
ATOM 1130 N N . THR A 1 169 ? -6.013 8.835 7.766 1.00 88.88 169 THR A N 1
ATOM 1131 C CA . THR A 1 169 ? -5.696 8.603 6.347 1.00 88.88 169 THR A CA 1
ATOM 1132 C C . THR A 1 169 ? -6.950 8.132 5.608 1.00 88.88 169 THR A C 1
ATOM 1134 O O . THR A 1 169 ? -7.958 7.805 6.236 1.00 88.88 169 THR A O 1
ATOM 1137 N N . GLY A 1 170 ? -6.885 8.048 4.276 1.00 89.94 170 GLY A N 1
ATOM 1138 C CA . GLY A 1 170 ? -7.961 7.490 3.449 1.00 89.94 170 GLY A CA 1
ATOM 1139 C C . GLY A 1 170 ? -8.133 5.966 3.536 1.00 89.94 170 GLY A C 1
ATOM 1140 O O . GLY A 1 170 ? -8.914 5.430 2.764 1.00 89.94 170 GLY A O 1
ATOM 1141 N N . CYS A 1 171 ? -7.409 5.276 4.427 1.00 95.38 171 CYS A N 1
ATOM 1142 C CA . CYS A 1 171 ? -7.443 3.815 4.594 1.00 95.38 171 CYS A CA 1
ATOM 1143 C C . CYS A 1 171 ? -8.203 3.365 5.843 1.00 95.38 171 CYS A C 1
ATOM 1145 O O . CYS A 1 171 ? -7.850 2.375 6.494 1.00 95.38 171 CYS A O 1
ATOM 1147 N N . PHE A 1 172 ? -9.219 4.133 6.207 1.00 94.44 172 PHE A N 1
ATOM 1148 C CA . PHE A 1 172 ? -10.055 3.889 7.361 1.00 94.44 172 PHE A CA 1
ATOM 1149 C C . PHE A 1 172 ? -11.513 4.121 6.986 1.00 94.44 172 PHE A C 1
ATOM 1151 O O . PHE A 1 172 ? -11.854 5.145 6.390 1.00 94.44 172 PHE A O 1
ATOM 1158 N N . ALA A 1 173 ? -12.376 3.216 7.436 1.00 90.50 173 ALA A N 1
ATOM 1159 C CA . ALA A 1 173 ? -13.804 3.307 7.203 1.00 90.50 173 ALA A CA 1
ATOM 1160 C C . ALA A 1 173 ? -14.394 4.587 7.822 1.00 90.50 173 ALA A C 1
ATOM 1162 O O . ALA A 1 173 ? -14.101 4.946 8.968 1.00 90.50 173 ALA A O 1
ATOM 1163 N N . VAL A 1 174 ? -15.275 5.242 7.065 1.00 91.19 174 VAL A N 1
ATOM 1164 C CA . VAL A 1 174 ? -16.014 6.440 7.479 1.00 91.19 174 VAL A CA 1
ATOM 1165 C C . VAL A 1 174 ? -17.521 6.151 7.425 1.00 91.19 174 VAL A C 1
ATOM 1167 O O . VAL A 1 174 ? -17.989 5.644 6.401 1.00 91.19 174 VAL A O 1
ATOM 1170 N N . PRO A 1 175 ? -18.305 6.478 8.474 1.00 91.44 175 PRO A N 1
ATOM 1171 C CA . PRO A 1 175 ? -17.895 7.109 9.734 1.00 91.44 175 PRO A CA 1
ATOM 1172 C C . PRO A 1 175 ? -17.230 6.133 10.721 1.00 91.44 175 PRO A C 1
ATOM 1174 O O . PRO A 1 175 ? -17.550 4.946 10.759 1.00 91.44 175 PRO A O 1
ATOM 1177 N N . GLY A 1 176 ? -16.332 6.655 11.561 1.00 91.69 176 GLY A N 1
ATOM 1178 C CA . GLY A 1 176 ? -15.763 5.935 12.705 1.00 91.69 176 GLY A CA 1
ATOM 1179 C C . GLY A 1 176 ? -16.723 5.826 13.900 1.00 91.69 176 GLY A C 1
ATOM 1180 O O . GLY A 1 176 ? -17.781 6.456 13.940 1.00 91.69 176 GLY A O 1
ATOM 1181 N N . ALA A 1 177 ? -16.334 5.057 14.917 1.00 92.69 177 ALA A N 1
ATOM 1182 C CA . ALA A 1 177 ? -17.078 4.910 16.167 1.00 92.69 177 ALA A CA 1
ATOM 1183 C C . ALA A 1 177 ? -16.599 5.921 17.224 1.00 92.69 177 ALA A C 1
ATOM 1185 O O . ALA A 1 177 ? -15.410 5.971 17.554 1.00 92.69 177 ALA A O 1
ATOM 1186 N N . CYS A 1 178 ? -17.529 6.706 17.774 1.00 88.94 178 CYS A N 1
ATOM 1187 C CA . CYS A 1 178 ? -17.273 7.660 18.854 1.00 88.94 178 CYS A CA 1
ATOM 1188 C C . CYS A 1 178 ? -17.437 6.983 20.224 1.00 88.94 178 CYS A C 1
ATOM 1190 O O . CYS A 1 178 ? -18.409 6.270 20.460 1.00 88.94 178 CYS A O 1
ATOM 1192 N N . ASN A 1 179 ? -16.484 7.193 21.129 1.00 83.50 179 ASN A N 1
ATOM 1193 C CA . ASN A 1 179 ? -16.558 6.695 22.499 1.00 83.50 179 ASN A CA 1
ATOM 1194 C C . ASN A 1 179 ? -17.439 7.615 23.368 1.00 83.50 179 ASN A C 1
ATOM 1196 O O . ASN A 1 179 ? -17.046 8.749 23.634 1.00 83.50 179 ASN A O 1
ATOM 1200 N N . ASP A 1 180 ? -18.577 7.116 23.864 1.00 77.25 180 ASP A N 1
ATOM 1201 C CA . ASP A 1 180 ? -19.559 7.885 24.659 1.00 77.25 180 ASP A CA 1
ATOM 1202 C C . ASP A 1 180 ? -19.033 8.417 26.011 1.00 77.25 180 ASP A C 1
ATOM 1204 O O . ASP A 1 180 ? -19.698 9.222 26.657 1.00 77.25 180 ASP A O 1
ATOM 1208 N N . LEU A 1 181 ? -17.850 7.987 26.465 1.00 69.44 181 LEU A N 1
ATOM 1209 C CA . LEU A 1 181 ? -17.218 8.482 27.695 1.00 69.44 181 LEU A CA 1
ATOM 1210 C C . LEU A 1 181 ? -16.161 9.553 27.406 1.00 69.44 181 LEU A C 1
ATOM 1212 O O . LEU A 1 181 ? -16.069 10.540 28.128 1.00 69.44 181 LEU A O 1
ATOM 1216 N N . THR A 1 182 ? -15.351 9.372 26.360 1.00 73.06 182 THR A N 1
ATOM 1217 C CA . THR A 1 182 ? -14.190 10.240 26.081 1.00 73.06 182 THR A CA 1
ATOM 1218 C C . THR A 1 182 ? -14.377 11.163 24.879 1.00 73.06 182 THR A C 1
ATOM 1220 O O . THR A 1 182 ? -13.597 12.093 24.685 1.00 73.06 182 THR A O 1
ATOM 1223 N N . GLY A 1 183 ? -15.367 10.899 24.027 1.00 78.12 183 GLY A N 1
ATOM 1224 C CA . GLY A 1 183 ? -15.543 11.559 22.735 1.00 78.12 183 GLY A CA 1
ATOM 1225 C C . GLY A 1 183 ? -14.473 11.199 21.700 1.00 78.12 183 GLY A C 1
ATOM 1226 O O . GLY A 1 183 ? -14.428 11.819 20.638 1.00 78.12 183 GLY A O 1
ATOM 1227 N N . ALA A 1 184 ? -13.581 10.246 21.990 1.00 86.56 184 ALA A N 1
ATOM 1228 C CA . ALA A 1 184 ? -12.534 9.834 21.063 1.00 86.56 184 ALA A CA 1
ATOM 1229 C C . ALA A 1 184 ? -13.119 9.019 19.900 1.00 86.56 184 ALA A C 1
ATOM 1231 O O . ALA A 1 184 ? -13.933 8.121 20.112 1.00 86.56 184 ALA A O 1
ATOM 1232 N N . CYS A 1 185 ? -12.671 9.317 18.679 1.00 92.19 185 CYS A N 1
ATOM 1233 C CA . CYS A 1 185 ? -13.028 8.554 17.488 1.00 92.19 185 CYS A CA 1
ATOM 1234 C C . CYS A 1 185 ? -12.081 7.368 17.312 1.00 92.19 185 CYS A C 1
ATOM 1236 O O . CYS A 1 185 ? -10.861 7.519 17.376 1.00 92.19 185 CYS A O 1
ATOM 1238 N N . THR A 1 186 ? -12.654 6.203 17.049 1.00 94.31 186 THR A N 1
ATOM 1239 C CA . THR A 1 186 ? -11.944 4.983 16.664 1.00 94.31 186 THR A CA 1
ATOM 1240 C C . THR A 1 186 ? -12.383 4.586 15.264 1.00 94.31 186 THR A C 1
ATOM 1242 O O . THR A 1 186 ? -13.551 4.734 14.911 1.00 94.31 186 THR A O 1
ATOM 1245 N N . TYR A 1 187 ? -11.444 4.109 14.454 1.00 94.44 187 TYR A N 1
ATOM 1246 C CA . TYR A 1 187 ? -11.688 3.803 13.051 1.00 94.44 187 TYR A CA 1
ATOM 1247 C C . TYR A 1 187 ? -11.281 2.367 12.747 1.00 94.44 187 TYR A C 1
ATOM 1249 O O . TYR A 1 187 ? -10.282 1.872 13.269 1.00 94.44 187 TYR A O 1
ATOM 1257 N N . THR A 1 188 ? -12.062 1.697 11.905 1.00 94.44 188 THR A N 1
ATOM 1258 C CA . THR A 1 188 ? -11.715 0.375 11.379 1.00 94.44 188 THR A CA 1
ATOM 1259 C C . THR A 1 188 ? -10.825 0.553 10.157 1.00 94.44 188 THR A C 1
ATOM 1261 O O . THR A 1 188 ? -11.095 1.414 9.326 1.00 94.44 188 THR A O 1
ATOM 1264 N N . VAL A 1 189 ? -9.756 -0.234 10.071 1.00 94.88 189 VAL A N 1
ATOM 1265 C CA . VAL A 1 189 ? -8.819 -0.194 8.943 1.00 94.88 189 VAL A CA 1
ATOM 1266 C C . VAL A 1 189 ? -9.475 -0.805 7.706 1.00 94.88 189 VAL A C 1
ATOM 1268 O O . VAL A 1 189 ? -10.091 -1.869 7.807 1.00 94.88 189 VAL A O 1
ATOM 1271 N N . ASP A 1 190 ? -9.326 -0.157 6.553 1.00 91.19 190 ASP A N 1
ATOM 1272 C CA . ASP A 1 190 ? -9.820 -0.693 5.286 1.00 91.19 190 ASP A CA 1
ATOM 1273 C C . ASP A 1 190 ? -8.953 -1.863 4.784 1.00 91.19 190 ASP A C 1
ATOM 1275 O O . ASP A 1 190 ? -7.747 -1.913 5.052 1.00 91.19 190 ASP A O 1
ATOM 1279 N N . PRO A 1 191 ? -9.532 -2.824 4.036 1.00 92.31 191 PRO A N 1
ATOM 1280 C CA . PRO A 1 191 ? -8.789 -3.963 3.513 1.00 92.31 191 PRO A CA 1
ATOM 1281 C C . PRO A 1 191 ? -7.590 -3.553 2.657 1.00 92.31 191 PRO A C 1
ATOM 1283 O O . PRO A 1 191 ? -7.638 -2.558 1.924 1.00 92.31 191 PRO A O 1
ATOM 1286 N N . ALA A 1 192 ? -6.550 -4.391 2.681 1.00 86.00 192 ALA A N 1
ATOM 1287 C CA . ALA A 1 192 ? -5.456 -4.285 1.726 1.00 86.00 192 ALA A CA 1
ATOM 1288 C C . ALA A 1 192 ? -6.019 -4.308 0.295 1.00 86.00 192 ALA A C 1
ATOM 1290 O O . ALA A 1 192 ? -6.908 -5.117 0.037 1.00 86.00 192 ALA A O 1
ATOM 1291 N N . ILE A 1 193 ? -5.497 -3.452 -0.594 1.00 82.94 193 ILE A N 1
ATOM 1292 C CA . ILE A 1 193 ? -5.947 -3.162 -1.979 1.00 82.94 193 ILE A CA 1
ATOM 1293 C C . ILE A 1 193 ? -7.053 -2.109 -2.148 1.00 82.94 193 ILE A C 1
ATOM 1295 O O . ILE A 1 193 ? -7.383 -1.764 -3.284 1.00 82.94 193 ILE A O 1
ATOM 1299 N N . THR A 1 194 ? -7.638 -1.595 -1.064 1.00 90.19 194 THR A N 1
ATOM 1300 C CA . THR A 1 194 ? -8.618 -0.500 -1.175 1.00 90.19 194 THR A CA 1
ATOM 1301 C C . THR A 1 194 ? -7.932 0.726 -1.776 1.00 90.19 194 THR A C 1
ATOM 1303 O O . THR A 1 194 ? -6.860 1.105 -1.308 1.00 90.19 194 THR A O 1
ATOM 1306 N N . MET A 1 195 ? -8.517 1.318 -2.826 1.00 88.81 195 MET A N 1
ATOM 1307 C CA . MET A 1 195 ? -7.942 2.507 -3.463 1.00 88.81 195 MET A CA 1
ATOM 1308 C C . MET A 1 195 ? -7.901 3.662 -2.466 1.00 88.81 195 MET A C 1
ATOM 1310 O O . MET A 1 195 ? -8.907 3.974 -1.830 1.00 88.81 195 MET A O 1
ATOM 1314 N N . CYS A 1 196 ? -6.752 4.312 -2.375 1.00 92.81 196 CYS A N 1
ATOM 1315 C CA . CYS A 1 196 ? -6.537 5.476 -1.527 1.00 92.81 196 CYS A CA 1
ATOM 1316 C C . CYS A 1 196 ? -5.651 6.485 -2.265 1.00 92.81 196 CYS A C 1
ATOM 1318 O O . CYS A 1 196 ? -5.445 6.356 -3.467 1.00 92.81 196 CYS A O 1
ATOM 1320 N N . SER A 1 197 ? -5.176 7.518 -1.570 1.00 91.38 197 SER A N 1
ATOM 1321 C CA . SER A 1 197 ? -4.062 8.332 -2.054 1.00 91.38 197 SER A CA 1
ATOM 1322 C C . SER A 1 197 ? -3.058 8.528 -0.925 1.00 91.38 197 SER A C 1
ATOM 1324 O O . SER A 1 197 ? -3.459 8.863 0.194 1.00 91.38 197 SER A O 1
ATOM 1326 N N . ASP A 1 198 ? -1.778 8.276 -1.199 1.00 89.44 198 ASP A N 1
ATOM 1327 C CA . ASP A 1 198 ? -0.687 8.465 -0.233 1.00 89.44 198 ASP A CA 1
ATOM 1328 C C . ASP A 1 198 ? -0.194 9.925 -0.197 1.00 89.44 198 ASP A C 1
ATOM 1330 O O . ASP A 1 198 ? 0.580 10.313 0.681 1.00 89.44 198 ASP A O 1
ATOM 1334 N N . GLY A 1 199 ? -0.721 10.753 -1.106 1.00 88.38 199 GLY A N 1
ATOM 1335 C CA . GLY A 1 199 ? -0.392 12.164 -1.253 1.00 88.38 199 GLY A CA 1
ATOM 1336 C C . GLY A 1 199 ? 0.924 12.421 -1.988 1.00 88.38 199 GLY A C 1
ATOM 1337 O O . GLY A 1 199 ? 1.289 13.589 -2.138 1.00 88.38 199 GLY A O 1
ATOM 1338 N N . ASP A 1 200 ? 1.623 11.381 -2.448 1.00 90.06 200 ASP A N 1
ATOM 1339 C CA . ASP A 1 200 ? 2.820 11.501 -3.266 1.00 90.06 200 ASP A CA 1
ATOM 1340 C C . ASP A 1 200 ? 2.430 11.568 -4.759 1.00 90.06 200 ASP A C 1
ATOM 1342 O O . ASP A 1 200 ? 1.917 10.614 -5.335 1.00 90.06 200 ASP A O 1
ATOM 1346 N N . PRO A 1 201 ? 2.666 12.693 -5.453 1.00 87.62 201 PRO A N 1
ATOM 1347 C CA . PRO A 1 201 ? 2.389 12.797 -6.888 1.00 87.62 201 PRO A CA 1
ATOM 1348 C C . PRO A 1 201 ? 3.304 11.921 -7.763 1.00 87.62 201 PRO A C 1
ATOM 1350 O O . PRO A 1 201 ? 3.088 11.830 -8.973 1.00 87.62 201 PRO A O 1
ATOM 1353 N N . CYS A 1 202 ? 4.356 11.336 -7.186 1.00 89.50 202 CYS A N 1
ATOM 1354 C CA . CYS A 1 202 ? 5.309 10.454 -7.850 1.00 89.50 202 CYS A CA 1
ATOM 1355 C C . CYS A 1 202 ? 5.057 8.970 -7.584 1.00 89.50 202 CYS A C 1
ATOM 1357 O O . CYS A 1 202 ? 5.915 8.133 -7.888 1.00 89.50 202 CYS A O 1
ATOM 1359 N N . THR A 1 203 ? 3.880 8.630 -7.077 1.00 89.31 203 THR A N 1
ATOM 1360 C CA . THR A 1 203 ? 3.389 7.263 -6.991 1.00 89.31 203 THR A CA 1
ATOM 1361 C C . THR A 1 203 ? 2.138 7.085 -7.854 1.00 89.31 203 THR A C 1
ATOM 1363 O O . THR A 1 203 ? 1.506 8.036 -8.318 1.00 89.31 203 THR A O 1
ATOM 1366 N N . ASN A 1 204 ? 1.849 5.838 -8.208 1.00 85.69 204 ASN A N 1
ATOM 1367 C CA . ASN A 1 204 ? 0.647 5.441 -8.913 1.00 85.69 204 ASN A CA 1
ATOM 1368 C C . ASN A 1 204 ? 0.036 4.195 -8.266 1.00 85.69 204 ASN A C 1
ATOM 1370 O O . ASN A 1 204 ? 0.703 3.428 -7.571 1.00 85.69 204 ASN A O 1
ATOM 1374 N N . ASN A 1 205 ? -1.247 3.968 -8.558 1.00 84.31 205 ASN A N 1
ATOM 1375 C CA . ASN A 1 205 ? -2.004 2.816 -8.061 1.00 84.31 205 ASN A CA 1
ATOM 1376 C C . ASN A 1 205 ? -1.988 2.691 -6.527 1.00 84.31 205 ASN A C 1
ATOM 1378 O O . ASN A 1 205 ? -1.860 1.591 -5.989 1.00 84.31 205 ASN A O 1
ATOM 1382 N N . ASP A 1 206 ? -2.126 3.824 -5.846 1.00 92.81 206 ASP A N 1
ATOM 1383 C CA . ASP A 1 206 ? -2.165 3.942 -4.395 1.00 92.81 206 ASP A CA 1
ATOM 1384 C C . ASP A 1 206 ? -3.219 3.023 -3.778 1.00 92.81 206 ASP A C 1
ATOM 1386 O O . ASP A 1 206 ? -4.410 3.055 -4.120 1.00 92.81 206 ASP A O 1
ATOM 1390 N N . ALA A 1 207 ? -2.762 2.193 -2.845 1.00 91.75 207 ALA A N 1
ATOM 1391 C CA . ALA A 1 207 ? -3.598 1.197 -2.211 1.00 91.75 207 ALA A CA 1
ATOM 1392 C C . ALA A 1 207 ? -3.287 1.047 -0.723 1.00 91.75 207 ALA A C 1
ATOM 1394 O O . ALA A 1 207 ? -2.140 1.135 -0.266 1.00 91.75 207 ALA A O 1
ATOM 1395 N N . CYS A 1 208 ? -4.340 0.771 0.040 1.00 95.44 208 CYS A N 1
ATOM 1396 C CA . CYS A 1 208 ? -4.224 0.478 1.455 1.00 95.44 208 CYS A CA 1
ATOM 1397 C C . CYS A 1 208 ? -3.455 -0.824 1.668 1.00 95.44 208 CYS A C 1
ATOM 1399 O O . CYS A 1 208 ? -3.620 -1.786 0.913 1.00 95.44 208 CYS A O 1
ATOM 1401 N N . GLN A 1 209 ? -2.655 -0.871 2.732 1.00 93.56 209 GLN A N 1
ATOM 1402 C CA . GLN A 1 209 ? -1.846 -2.045 3.088 1.00 93.56 209 GLN A CA 1
ATOM 1403 C C . GLN A 1 209 ? -2.516 -2.948 4.139 1.00 93.56 209 GLN A C 1
ATOM 1405 O O . GLN A 1 209 ? -1.986 -3.996 4.498 1.00 93.56 209 GLN A O 1
ATOM 1410 N N . GLY A 1 210 ? -3.704 -2.569 4.626 1.00 90.94 210 GLY A N 1
ATOM 1411 C CA . GLY A 1 210 ? -4.429 -3.297 5.675 1.00 90.94 210 GLY A CA 1
ATOM 1412 C C . GLY A 1 210 ? -3.986 -2.971 7.107 1.00 90.94 210 GLY A C 1
ATOM 1413 O O . GLY A 1 210 ? -4.482 -3.585 8.048 1.00 90.94 210 GLY A O 1
ATOM 1414 N N . ASP A 1 211 ? -3.093 -1.995 7.289 1.00 92.50 211 ASP A N 1
ATOM 1415 C CA . ASP A 1 211 ? -2.630 -1.474 8.587 1.00 92.50 211 ASP A CA 1
ATOM 1416 C C . ASP A 1 211 ? -2.959 0.023 8.800 1.00 92.50 211 ASP A C 1
ATOM 1418 O O . ASP A 1 211 ? -2.540 0.629 9.785 1.00 92.50 211 ASP A O 1
ATOM 1422 N N . GLY A 1 212 ? -3.726 0.621 7.882 1.00 91.88 212 GLY A N 1
ATOM 1423 C CA . GLY A 1 212 ? -4.107 2.037 7.890 1.00 91.88 212 GLY A CA 1
ATOM 1424 C C . GLY A 1 212 ? -3.145 2.934 7.109 1.00 91.88 212 GLY A C 1
ATOM 1425 O O . GLY A 1 212 ? -3.408 4.131 6.964 1.00 91.88 212 GLY A O 1
ATOM 1426 N N . THR A 1 213 ? -2.057 2.377 6.572 1.00 94.00 213 THR A N 1
ATOM 1427 C CA . THR A 1 213 ? -1.171 3.084 5.646 1.00 94.00 213 THR A CA 1
ATOM 1428 C C . THR A 1 213 ? -1.696 3.001 4.215 1.00 94.00 213 THR A C 1
ATOM 1430 O O . THR A 1 213 ? -2.224 1.972 3.779 1.00 94.00 213 THR A O 1
ATOM 1433 N N . CYS A 1 214 ? -1.553 4.111 3.492 1.00 94.31 214 CYS A N 1
ATOM 1434 C CA . CYS A 1 214 ? -1.723 4.175 2.049 1.00 94.31 214 CYS A CA 1
ATOM 1435 C C . CYS A 1 214 ? -0.331 4.270 1.427 1.00 94.31 214 CYS A C 1
ATOM 1437 O O . CYS A 1 214 ? 0.451 5.117 1.855 1.00 94.31 214 CYS A O 1
ATOM 1439 N N . LEU A 1 215 ? -0.021 3.398 0.469 1.00 91.31 215 LEU A N 1
ATOM 1440 C CA . LEU A 1 215 ? 1.230 3.432 -0.286 1.00 91.31 215 LEU A CA 1
ATOM 1441 C C . LEU A 1 215 ? 0.922 3.222 -1.766 1.00 91.31 215 LEU A C 1
ATOM 1443 O O . LEU A 1 215 ? 0.159 2.314 -2.111 1.00 91.31 215 LEU A O 1
ATOM 1447 N N . GLY A 1 216 ? 1.537 4.022 -2.628 1.00 88.69 216 GLY A N 1
ATOM 1448 C CA . GLY A 1 216 ? 1.553 3.809 -4.067 1.00 88.69 216 GLY A CA 1
ATOM 1449 C C . GLY A 1 216 ? 2.854 3.189 -4.573 1.00 88.69 216 GLY A C 1
ATOM 1450 O O . GLY A 1 216 ? 3.880 3.131 -3.889 1.00 88.69 216 GLY A O 1
ATOM 1451 N N . ALA A 1 217 ? 2.808 2.682 -5.801 1.00 84.12 217 ALA A N 1
ATOM 1452 C CA . ALA A 1 217 ? 3.982 2.204 -6.515 1.00 84.12 217 ALA A CA 1
ATOM 1453 C C . ALA A 1 217 ? 4.699 3.387 -7.177 1.00 84.12 217 ALA A C 1
ATOM 1455 O O . ALA A 1 217 ? 4.064 4.270 -7.734 1.00 84.12 217 ALA A O 1
ATOM 1456 N N . THR A 1 218 ? 6.030 3.425 -7.142 1.00 84.62 218 THR A N 1
ATOM 1457 C CA . THR A 1 218 ? 6.795 4.539 -7.725 1.00 84.62 218 THR A CA 1
ATOM 1458 C C . THR A 1 218 ? 6.510 4.706 -9.221 1.00 84.62 218 THR A C 1
ATOM 1460 O O . THR A 1 218 ? 6.689 3.759 -9.994 1.00 84.62 218 THR A O 1
ATOM 1463 N N . LEU A 1 219 ? 6.156 5.926 -9.638 1.00 82.31 219 LEU A N 1
ATOM 1464 C CA . LEU A 1 219 ? 5.947 6.297 -11.034 1.00 82.31 219 LEU A CA 1
ATOM 1465 C C . LEU A 1 219 ? 7.224 6.053 -11.849 1.00 82.31 219 LEU A C 1
ATOM 1467 O O . LEU A 1 219 ? 8.277 6.635 -11.588 1.00 82.31 219 LEU A O 1
ATOM 1471 N N . GLN A 1 220 ? 7.118 5.192 -12.857 1.00 81.38 220 GLN A N 1
ATOM 1472 C CA . GLN A 1 220 ? 8.232 4.810 -13.718 1.00 81.38 220 GLN A CA 1
ATOM 1473 C C . GLN A 1 220 ? 8.287 5.686 -14.977 1.00 81.38 220 GLN A C 1
ATOM 1475 O O . GLN A 1 220 ? 7.326 5.745 -15.743 1.00 81.38 220 GLN A O 1
ATOM 1480 N N . CYS A 1 221 ? 9.430 6.326 -15.228 1.00 83.12 221 CYS A N 1
ATOM 1481 C CA . CYS A 1 221 ? 9.635 7.258 -16.343 1.00 83.12 221 CYS A CA 1
ATOM 1482 C C . CYS A 1 221 ? 10.383 6.608 -17.514 1.00 83.12 221 CYS A C 1
ATOM 1484 O O . CYS A 1 221 ? 11.420 7.091 -17.962 1.00 83.12 221 CYS A O 1
ATOM 1486 N N . ASN A 1 222 ? 9.858 5.481 -17.997 1.00 79.94 222 ASN A N 1
ATOM 1487 C CA . ASN A 1 222 ? 10.541 4.636 -18.984 1.00 79.94 222 ASN A CA 1
ATOM 1488 C C . ASN A 1 222 ? 10.084 4.883 -20.424 1.00 79.94 222 ASN A C 1
ATOM 1490 O O . ASN A 1 222 ? 10.657 4.325 -21.356 1.00 79.94 222 ASN A O 1
ATOM 1494 N N . THR A 1 223 ? 9.057 5.710 -20.624 1.00 79.94 223 THR A N 1
ATOM 1495 C CA . THR A 1 223 ? 8.484 5.993 -21.943 1.00 79.94 223 THR A CA 1
ATOM 1496 C C . THR A 1 223 ? 8.680 7.466 -22.283 1.00 79.94 223 THR A C 1
ATOM 1498 O O . THR A 1 223 ? 7.822 8.293 -21.960 1.00 79.94 223 THR A O 1
ATOM 1501 N N . PRO A 1 224 ? 9.802 7.823 -22.930 1.00 85.38 224 PRO A N 1
ATOM 1502 C CA . PRO A 1 224 ? 10.041 9.189 -23.349 1.00 85.38 224 PRO A CA 1
ATOM 1503 C C . PRO A 1 224 ? 8.962 9.650 -24.331 1.00 85.38 224 PRO A C 1
ATOM 1505 O O . PRO A 1 224 ? 8.453 8.848 -25.122 1.00 85.38 224 PRO A O 1
ATOM 1508 N N . PRO A 1 225 ? 8.623 10.945 -24.327 1.00 88.44 225 PRO A N 1
ATOM 1509 C CA . PRO A 1 225 ? 7.751 11.506 -25.342 1.00 88.44 225 PRO A CA 1
ATOM 1510 C C . PRO A 1 225 ? 8.388 11.398 -26.734 1.00 88.44 225 PRO A C 1
ATOM 1512 O O . PRO A 1 225 ? 9.609 11.306 -26.887 1.00 88.44 225 PRO A O 1
ATOM 1515 N N . ALA A 1 226 ? 7.541 11.433 -27.765 1.00 86.69 226 ALA A N 1
ATOM 1516 C CA . ALA A 1 226 ? 7.995 11.420 -29.150 1.00 86.69 226 ALA A CA 1
ATOM 1517 C C . ALA A 1 226 ? 8.940 12.598 -29.435 1.00 86.69 226 ALA A C 1
ATOM 1519 O O . ALA A 1 226 ? 8.759 13.700 -28.910 1.00 86.69 226 ALA A O 1
ATOM 1520 N N . ALA A 1 227 ? 9.930 12.369 -30.298 1.00 89.19 227 ALA A N 1
ATOM 1521 C CA . ALA A 1 227 ? 10.839 13.420 -30.727 1.00 89.19 227 ALA A CA 1
ATOM 1522 C C . ALA A 1 227 ? 10.073 14.557 -31.422 1.00 89.19 227 ALA A C 1
ATOM 1524 O O . ALA A 1 227 ? 9.109 14.334 -32.158 1.00 89.19 227 ALA A O 1
ATOM 1525 N N . THR A 1 228 ? 10.510 15.793 -31.195 1.00 93.12 228 THR A N 1
ATOM 1526 C CA . THR A 1 228 ? 9.824 16.991 -31.699 1.00 93.12 228 THR A CA 1
ATOM 1527 C C . THR A 1 228 ? 10.770 17.870 -32.498 1.00 93.12 228 THR A C 1
ATOM 1529 O O . THR A 1 228 ? 11.950 17.967 -32.171 1.00 93.12 228 THR A O 1
ATOM 1532 N N . CYS A 1 229 ? 10.243 18.561 -33.507 1.00 92.38 229 CYS A N 1
ATOM 1533 C CA . CYS A 1 229 ? 10.987 19.568 -34.257 1.00 92.38 229 CYS A CA 1
ATOM 1534 C C . CYS A 1 229 ? 10.620 20.975 -33.773 1.00 92.38 229 CYS A C 1
ATOM 1536 O O . CYS A 1 229 ? 9.443 21.333 -33.7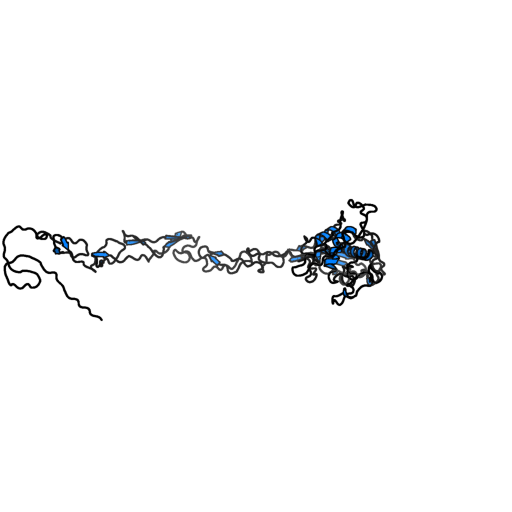64 1.00 92.38 229 CYS A O 1
ATOM 1538 N N . THR A 1 230 ? 11.619 21.794 -33.437 1.00 91.62 230 THR A N 1
ATOM 1539 C CA . THR A 1 230 ? 11.451 23.244 -33.238 1.00 91.62 230 THR A CA 1
ATOM 1540 C C . THR A 1 230 ? 12.297 23.981 -34.272 1.00 91.62 230 THR A C 1
ATOM 1542 O O . THR A 1 230 ? 13.507 24.142 -34.114 1.00 91.62 230 THR A O 1
ATOM 1545 N N . GLY A 1 231 ? 11.672 24.394 -35.377 1.00 88.81 231 GLY A N 1
ATOM 1546 C CA . GLY A 1 231 ? 12.406 24.886 -36.545 1.00 88.81 231 GLY A CA 1
ATOM 1547 C C . GLY A 1 231 ? 13.277 23.777 -37.143 1.00 88.81 231 GLY A C 1
ATOM 1548 O O . GLY A 1 231 ? 12.769 22.707 -37.465 1.00 88.81 231 GLY A O 1
ATOM 1549 N N . ASN A 1 232 ? 14.585 24.021 -37.257 1.00 90.00 232 ASN A N 1
ATOM 1550 C CA . ASN A 1 232 ? 15.554 23.038 -37.761 1.00 90.00 232 ASN A CA 1
ATOM 1551 C C . ASN A 1 232 ? 16.181 22.170 -36.658 1.00 90.00 232 ASN A C 1
ATOM 1553 O O . ASN A 1 232 ? 17.034 21.344 -36.962 1.00 90.00 232 ASN A O 1
ATOM 1557 N N . ILE A 1 233 ? 15.779 22.348 -35.396 1.00 90.44 233 ILE A N 1
ATOM 1558 C CA . ILE A 1 233 ? 16.307 21.569 -34.275 1.00 90.44 233 ILE A CA 1
ATOM 1559 C C . ILE A 1 233 ? 15.404 20.363 -34.015 1.00 90.44 233 ILE A C 1
ATOM 1561 O O . ILE A 1 233 ? 14.216 20.527 -33.721 1.00 90.44 233 ILE A O 1
ATOM 1565 N N . LEU A 1 234 ? 15.982 19.166 -34.092 1.00 92.19 234 LEU A N 1
ATOM 1566 C CA . LEU A 1 234 ? 15.387 17.925 -33.615 1.00 92.19 234 LEU A CA 1
ATOM 1567 C C . LEU A 1 234 ? 15.683 17.763 -32.125 1.00 92.19 234 LEU A C 1
ATOM 1569 O O . LEU A 1 234 ? 16.843 17.648 -31.737 1.00 92.19 234 LEU A O 1
ATOM 1573 N N . ARG A 1 235 ? 14.635 17.692 -31.307 1.00 94.00 235 ARG A N 1
ATOM 1574 C CA . ARG A 1 235 ? 14.731 17.331 -29.894 1.00 94.00 235 ARG A CA 1
ATOM 1575 C C . ARG A 1 235 ? 14.349 15.873 -29.699 1.00 94.00 235 ARG A C 1
ATOM 1577 O O . ARG A 1 235 ? 13.206 15.502 -29.970 1.00 94.00 235 ARG A O 1
ATOM 1584 N N . THR A 1 236 ? 15.279 15.078 -29.189 1.00 90.81 236 THR A N 1
ATOM 1585 C CA . THR A 1 236 ? 15.043 13.698 -28.749 1.00 90.81 236 THR A CA 1
ATOM 1586 C C . THR A 1 236 ? 15.091 13.620 -27.229 1.00 90.81 236 THR A C 1
ATOM 1588 O O . THR A 1 236 ? 15.791 14.398 -26.583 1.00 90.81 236 THR A O 1
ATOM 1591 N N . PHE A 1 237 ? 14.339 12.687 -26.655 1.00 91.38 237 PHE A N 1
ATOM 1592 C CA . PHE A 1 237 ? 14.247 12.475 -25.212 1.00 91.38 237 PHE A CA 1
ATOM 1593 C C . PHE A 1 237 ? 14.790 11.092 -24.870 1.00 91.38 237 PHE A C 1
ATOM 1595 O O . PHE A 1 237 ? 14.605 10.150 -25.640 1.00 91.38 237 PHE A O 1
ATOM 1602 N N . THR A 1 238 ? 15.450 10.959 -23.722 1.00 83.31 238 THR A N 1
ATOM 1603 C CA . THR A 1 238 ? 15.947 9.669 -23.233 1.00 83.31 238 THR A CA 1
ATOM 1604 C C . THR A 1 238 ? 15.300 9.310 -21.905 1.00 83.31 238 THR A C 1
ATOM 1606 O O . THR A 1 238 ? 15.092 10.172 -21.055 1.00 83.31 238 THR A O 1
ATOM 1609 N N . ALA A 1 239 ? 14.982 8.027 -21.724 1.00 79.50 239 ALA A N 1
ATOM 1610 C CA . ALA A 1 239 ? 14.530 7.494 -20.439 1.00 79.50 239 ALA A CA 1
ATOM 1611 C C . ALA A 1 239 ? 15.681 7.462 -19.421 1.00 79.50 239 ALA A C 1
ATOM 1613 O O . ALA A 1 239 ? 15.463 7.490 -18.212 1.00 79.50 239 ALA A O 1
ATOM 1614 N N . ASN A 1 240 ? 16.929 7.426 -19.901 1.00 78.19 240 ASN A N 1
ATOM 1615 C CA . ASN A 1 240 ? 18.088 7.401 -19.027 1.00 78.19 240 ASN A CA 1
ATOM 1616 C C . ASN A 1 240 ? 18.260 8.758 -18.332 1.00 78.19 240 ASN A C 1
ATOM 1618 O O . ASN A 1 240 ? 18.508 9.772 -18.983 1.00 78.19 240 ASN A O 1
ATOM 1622 N N . GLY A 1 241 ? 18.135 8.758 -17.005 1.00 77.81 241 GLY A N 1
ATOM 1623 C CA . GLY A 1 241 ? 18.148 9.968 -16.186 1.00 77.81 241 GLY A CA 1
ATOM 1624 C C . GLY A 1 241 ? 16.795 10.677 -16.097 1.00 77.81 241 GLY A C 1
ATOM 1625 O O . GLY A 1 241 ? 16.748 11.779 -15.555 1.00 77.81 241 GLY A O 1
ATOM 1626 N N . ALA A 1 242 ? 15.715 10.075 -16.609 1.00 86.25 242 ALA A N 1
ATOM 1627 C CA . ALA A 1 242 ? 14.368 10.582 -16.393 1.00 86.25 242 ALA A CA 1
ATOM 1628 C C . ALA A 1 242 ? 13.934 10.391 -14.934 1.00 86.25 242 ALA A C 1
ATOM 1630 O O . ALA A 1 242 ? 14.249 9.378 -14.307 1.00 86.25 242 ALA A O 1
ATOM 1631 N N . ALA A 1 243 ? 13.218 11.370 -14.389 1.00 89.31 243 ALA A N 1
ATOM 1632 C CA . ALA A 1 243 ? 12.767 11.358 -13.002 1.00 89.31 243 ALA A CA 1
ATOM 1633 C C . ALA A 1 243 ? 11.380 11.985 -12.874 1.00 89.31 243 ALA A C 1
ATOM 1635 O O . ALA A 1 243 ? 11.020 12.881 -13.635 1.00 89.31 243 ALA A O 1
ATOM 1636 N N . CYS A 1 244 ? 10.603 11.533 -11.891 1.00 91.00 244 CYS A N 1
ATOM 1637 C CA . CYS A 1 244 ? 9.341 12.185 -11.578 1.00 91.00 244 CYS A CA 1
ATOM 1638 C C . CYS A 1 244 ? 9.586 13.573 -10.975 1.00 91.00 244 CYS A C 1
ATOM 1640 O O . CYS A 1 244 ? 10.398 13.746 -10.063 1.00 91.00 244 CYS A O 1
ATOM 1642 N N . ASN A 1 245 ? 8.843 14.556 -11.469 1.00 89.31 245 ASN A N 1
ATOM 1643 C CA . ASN A 1 245 ? 8.792 15.892 -10.917 1.00 89.31 245 ASN A CA 1
ATOM 1644 C C . ASN A 1 245 ? 7.594 16.016 -9.971 1.00 89.31 245 ASN A C 1
ATOM 1646 O O . ASN A 1 245 ? 6.442 16.125 -10.401 1.00 89.31 245 ASN A O 1
ATOM 1650 N N . ALA A 1 246 ? 7.879 16.065 -8.669 1.00 86.06 246 ALA A N 1
ATOM 1651 C CA . ALA A 1 246 ? 6.855 16.180 -7.634 1.00 86.06 246 ALA A CA 1
ATOM 1652 C C . ALA A 1 246 ? 6.012 17.470 -7.736 1.00 86.06 246 ALA A C 1
ATOM 1654 O O . ALA A 1 246 ? 4.909 17.530 -7.204 1.00 86.06 246 ALA A O 1
ATOM 1655 N N . GLY A 1 247 ? 6.498 18.510 -8.425 1.00 86.56 247 GLY A N 1
ATOM 1656 C CA . GLY A 1 247 ? 5.754 19.753 -8.637 1.00 86.56 247 GLY A CA 1
ATOM 1657 C C . GLY A 1 247 ? 4.721 19.683 -9.764 1.00 86.56 247 GLY A C 1
ATOM 1658 O O . GLY A 1 247 ? 3.755 20.442 -9.742 1.00 86.56 247 GLY A O 1
ATOM 1659 N N . THR A 1 248 ? 4.906 18.797 -10.747 1.00 85.38 248 THR A N 1
ATOM 1660 C CA . THR A 1 248 ? 4.021 18.681 -11.923 1.00 85.38 248 THR A CA 1
ATOM 1661 C C . THR A 1 248 ? 3.289 17.347 -12.007 1.00 85.38 248 THR A C 1
ATOM 1663 O O . THR A 1 248 ? 2.390 17.221 -12.833 1.00 85.38 248 THR A O 1
ATOM 1666 N N . SER A 1 249 ? 3.633 16.370 -11.156 1.00 82.81 249 SER A N 1
ATOM 1667 C CA . SER A 1 249 ? 3.119 14.990 -11.238 1.00 82.81 249 SER A CA 1
ATOM 1668 C C . SER A 1 249 ? 3.414 14.334 -12.597 1.00 82.81 249 SER A C 1
ATOM 1670 O O . SER A 1 249 ? 2.636 13.526 -13.102 1.00 82.81 249 SER A O 1
ATOM 1672 N N . MET A 1 250 ? 4.520 14.730 -13.237 1.00 84.38 250 MET A N 1
ATOM 1673 C CA . MET A 1 250 ? 4.929 14.256 -14.559 1.00 84.38 250 MET A CA 1
ATOM 1674 C C . MET A 1 250 ? 6.401 13.853 -14.569 1.00 84.38 250 MET A C 1
ATOM 1676 O O . MET A 1 250 ? 7.203 14.328 -13.769 1.00 84.38 250 MET A O 1
ATOM 1680 N N . CYS A 1 251 ? 6.760 12.985 -15.509 1.00 88.06 251 CYS A N 1
ATOM 1681 C CA . CYS A 1 251 ? 8.144 12.608 -15.758 1.00 88.06 251 CYS A CA 1
ATOM 1682 C C . CYS A 1 251 ? 8.896 13.713 -16.507 1.00 88.06 251 CYS A C 1
ATOM 1684 O O . CYS A 1 251 ? 8.500 14.101 -17.609 1.00 88.06 251 CYS A O 1
ATOM 1686 N N . ASP A 1 252 ? 10.015 14.151 -15.938 1.00 90.88 252 ASP A N 1
ATOM 1687 C CA . ASP A 1 252 ? 11.001 14.991 -16.604 1.00 90.88 252 ASP A CA 1
ATOM 1688 C C . ASP A 1 252 ? 12.016 14.096 -17.315 1.00 90.88 252 ASP A C 1
ATOM 1690 O O . ASP A 1 252 ? 12.658 13.247 -16.696 1.00 90.88 252 ASP A O 1
ATOM 1694 N N . TYR A 1 253 ? 12.167 14.298 -18.623 1.00 88.94 253 TYR A N 1
ATOM 1695 C CA . TYR A 1 253 ? 13.083 13.531 -19.463 1.00 88.94 253 TYR A CA 1
ATOM 1696 C C . TYR A 1 253 ? 14.268 14.400 -19.893 1.00 88.94 253 TYR A C 1
ATOM 1698 O O . TYR A 1 253 ? 14.053 15.480 -20.461 1.00 88.94 253 TYR A O 1
ATOM 1706 N N . PRO A 1 254 ? 15.518 13.940 -19.703 1.00 91.44 254 PRO A N 1
ATOM 1707 C CA . PRO A 1 254 ? 16.667 14.547 -20.352 1.00 91.44 254 PRO A CA 1
ATOM 1708 C C . PRO A 1 254 ? 16.479 14.539 -21.867 1.00 91.44 254 PRO A C 1
ATOM 1710 O O . PRO A 1 254 ? 15.952 13.582 -22.444 1.00 91.44 254 PRO A O 1
ATOM 1713 N N . PHE A 1 255 ? 16.922 15.609 -22.518 1.00 92.62 255 PHE A N 1
ATOM 1714 C CA . PHE A 1 255 ? 16.777 15.769 -23.957 1.00 92.62 255 PHE A CA 1
ATOM 1715 C C . PHE A 1 255 ? 18.091 16.167 -24.616 1.00 92.62 255 PHE A C 1
ATOM 1717 O O . PHE A 1 255 ? 18.968 16.765 -23.993 1.00 92.62 255 PHE A O 1
ATOM 1724 N N . THR A 1 256 ? 18.210 15.833 -25.896 1.00 90.38 256 THR A N 1
ATOM 1725 C CA . THR A 1 256 ? 19.303 16.272 -26.763 1.00 90.38 256 THR A CA 1
ATOM 1726 C C . THR A 1 256 ? 18.720 17.038 -27.937 1.00 90.38 256 THR A C 1
ATOM 1728 O O . THR A 1 256 ? 17.784 16.571 -28.584 1.00 90.38 256 THR A O 1
ATOM 1731 N N . ASP A 1 257 ? 19.293 18.205 -28.214 1.00 92.06 257 ASP A N 1
ATOM 1732 C CA . ASP A 1 257 ? 18.949 19.025 -29.369 1.00 92.06 257 ASP A CA 1
ATOM 1733 C C . ASP A 1 257 ? 19.995 18.809 -30.471 1.00 92.06 257 ASP A C 1
ATOM 1735 O O . ASP A 1 257 ? 21.194 18.981 -30.253 1.00 92.06 257 ASP A O 1
ATOM 1739 N N . THR A 1 258 ? 19.532 18.424 -31.657 1.00 87.69 258 THR A N 1
ATOM 1740 C CA . THR A 1 258 ? 20.351 18.185 -32.851 1.00 87.69 258 THR A CA 1
ATOM 1741 C C . THR A 1 258 ? 19.967 19.184 -33.936 1.00 87.69 258 THR A C 1
ATOM 1743 O O . THR A 1 258 ? 18.800 19.267 -34.312 1.00 87.69 258 THR A O 1
ATOM 1746 N N . ASP A 1 259 ? 20.931 19.942 -34.460 1.00 87.88 259 ASP A N 1
ATOM 1747 C CA . ASP A 1 259 ? 20.698 20.850 -35.588 1.00 87.88 259 ASP A CA 1
ATOM 1748 C C . ASP A 1 259 ? 20.696 20.074 -36.915 1.00 87.88 259 ASP A C 1
ATOM 1750 O O . ASP A 1 259 ? 21.719 19.535 -37.337 1.00 87.88 259 ASP A O 1
ATOM 1754 N N . CYS A 1 260 ? 19.540 20.025 -37.581 1.00 83.25 260 CYS A N 1
ATOM 1755 C CA . CYS A 1 260 ? 19.355 19.346 -38.864 1.00 83.25 260 CYS A CA 1
ATOM 1756 C C . CYS A 1 260 ? 19.866 20.169 -40.067 1.00 83.25 260 CYS A C 1
ATOM 1758 O O . CYS A 1 260 ? 19.747 19.744 -41.221 1.00 83.25 260 CYS A O 1
ATOM 1760 N N . GLY A 1 261 ? 20.415 21.365 -39.830 1.00 81.75 261 GLY A N 1
ATOM 1761 C CA . GLY A 1 261 ? 20.996 22.221 -40.856 1.00 81.75 261 GLY A CA 1
ATOM 1762 C C . GLY A 1 261 ? 19.991 22.648 -41.930 1.00 81.75 261 GLY A C 1
ATOM 1763 O O . GLY A 1 261 ? 18.795 22.802 -41.681 1.00 81.75 261 GLY A O 1
ATOM 1764 N N . ALA A 1 262 ? 20.478 22.855 -43.157 1.00 78.44 262 ALA A N 1
ATOM 1765 C CA . ALA A 1 262 ? 19.668 23.369 -44.268 1.00 78.44 262 ALA A CA 1
ATOM 1766 C C . ALA A 1 262 ? 18.562 22.407 -44.743 1.00 78.44 262 ALA A C 1
ATOM 1768 O O . ALA A 1 262 ? 17.613 22.853 -45.385 1.00 78.44 262 ALA A O 1
ATOM 1769 N N . ALA A 1 263 ? 18.670 21.110 -44.434 1.00 76.06 263 ALA A N 1
ATOM 1770 C CA . ALA A 1 263 ? 17.646 20.121 -44.768 1.00 76.06 263 ALA A CA 1
ATOM 1771 C C . ALA A 1 263 ? 16.371 20.307 -43.925 1.00 76.06 263 ALA A C 1
ATOM 1773 O O . ALA A 1 263 ? 15.271 19.990 -44.381 1.00 76.06 263 ALA A O 1
ATOM 1774 N N . GLY A 1 264 ? 16.506 20.873 -42.723 1.00 85.00 264 GLY A N 1
ATOM 1775 C CA . GLY A 1 264 ? 15.408 21.096 -41.789 1.00 85.00 264 GLY A CA 1
ATOM 1776 C C . GLY A 1 264 ? 14.985 19.839 -41.025 1.00 85.00 264 GLY A C 1
ATOM 1777 O O . GLY A 1 264 ? 15.489 18.740 -41.255 1.00 85.00 264 GLY A O 1
ATOM 1778 N N . CYS A 1 265 ? 14.057 20.023 -40.087 1.00 88.44 265 CYS A N 1
ATOM 1779 C CA . CYS A 1 265 ? 13.470 18.965 -39.264 1.00 88.44 265 CYS A CA 1
ATOM 1780 C C . CYS A 1 265 ? 11.984 18.839 -39.602 1.00 88.44 265 CYS A C 1
ATOM 1782 O O . CYS A 1 265 ? 11.276 19.848 -39.654 1.00 88.44 265 CYS A O 1
ATOM 1784 N N . SER A 1 266 ? 11.488 17.621 -39.816 1.00 87.50 266 SER A N 1
ATOM 1785 C CA . SER A 1 266 ? 10.051 17.372 -39.935 1.00 87.50 266 SER A CA 1
ATOM 1786 C C . SER A 1 266 ? 9.662 16.018 -39.342 1.00 87.50 266 SER A C 1
ATOM 1788 O O . SER A 1 266 ? 10.448 15.077 -39.337 1.00 87.50 266 SER A O 1
ATOM 1790 N N . ASN A 1 267 ? 8.448 15.929 -38.787 1.00 84.50 267 ASN A N 1
ATOM 1791 C CA . ASN A 1 267 ? 7.895 14.702 -38.191 1.00 84.50 267 ASN A CA 1
ATOM 1792 C C . ASN A 1 267 ? 8.794 14.021 -37.137 1.00 84.50 267 ASN A C 1
ATOM 1794 O O . ASN A 1 267 ? 8.825 12.798 -37.051 1.00 84.50 267 ASN A O 1
ATOM 1798 N N . GLY A 1 268 ? 9.525 14.801 -36.333 1.00 85.56 268 GLY A N 1
ATOM 1799 C CA . GLY A 1 268 ? 10.397 14.246 -35.291 1.00 85.56 268 GLY A CA 1
ATOM 1800 C C . GLY A 1 268 ? 11.658 13.568 -35.836 1.00 85.56 268 GLY A C 1
ATOM 1801 O O . GLY A 1 268 ? 12.259 12.757 -35.140 1.00 85.56 268 GLY A O 1
ATOM 1802 N N . ALA A 1 269 ? 12.070 13.905 -37.059 1.00 84.62 269 ALA A N 1
ATOM 1803 C CA . ALA A 1 269 ? 13.319 13.461 -37.658 1.00 84.62 269 ALA A CA 1
ATOM 1804 C C . ALA A 1 269 ? 13.993 14.611 -38.417 1.00 84.62 269 ALA A C 1
ATOM 1806 O O . ALA A 1 269 ? 13.340 15.538 -38.906 1.00 84.62 269 ALA A O 1
ATOM 1807 N N . CYS A 1 270 ? 15.317 14.551 -38.539 1.00 85.12 270 CYS A N 1
ATOM 1808 C CA . CYS A 1 270 ? 16.009 15.430 -39.467 1.00 85.12 270 CYS A CA 1
ATOM 1809 C C . CYS A 1 270 ? 15.754 14.975 -40.909 1.00 85.12 270 CYS A C 1
ATOM 1811 O O . CYS A 1 270 ? 15.805 13.788 -41.212 1.00 85.12 270 CYS A O 1
ATOM 1813 N N . ASN A 1 271 ? 15.529 15.915 -41.826 1.00 79.38 271 ASN A N 1
ATOM 1814 C CA . ASN A 1 271 ? 15.266 15.599 -43.235 1.00 79.38 271 ASN A CA 1
ATOM 1815 C C . ASN A 1 271 ? 16.528 15.150 -44.001 1.00 79.38 271 ASN A C 1
ATOM 1817 O O . ASN A 1 271 ? 16.433 14.759 -45.159 1.00 79.38 271 ASN A O 1
ATOM 1821 N N . ASN A 1 272 ? 17.705 15.235 -43.373 1.00 73.38 272 ASN A N 1
ATOM 1822 C CA . ASN A 1 272 ? 18.961 14.621 -43.813 1.00 73.38 272 ASN A CA 1
ATOM 1823 C C . ASN A 1 272 ? 19.258 13.301 -43.071 1.00 73.38 272 ASN A C 1
ATOM 1825 O O . ASN A 1 272 ? 20.410 12.871 -43.040 1.00 73.38 272 ASN A O 1
ATOM 1829 N N . ALA A 1 273 ? 18.258 12.697 -42.418 1.00 67.38 273 ALA A N 1
ATOM 1830 C CA . ALA A 1 273 ? 18.402 11.377 -41.824 1.00 67.38 273 ALA A CA 1
ATOM 1831 C C . ALA A 1 273 ? 18.736 10.337 -42.898 1.00 67.38 273 ALA A C 1
ATOM 1833 O O . ALA A 1 273 ? 18.288 10.445 -44.037 1.00 67.38 273 ALA A O 1
ATOM 1834 N N . CYS A 1 274 ? 19.504 9.330 -42.485 1.00 73.38 274 CYS A N 1
ATOM 1835 C CA . CYS A 1 274 ? 19.872 8.191 -43.310 1.00 73.38 274 CYS A CA 1
ATOM 1836 C C . CYS A 1 274 ? 18.647 7.543 -43.977 1.00 73.38 274 CYS A C 1
ATOM 1838 O O . CYS A 1 274 ? 17.774 7.009 -43.289 1.00 73.38 274 CYS A O 1
ATOM 1840 N N . ASP A 1 275 ? 18.617 7.532 -45.309 1.00 76.69 275 ASP A N 1
ATOM 1841 C CA . ASP A 1 275 ? 17.721 6.670 -46.079 1.00 76.69 275 ASP A CA 1
ATOM 1842 C C . ASP A 1 275 ? 18.264 5.230 -46.128 1.00 76.69 275 ASP A C 1
ATOM 1844 O O . ASP A 1 275 ? 19.071 4.851 -46.984 1.00 76.69 275 ASP A O 1
ATOM 1848 N N . GLU A 1 276 ? 17.785 4.403 -45.198 1.00 74.75 276 GLU A N 1
ATOM 1849 C CA . GLU A 1 276 ? 18.149 2.986 -45.077 1.00 74.75 276 GLU A CA 1
ATOM 1850 C C . GLU A 1 276 ? 17.751 2.144 -46.307 1.00 74.75 276 GLU A C 1
ATOM 1852 O O . GLU A 1 276 ? 18.312 1.067 -46.517 1.00 74.75 276 GLU A O 1
ATOM 1857 N N . SER A 1 277 ? 16.829 2.611 -47.164 1.00 76.38 277 SER A N 1
ATOM 1858 C CA . SER A 1 277 ? 16.384 1.848 -48.345 1.00 76.38 277 SER A CA 1
ATOM 1859 C C . SER A 1 277 ? 17.488 1.666 -49.396 1.00 76.38 277 SER A C 1
ATOM 1861 O O . SER A 1 277 ? 17.458 0.715 -50.182 1.00 76.38 277 SER A O 1
ATOM 1863 N N . GLY A 1 278 ? 18.497 2.542 -49.372 1.00 80.12 278 GLY A N 1
ATOM 1864 C CA . GLY A 1 278 ? 19.687 2.478 -50.214 1.00 80.12 278 GLY A CA 1
ATOM 1865 C C . GLY A 1 278 ? 20.879 1.749 -49.585 1.00 80.12 278 GLY A C 1
ATOM 1866 O O . GLY A 1 278 ? 21.965 1.784 -50.170 1.00 80.12 278 GLY A O 1
ATOM 1867 N N . CYS A 1 279 ? 20.727 1.133 -48.407 1.00 80.38 279 CYS A N 1
ATOM 1868 C CA . CYS A 1 279 ? 21.805 0.444 -47.698 1.00 80.38 279 CYS A CA 1
ATOM 1869 C C . CYS A 1 279 ? 21.843 -1.066 -47.982 1.00 80.38 279 CYS A C 1
ATOM 1871 O O . CYS A 1 279 ? 20.823 -1.749 -48.034 1.00 80.38 279 CYS A O 1
ATOM 1873 N N . SER A 1 280 ? 23.050 -1.620 -48.118 1.00 85.25 280 SER A N 1
ATOM 1874 C CA . SER A 1 280 ? 23.265 -3.067 -48.079 1.00 85.25 280 SER A CA 1
ATOM 1875 C C . SER A 1 280 ? 23.070 -3.604 -46.659 1.00 85.25 280 SER A C 1
ATOM 1877 O O . SER A 1 280 ? 23.246 -2.873 -45.681 1.00 85.25 280 SER A O 1
ATOM 1879 N N . ALA A 1 281 ? 22.818 -4.910 -46.532 1.00 79.44 281 ALA A N 1
ATOM 1880 C CA . ALA A 1 281 ? 22.920 -5.588 -45.241 1.00 79.44 281 ALA A CA 1
ATOM 1881 C C . ALA A 1 281 ? 24.313 -5.369 -44.617 1.00 79.44 281 ALA A C 1
ATOM 1883 O O . ALA A 1 281 ? 25.311 -5.208 -45.332 1.00 79.44 281 ALA A O 1
ATOM 1884 N N . TRP A 1 282 ? 24.373 -5.367 -43.285 1.00 79.75 282 TRP A N 1
ATOM 1885 C CA . TRP A 1 282 ? 25.632 -5.278 -42.552 1.00 79.75 282 TRP A CA 1
ATOM 1886 C C . TRP A 1 282 ? 26.493 -6.517 -42.809 1.00 79.75 282 TRP A C 1
ATOM 1888 O O . TRP A 1 282 ? 26.087 -7.646 -42.540 1.00 79.75 282 TRP A O 1
AT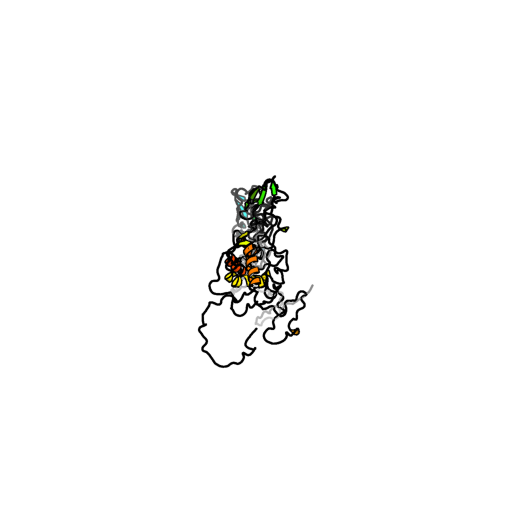OM 1898 N N . ALA A 1 283 ? 27.706 -6.299 -43.307 1.00 81.44 283 ALA A N 1
ATOM 1899 C CA . ALA A 1 283 ? 28.759 -7.296 -43.341 1.00 81.44 283 ALA A CA 1
ATOM 1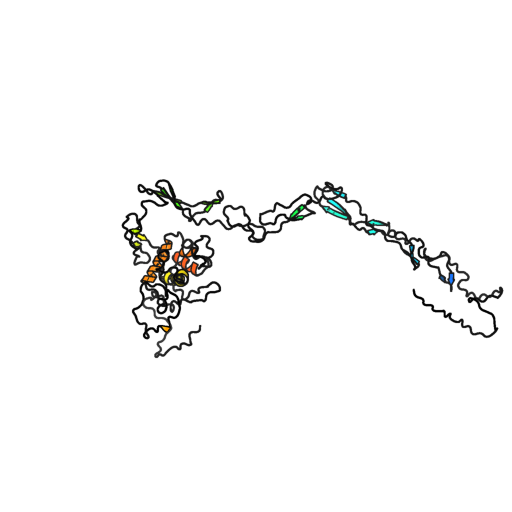900 C C . ALA A 1 283 ? 29.438 -7.337 -41.968 1.00 81.44 283 ALA A C 1
ATOM 1902 O O . ALA A 1 283 ? 30.098 -6.383 -41.545 1.00 81.44 283 ALA A O 1
ATOM 1903 N N . LEU A 1 284 ? 29.241 -8.450 -41.268 1.00 74.56 284 LEU A N 1
ATOM 1904 C CA . LEU A 1 284 ? 29.790 -8.683 -39.939 1.00 74.56 284 LEU A CA 1
ATOM 1905 C C . LEU A 1 284 ? 31.300 -8.985 -40.021 1.00 74.56 284 LEU A C 1
ATOM 1907 O O . LEU A 1 284 ? 31.765 -9.593 -40.991 1.00 74.56 284 LEU A O 1
ATOM 1911 N N . PRO A 1 285 ? 32.096 -8.547 -39.032 1.00 70.94 285 PRO A N 1
ATOM 1912 C CA . PRO A 1 285 ? 33.534 -8.775 -39.017 1.00 70.94 285 PRO A CA 1
ATOM 1913 C C . PRO A 1 285 ? 33.869 -10.252 -38.770 1.00 70.94 285 PRO A C 1
ATOM 1915 O O . PRO A 1 285 ? 33.212 -10.934 -37.993 1.00 70.94 285 PRO A O 1
ATOM 1918 N N . ALA A 1 286 ? 34.981 -10.731 -39.337 1.00 62.00 286 ALA A N 1
ATOM 1919 C CA . ALA A 1 286 ? 35.493 -12.079 -39.053 1.00 62.00 286 ALA A CA 1
ATOM 1920 C C . ALA A 1 286 ? 35.999 -12.257 -37.602 1.00 62.00 286 ALA A C 1
ATOM 1922 O O . ALA A 1 286 ? 36.213 -13.380 -37.152 1.00 62.00 286 ALA A O 1
ATOM 1923 N N . ASN A 1 287 ? 36.224 -11.153 -36.878 1.00 63.38 287 ASN A N 1
ATOM 1924 C CA . ASN A 1 287 ? 36.632 -11.136 -35.475 1.00 63.38 287 ASN A CA 1
ATOM 1925 C C . ASN A 1 287 ? 35.435 -10.723 -34.595 1.00 63.38 287 ASN A C 1
ATOM 1927 O O . ASN A 1 287 ? 34.808 -9.703 -34.900 1.00 63.38 287 ASN A O 1
ATOM 1931 N N . PRO A 1 288 ? 35.166 -11.422 -33.474 1.00 58.69 288 PRO A N 1
ATOM 1932 C CA . PRO A 1 288 ? 34.119 -11.056 -32.524 1.00 58.69 288 PRO A CA 1
ATOM 1933 C C . PRO A 1 288 ? 34.265 -9.658 -31.909 1.00 58.69 288 PRO A C 1
ATOM 1935 O O . PRO A 1 288 ? 33.325 -9.220 -31.283 1.00 58.69 288 PRO A O 1
ATOM 1938 N N . ASN A 1 289 ? 35.349 -8.904 -32.108 1.00 64.62 289 ASN A N 1
ATOM 1939 C CA . ASN A 1 289 ? 35.488 -7.512 -31.641 1.00 64.62 289 ASN A CA 1
ATOM 1940 C C . ASN A 1 289 ? 35.706 -6.509 -32.793 1.00 64.62 289 ASN A C 1
ATOM 1942 O O . ASN A 1 289 ? 36.376 -5.493 -32.619 1.00 64.62 289 ASN A O 1
ATOM 1946 N N . GLY A 1 290 ? 35.232 -6.823 -34.002 1.00 72.12 290 GLY A N 1
ATOM 1947 C CA . GLY A 1 290 ? 35.466 -5.994 -35.186 1.00 72.12 290 GLY A CA 1
ATOM 1948 C C . GLY A 1 290 ? 34.389 -4.945 -35.483 1.00 72.12 290 GLY A C 1
ATOM 1949 O O . GLY A 1 290 ? 33.341 -4.864 -34.843 1.00 72.12 290 GLY A O 1
ATOM 1950 N N . THR A 1 291 ? 34.654 -4.167 -36.527 1.00 81.38 291 THR A N 1
ATOM 1951 C CA . THR A 1 291 ? 33.717 -3.202 -37.103 1.00 81.38 291 THR A CA 1
ATOM 1952 C C . THR A 1 291 ? 32.859 -3.899 -38.158 1.00 81.38 291 THR A C 1
ATOM 1954 O O . THR A 1 291 ? 33.395 -4.429 -39.133 1.00 81.38 291 THR A O 1
ATOM 1957 N N . ALA A 1 292 ? 31.541 -3.900 -37.976 1.00 81.25 292 ALA A N 1
ATOM 1958 C CA . ALA A 1 292 ? 30.607 -4.247 -39.039 1.00 81.25 292 ALA A CA 1
ATOM 1959 C C . ALA A 1 292 ? 30.568 -3.115 -40.067 1.00 81.25 292 ALA A C 1
ATOM 1961 O O . ALA A 1 292 ? 30.623 -1.937 -39.709 1.00 81.25 292 ALA A O 1
ATOM 1962 N N . VAL A 1 293 ? 30.492 -3.468 -41.347 1.00 85.88 293 VAL A N 1
ATOM 1963 C CA . VAL A 1 293 ? 30.523 -2.505 -42.453 1.00 85.88 293 VAL A CA 1
ATOM 1964 C C . VAL A 1 293 ? 29.342 -2.706 -43.387 1.00 85.88 293 VAL A C 1
ATOM 1966 O O . VAL A 1 293 ? 28.865 -3.821 -43.563 1.00 85.88 293 VAL A O 1
ATOM 1969 N N . ARG A 1 294 ? 28.870 -1.637 -44.015 1.00 85.81 294 ARG A N 1
ATOM 1970 C CA . ARG A 1 294 ? 27.865 -1.686 -45.081 1.00 85.81 294 ARG A CA 1
ATOM 1971 C C . ARG A 1 294 ? 28.119 -0.580 -46.090 1.00 85.81 294 ARG A C 1
ATOM 1973 O O . ARG A 1 294 ? 28.853 0.365 -45.814 1.00 85.81 294 ARG A O 1
ATOM 1980 N N . THR A 1 295 ? 27.491 -0.677 -47.250 1.00 87.38 295 THR A N 1
ATOM 1981 C CA . THR A 1 295 ? 27.477 0.399 -48.245 1.00 87.38 295 THR A CA 1
ATOM 1982 C C . THR A 1 295 ? 26.090 1.010 -48.305 1.00 87.38 295 THR A C 1
ATOM 1984 O O . THR A 1 295 ? 25.118 0.263 -48.363 1.00 87.38 295 THR A O 1
ATOM 1987 N N . CYS A 1 296 ? 26.000 2.335 -48.345 1.00 81.94 296 CYS A N 1
ATOM 1988 C CA . CYS A 1 296 ? 24.739 3.055 -48.485 1.00 81.94 296 CYS A CA 1
ATOM 1989 C C . CYS A 1 296 ? 24.824 4.044 -49.647 1.00 81.94 296 CYS A C 1
ATOM 1991 O O . CYS A 1 296 ? 25.877 4.638 -49.881 1.00 81.94 296 CYS A O 1
ATOM 1993 N N . GLN A 1 297 ? 23.726 4.187 -50.390 1.00 84.62 297 GLN A N 1
ATOM 1994 C CA . GLN A 1 297 ? 23.605 5.200 -51.444 1.00 84.62 297 GLN A CA 1
ATOM 1995 C C . GLN A 1 297 ? 23.515 6.613 -50.855 1.00 84.62 297 GLN A C 1
ATOM 1997 O O . GLN A 1 297 ? 24.069 7.551 -51.427 1.00 84.62 297 GLN A O 1
ATOM 2002 N N . ASP A 1 298 ? 22.858 6.752 -49.703 1.00 77.06 298 ASP A N 1
ATOM 2003 C CA . ASP A 1 298 ? 22.847 7.985 -48.926 1.00 77.06 298 ASP A CA 1
ATOM 2004 C C . ASP A 1 298 ? 24.136 8.110 -48.099 1.00 77.06 298 ASP A C 1
ATOM 2006 O O . ASP A 1 298 ? 24.480 7.239 -47.296 1.00 77.06 298 ASP A O 1
ATOM 2010 N N . ALA A 1 299 ? 24.855 9.215 -48.300 1.00 76.25 299 ALA A N 1
ATOM 2011 C CA . ALA A 1 299 ? 26.104 9.519 -47.609 1.00 76.25 299 ALA A CA 1
ATOM 2012 C C . ALA A 1 299 ? 25.904 9.899 -46.130 1.00 76.25 299 ALA A C 1
ATOM 2014 O O . ALA A 1 299 ? 26.879 9.919 -45.380 1.00 76.25 299 ALA A O 1
ATOM 2015 N N . ASN A 1 300 ? 24.668 10.188 -45.704 1.00 73.75 300 ASN A N 1
ATOM 2016 C CA . ASN A 1 300 ? 24.332 10.460 -44.304 1.00 73.75 300 ASN A CA 1
ATOM 2017 C C . ASN A 1 300 ? 24.167 9.174 -43.475 1.00 73.75 300 ASN A C 1
ATOM 2019 O O . ASN A 1 300 ? 24.069 9.233 -42.249 1.00 73.75 300 ASN A O 1
ATOM 2023 N N . CYS A 1 301 ? 24.147 8.007 -44.123 1.00 76.75 301 CYS A N 1
ATOM 2024 C CA . CYS A 1 301 ? 24.027 6.724 -43.451 1.00 76.75 301 CYS A CA 1
ATOM 2025 C C . CYS A 1 301 ? 25.352 6.242 -42.853 1.00 76.75 301 CYS A C 1
ATOM 2027 O O . CYS A 1 301 ? 26.380 6.264 -43.535 1.00 76.75 301 CYS A O 1
ATOM 2029 N N . PRO A 1 302 ? 25.351 5.705 -41.617 1.00 80.88 302 PRO A N 1
ATOM 2030 C CA . PRO A 1 302 ? 26.549 5.098 -41.061 1.00 80.88 302 PRO A CA 1
ATOM 2031 C C . PRO A 1 302 ? 26.922 3.866 -41.889 1.00 80.88 302 PRO A C 1
ATOM 2033 O O . PRO A 1 302 ? 26.122 2.948 -42.051 1.00 80.88 302 PRO A O 1
ATOM 2036 N N . THR A 1 303 ? 28.144 3.834 -42.413 1.00 84.88 303 THR A N 1
ATOM 2037 C CA . THR A 1 303 ? 28.679 2.697 -43.184 1.00 84.88 303 THR A CA 1
ATOM 2038 C C . THR A 1 303 ? 29.535 1.760 -42.336 1.00 84.88 303 THR A C 1
ATOM 2040 O O . THR A 1 303 ? 29.989 0.725 -42.817 1.00 84.88 303 THR A O 1
ATOM 2043 N N . THR A 1 304 ? 29.777 2.115 -41.075 1.00 85.50 304 THR A N 1
ATOM 2044 C CA . THR A 1 304 ? 30.609 1.360 -40.134 1.00 85.50 304 THR A CA 1
ATOM 2045 C C . THR A 1 304 ? 30.008 1.414 -38.739 1.00 85.50 304 THR A C 1
ATOM 2047 O O . THR A 1 304 ? 29.614 2.494 -38.299 1.00 85.50 304 THR A O 1
ATOM 2050 N N . ILE A 1 305 ? 30.009 0.294 -38.021 1.00 84.88 305 ILE A N 1
ATOM 2051 C CA . ILE A 1 305 ? 29.626 0.241 -36.610 1.00 84.88 305 ILE A CA 1
ATOM 2052 C C . ILE A 1 305 ? 30.572 -0.667 -35.831 1.00 84.88 305 ILE A C 1
ATOM 2054 O O . ILE A 1 305 ? 30.888 -1.775 -36.262 1.00 84.88 305 ILE A O 1
ATOM 2058 N N . ASN A 1 306 ? 31.067 -0.189 -34.692 1.00 84.19 306 ASN A N 1
ATOM 2059 C CA . ASN A 1 306 ? 31.928 -0.988 -33.827 1.00 84.19 306 ASN A CA 1
ATOM 2060 C C . ASN A 1 306 ? 31.057 -1.884 -32.960 1.00 84.19 306 ASN A C 1
ATOM 2062 O O . ASN A 1 306 ? 30.243 -1.386 -32.186 1.00 84.19 306 ASN A O 1
ATOM 2066 N N . LEU A 1 307 ? 31.226 -3.196 -33.096 1.00 81.00 307 LEU A N 1
ATOM 2067 C CA . LEU A 1 307 ? 30.427 -4.134 -32.329 1.00 81.00 307 LEU A CA 1
ATOM 2068 C C . LEU A 1 307 ? 30.989 -4.280 -30.904 1.00 81.00 307 LEU A C 1
ATOM 2070 O O . LEU A 1 307 ? 32.213 -4.311 -30.733 1.00 81.00 307 LEU A O 1
ATOM 2074 N N . PRO A 1 308 ? 30.125 -4.407 -29.880 1.00 83.50 308 PRO A N 1
ATOM 2075 C CA . PRO A 1 308 ? 30.550 -4.624 -28.502 1.00 83.50 308 PRO A CA 1
ATOM 2076 C C . PRO A 1 308 ? 31.412 -5.881 -28.376 1.00 83.50 308 PRO A C 1
ATOM 2078 O O . PRO A 1 308 ? 31.068 -6.941 -28.914 1.00 83.50 308 PRO A O 1
ATOM 2081 N N . GLY A 1 309 ? 32.535 -5.753 -27.668 1.00 82.88 309 GLY A N 1
ATOM 2082 C CA . GLY A 1 309 ? 33.481 -6.844 -27.484 1.00 82.88 309 GLY A CA 1
ATOM 2083 C C . GLY A 1 309 ? 33.052 -7.794 -26.374 1.00 82.88 309 GLY A C 1
ATOM 2084 O O . GLY A 1 309 ? 33.485 -7.643 -25.234 1.00 82.88 309 GLY A O 1
ATOM 2085 N N . LEU A 1 310 ? 32.176 -8.742 -26.703 1.00 88.38 310 LEU A N 1
ATOM 2086 C CA . LEU A 1 310 ? 31.650 -9.746 -25.775 1.00 88.38 310 LEU A CA 1
ATOM 2087 C C . LEU A 1 310 ? 32.277 -11.122 -26.034 1.00 88.38 310 LEU A C 1
ATOM 2089 O O . LEU A 1 310 ? 32.761 -11.411 -27.127 1.00 88.38 310 LEU A O 1
ATOM 2093 N N . ASP A 1 311 ? 32.275 -11.995 -25.026 1.00 86.94 311 ASP A N 1
ATOM 2094 C CA . ASP A 1 311 ? 32.912 -13.308 -25.149 1.00 86.94 311 ASP A CA 1
ATOM 2095 C C . ASP A 1 311 ? 32.017 -14.293 -25.908 1.00 86.94 311 ASP A C 1
ATOM 2097 O O . ASP A 1 311 ? 30.922 -14.646 -25.458 1.00 86.94 311 ASP A O 1
ATOM 2101 N N . ARG A 1 312 ? 32.492 -14.757 -27.067 1.00 84.00 312 ARG A N 1
ATOM 2102 C CA . ARG A 1 312 ? 31.763 -15.718 -27.904 1.00 84.00 312 ARG A CA 1
ATOM 2103 C C . ARG A 1 312 ? 31.614 -17.080 -27.228 1.00 84.00 312 ARG A C 1
ATOM 2105 O O . ARG A 1 312 ? 30.550 -17.684 -27.304 1.00 84.00 312 ARG A O 1
ATOM 2112 N N . ASN A 1 313 ? 32.649 -17.545 -26.532 1.00 81.19 313 ASN A N 1
ATOM 2113 C CA . ASN A 1 313 ? 32.603 -18.840 -25.856 1.00 81.19 313 ASN A CA 1
ATOM 2114 C C . ASN A 1 313 ? 31.587 -18.824 -24.707 1.00 81.19 313 ASN A C 1
ATOM 2116 O O . ASN A 1 313 ? 30.828 -19.775 -24.541 1.00 81.19 313 ASN A O 1
ATOM 2120 N N . TYR A 1 314 ? 31.525 -17.734 -23.937 1.00 83.94 314 TYR A N 1
ATOM 2121 C CA . TYR A 1 314 ? 30.509 -17.563 -22.905 1.00 83.94 314 TYR A CA 1
ATOM 2122 C C . TYR A 1 314 ? 29.107 -17.554 -23.511 1.00 83.94 314 TYR A C 1
ATOM 2124 O O . TYR A 1 314 ? 28.229 -18.228 -22.972 1.00 83.94 314 TYR A O 1
ATOM 2132 N N . PHE A 1 315 ? 28.910 -16.842 -24.628 1.00 87.44 315 PHE A N 1
ATOM 2133 C CA . PHE A 1 315 ? 27.633 -16.815 -25.340 1.00 87.44 315 PHE A CA 1
ATOM 2134 C C . PHE A 1 315 ? 27.187 -18.218 -25.755 1.00 87.44 315 PHE A C 1
ATOM 2136 O O . PHE A 1 315 ? 26.111 -18.653 -25.349 1.00 87.44 315 PHE A O 1
ATOM 2143 N N . ASP A 1 316 ? 28.034 -18.947 -26.484 1.00 80.00 316 ASP A N 1
ATOM 2144 C CA . ASP A 1 316 ? 27.719 -20.293 -26.974 1.00 80.00 316 ASP A CA 1
ATOM 2145 C C . ASP A 1 316 ? 27.406 -21.253 -25.809 1.00 80.00 316 ASP A C 1
ATOM 2147 O O . ASP A 1 316 ? 26.481 -22.057 -25.888 1.00 80.00 316 ASP A O 1
ATOM 2151 N N . CYS A 1 317 ? 28.135 -21.139 -24.693 1.00 79.19 317 CYS A N 1
ATOM 2152 C CA . CYS A 1 317 ? 27.969 -22.010 -23.529 1.00 79.19 317 CYS A CA 1
ATOM 2153 C C . CYS A 1 317 ? 26.781 -21.657 -22.612 1.00 79.19 317 CYS A C 1
ATOM 2155 O O . CYS A 1 317 ? 26.294 -22.534 -21.897 1.00 79.19 317 CYS A O 1
ATOM 2157 N N . ASN A 1 318 ? 26.403 -20.378 -22.499 1.00 79.00 318 ASN A N 1
ATOM 2158 C CA . ASN A 1 318 ? 25.518 -19.899 -21.425 1.00 79.00 318 ASN A CA 1
ATOM 2159 C C . ASN A 1 318 ? 24.306 -19.113 -21.919 1.00 79.00 318 ASN A C 1
ATOM 2161 O O . ASN A 1 318 ? 23.301 -19.094 -21.216 1.00 79.00 318 ASN A O 1
ATOM 2165 N N . VAL A 1 319 ? 24.397 -18.460 -23.079 1.00 88.25 319 VAL A N 1
ATOM 2166 C CA . VAL A 1 319 ? 23.357 -17.562 -23.600 1.00 88.25 319 VAL A CA 1
ATOM 2167 C C . VAL A 1 319 ? 22.578 -18.219 -24.730 1.00 88.25 319 VAL A C 1
ATOM 2169 O O . VAL A 1 319 ? 21.352 -18.267 -24.659 1.00 88.25 319 VAL A O 1
ATOM 2172 N N . GLN A 1 320 ? 23.265 -18.793 -25.722 1.00 86.00 320 GLN A N 1
ATOM 2173 C CA . GLN A 1 320 ? 22.622 -19.489 -26.839 1.00 86.00 320 GLN A CA 1
ATOM 2174 C C . GLN A 1 320 ? 21.620 -20.556 -26.361 1.00 86.00 320 GLN A C 1
ATOM 2176 O O . GLN A 1 320 ? 20.505 -20.588 -26.883 1.00 86.00 320 GLN A O 1
ATOM 2181 N N . PRO A 1 321 ? 21.917 -21.354 -25.315 1.00 80.69 321 PRO A N 1
ATOM 2182 C CA . PRO A 1 321 ? 20.948 -22.318 -24.814 1.00 80.69 321 PRO A CA 1
ATOM 2183 C C . PRO A 1 321 ? 19.675 -21.718 -24.220 1.00 80.69 321 PRO A C 1
ATOM 2185 O O . PRO A 1 321 ? 18.607 -22.321 -24.293 1.00 80.69 321 PRO A O 1
ATOM 2188 N N . ILE A 1 322 ? 19.771 -20.520 -23.642 1.00 83.00 322 ILE A N 1
ATOM 2189 C CA . ILE A 1 322 ? 18.601 -19.791 -23.150 1.00 83.00 322 ILE A CA 1
ATOM 2190 C C . ILE A 1 322 ? 17.776 -19.331 -24.347 1.00 83.00 322 ILE A C 1
ATOM 2192 O O . ILE A 1 322 ? 16.573 -19.551 -24.377 1.00 83.00 322 ILE A O 1
ATOM 2196 N N . PHE A 1 323 ? 18.424 -18.770 -25.365 1.00 87.00 323 PHE A N 1
ATOM 2197 C CA . PHE A 1 323 ? 17.760 -18.297 -26.575 1.00 87.00 323 PHE A CA 1
ATOM 2198 C C . PHE A 1 323 ? 17.007 -19.404 -27.309 1.00 87.00 323 PHE A C 1
ATOM 2200 O O . PHE A 1 323 ? 15.862 -19.188 -27.699 1.00 87.00 323 PHE A O 1
ATOM 2207 N N . ASP A 1 324 ? 17.596 -20.592 -27.417 1.00 75.75 324 ASP A N 1
ATOM 2208 C CA . ASP A 1 324 ? 16.932 -21.763 -27.993 1.00 75.75 324 ASP A CA 1
ATOM 2209 C C . ASP A 1 324 ? 15.700 -22.182 -27.176 1.00 75.75 324 ASP A C 1
ATOM 2211 O O . ASP A 1 324 ? 14.619 -22.408 -27.721 1.00 75.75 324 ASP A O 1
ATOM 2215 N N . ALA A 1 325 ? 15.852 -22.245 -25.852 1.00 73.12 325 ALA A N 1
ATOM 2216 C CA . ALA A 1 325 ? 14.824 -22.713 -24.930 1.00 73.12 325 ALA A CA 1
ATOM 2217 C C . ALA A 1 325 ? 13.658 -21.733 -24.728 1.00 73.12 325 ALA A C 1
ATOM 2219 O O . ALA A 1 325 ? 12.531 -22.167 -24.485 1.00 73.12 325 ALA A O 1
ATOM 2220 N N . THR A 1 326 ? 13.925 -20.424 -24.758 1.00 74.94 326 THR A N 1
ATOM 2221 C CA . THR A 1 326 ? 12.953 -19.391 -24.373 1.00 74.94 326 THR A CA 1
ATOM 2222 C C . THR A 1 326 ? 12.580 -18.476 -25.531 1.00 74.94 326 THR A C 1
ATOM 2224 O O . THR A 1 326 ? 11.399 -18.292 -25.798 1.00 74.94 326 THR A O 1
ATOM 2227 N N . CYS A 1 327 ? 13.551 -17.925 -26.258 1.00 80.88 327 CYS A N 1
ATOM 2228 C CA . CYS A 1 327 ? 13.296 -16.873 -27.251 1.00 80.88 327 CYS A CA 1
ATOM 2229 C C . CYS A 1 327 ? 12.855 -17.444 -28.610 1.00 80.88 327 CYS A C 1
ATOM 2231 O O . CYS A 1 327 ? 11.929 -16.934 -29.241 1.00 80.88 327 CYS A O 1
ATOM 2233 N N . ALA A 1 328 ? 13.482 -18.531 -29.058 1.00 78.56 328 ALA A N 1
ATOM 2234 C CA . ALA A 1 328 ? 13.112 -19.241 -30.281 1.00 78.56 328 ALA A CA 1
ATOM 2235 C C . ALA A 1 328 ? 11.936 -20.207 -30.080 1.00 78.56 328 ALA A C 1
ATOM 2237 O O . ALA A 1 328 ? 11.460 -20.789 -31.057 1.00 78.56 328 ALA A O 1
ATOM 2238 N N . TYR A 1 329 ? 11.454 -20.379 -28.843 1.00 71.38 329 TYR A N 1
ATOM 2239 C CA . TYR A 1 329 ? 10.361 -21.292 -28.524 1.00 71.38 329 TYR A CA 1
ATOM 2240 C C . TYR A 1 329 ? 9.161 -21.047 -29.451 1.00 71.38 329 TYR A C 1
ATOM 2242 O O . TYR A 1 329 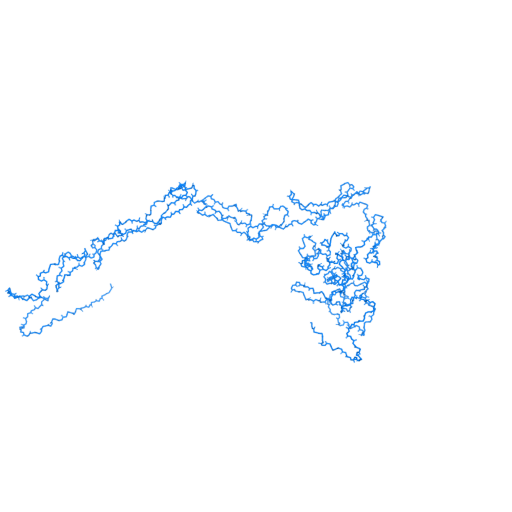? 8.710 -19.912 -29.617 1.00 71.38 329 TYR A O 1
ATOM 2250 N N . MET A 1 330 ? 8.672 -22.117 -30.089 1.00 68.81 330 MET A N 1
ATOM 2251 C CA . MET A 1 330 ? 7.572 -22.090 -31.068 1.00 68.81 330 MET A CA 1
ATOM 2252 C C . MET A 1 330 ? 7.802 -21.201 -32.309 1.00 68.81 330 MET A C 1
ATOM 2254 O O . MET A 1 330 ? 6.843 -20.877 -33.004 1.00 68.81 330 MET A O 1
ATOM 2258 N N . GLY A 1 331 ? 9.048 -20.828 -32.618 1.00 69.06 331 GLY A N 1
ATOM 2259 C CA . GLY A 1 331 ? 9.374 -19.990 -33.779 1.00 69.06 331 GLY A CA 1
ATOM 2260 C C . GLY A 1 331 ? 9.189 -18.488 -33.543 1.00 69.06 331 GLY A C 1
ATOM 2261 O O . GLY A 1 331 ? 9.002 -17.728 -34.486 1.00 69.06 331 GLY A O 1
ATOM 2262 N N . CYS A 1 332 ? 9.197 -18.031 -32.287 1.00 75.62 332 CYS A N 1
ATOM 2263 C CA . CYS A 1 332 ? 8.957 -16.625 -31.964 1.00 75.62 332 CYS A CA 1
ATOM 2264 C C . CYS A 1 332 ? 10.046 -15.688 -32.510 1.00 75.62 332 CYS A C 1
ATOM 2266 O O . CYS A 1 332 ? 9.727 -14.753 -33.234 1.00 75.62 332 CYS A O 1
ATOM 2268 N N . HIS A 1 333 ? 11.317 -15.917 -32.181 1.00 84.12 333 HIS A N 1
ATOM 2269 C CA . HIS A 1 333 ? 12.440 -15.080 -32.636 1.00 84.12 333 HIS A CA 1
ATOM 2270 C C . HIS A 1 333 ? 13.277 -15.727 -33.743 1.00 84.12 333 HIS A C 1
ATOM 2272 O O . HIS A 1 333 ? 14.469 -15.460 -33.865 1.00 84.12 333 HIS A O 1
ATOM 2278 N N . THR A 1 334 ? 12.680 -16.592 -34.560 1.00 78.31 334 THR A N 1
ATOM 2279 C CA . THR A 1 334 ? 13.389 -17.217 -35.682 1.00 78.31 334 THR A CA 1
ATOM 2280 C C . THR A 1 334 ? 13.558 -16.256 -36.861 1.00 78.31 334 THR A C 1
ATOM 2282 O O . THR A 1 334 ? 12.878 -15.233 -36.967 1.00 78.31 334 THR A O 1
ATOM 2285 N N . THR A 1 335 ? 14.488 -16.558 -37.769 1.00 75.62 335 THR A N 1
ATOM 2286 C CA . THR A 1 335 ? 14.877 -15.667 -38.881 1.00 75.62 335 THR A CA 1
ATOM 2287 C C . THR A 1 335 ? 13.797 -15.435 -39.947 1.00 75.62 335 THR A C 1
ATOM 2289 O O . THR A 1 335 ? 13.978 -14.616 -40.841 1.00 75.62 335 THR A O 1
ATOM 2292 N N . ASP A 1 336 ? 12.668 -16.134 -39.876 1.00 70.31 336 ASP A N 1
ATOM 2293 C CA . ASP A 1 336 ? 11.469 -15.937 -40.700 1.00 70.31 336 ASP A CA 1
ATOM 2294 C C . ASP A 1 336 ? 10.485 -14.909 -40.110 1.00 70.31 336 ASP A C 1
ATOM 2296 O O . ASP A 1 336 ? 9.418 -14.675 -40.681 1.00 70.31 336 ASP A O 1
ATOM 2300 N N . THR A 1 337 ? 10.856 -14.246 -39.009 1.00 66.12 337 THR A N 1
ATOM 2301 C CA . THR A 1 337 ? 10.111 -13.129 -38.409 1.00 66.12 337 THR A CA 1
ATOM 2302 C C . THR A 1 337 ? 10.790 -11.780 -38.716 1.00 66.12 337 THR A C 1
ATOM 2304 O O . THR A 1 337 ? 11.402 -11.161 -37.843 1.00 66.12 337 THR A O 1
ATOM 2307 N N . PRO A 1 338 ? 10.688 -11.258 -39.961 1.00 60.19 338 PRO A N 1
ATOM 2308 C CA . PRO A 1 338 ? 11.469 -10.100 -40.414 1.00 60.19 338 PRO A CA 1
ATOM 2309 C C . PRO A 1 338 ? 11.180 -8.804 -39.641 1.00 60.19 338 PRO A C 1
ATOM 2311 O O . PRO A 1 338 ? 11.979 -7.878 -39.685 1.00 60.19 338 PRO A O 1
ATOM 2314 N N . ASN A 1 339 ? 10.065 -8.745 -38.908 1.00 67.00 339 ASN A N 1
ATOM 2315 C CA . ASN A 1 339 ? 9.653 -7.570 -38.139 1.00 67.00 339 ASN A CA 1
ATOM 2316 C C . ASN A 1 339 ? 10.167 -7.570 -36.687 1.00 67.00 339 ASN A C 1
ATOM 2318 O O . ASN A 1 339 ? 9.830 -6.664 -35.927 1.00 67.00 339 ASN A O 1
ATOM 2322 N N . ARG A 1 340 ? 10.943 -8.579 -36.270 1.00 73.25 340 ARG A N 1
ATOM 2323 C CA . ARG A 1 340 ? 11.539 -8.639 -34.928 1.00 73.25 340 ARG A CA 1
ATOM 2324 C C . ARG A 1 340 ? 13.007 -8.237 -34.981 1.00 73.25 340 ARG A C 1
ATOM 2326 O O . ARG A 1 340 ? 13.735 -8.680 -35.863 1.00 73.25 340 ARG A O 1
ATOM 2333 N N . ARG A 1 341 ? 13.433 -7.417 -34.012 1.00 80.44 341 ARG A N 1
ATOM 2334 C CA . ARG A 1 341 ? 14.832 -6.976 -33.873 1.00 80.44 341 ARG A CA 1
ATOM 2335 C C . ARG A 1 341 ? 15.758 -8.147 -33.524 1.00 80.44 341 ARG A C 1
ATOM 2337 O O . ARG A 1 341 ? 16.789 -8.318 -34.166 1.00 80.44 341 ARG A O 1
ATOM 2344 N N . LEU A 1 342 ? 15.353 -8.973 -32.551 1.00 87.19 342 LEU A N 1
ATOM 2345 C CA . LEU A 1 342 ? 16.060 -10.206 -32.206 1.00 87.19 342 LEU A CA 1
ATOM 2346 C C . LEU A 1 342 ? 15.646 -11.308 -33.181 1.00 87.19 342 LEU A C 1
ATOM 2348 O O . LEU A 1 342 ? 14.473 -11.693 -33.205 1.00 87.19 342 LEU A O 1
ATOM 2352 N N . GLN A 1 343 ? 16.620 -11.806 -33.935 1.00 86.88 343 GLN A N 1
ATOM 2353 C CA . GLN A 1 343 ? 16.488 -12.906 -34.884 1.00 86.88 343 GLN A CA 1
ATOM 2354 C C . GLN A 1 343 ? 17.590 -13.922 -34.614 1.00 86.88 343 GLN A C 1
ATOM 2356 O O . GLN A 1 343 ? 18.766 -13.565 -34.558 1.00 86.88 343 GLN A O 1
ATOM 2361 N N . ILE A 1 344 ? 17.211 -15.187 -34.461 1.00 86.38 344 ILE A N 1
ATOM 2362 C CA . ILE A 1 344 ? 18.131 -16.266 -34.114 1.00 86.38 344 ILE A CA 1
ATOM 2363 C C . ILE A 1 344 ? 17.810 -17.555 -34.872 1.00 86.38 344 ILE A C 1
ATOM 2365 O O . ILE A 1 344 ? 16.657 -17.912 -35.104 1.00 86.38 344 ILE A O 1
ATOM 2369 N N . PHE A 1 345 ? 18.857 -18.285 -35.227 1.00 83.19 345 PHE A N 1
ATOM 2370 C CA . PHE A 1 345 ? 18.799 -19.692 -35.598 1.00 83.19 345 PHE A CA 1
ATOM 2371 C C . PHE A 1 345 ? 18.722 -20.543 -34.334 1.00 83.19 345 PHE A C 1
ATOM 2373 O O . PHE A 1 345 ? 19.414 -20.251 -33.361 1.00 83.19 345 PHE A O 1
ATOM 2380 N N . SER A 1 346 ? 17.931 -21.613 -34.340 1.00 77.38 346 SER A N 1
ATOM 2381 C CA . SER A 1 346 ? 17.838 -22.506 -33.185 1.00 77.38 346 SER A CA 1
ATOM 2382 C C . SER A 1 346 ? 17.921 -23.969 -33.597 1.00 77.38 346 SER A C 1
ATOM 2384 O O . SER A 1 346 ? 17.609 -24.343 -34.733 1.00 77.38 346 SER A O 1
ATOM 2386 N N . VAL A 1 347 ? 18.377 -24.822 -32.682 1.00 69.12 347 VAL A N 1
ATOM 2387 C CA . VAL A 1 347 ? 18.414 -26.267 -32.916 1.00 69.12 347 VAL A CA 1
ATOM 2388 C C . VAL A 1 347 ? 16.985 -26.758 -33.182 1.00 69.12 347 VAL A C 1
ATOM 2390 O O . VAL A 1 347 ? 16.072 -26.515 -32.400 1.00 69.12 347 VAL A O 1
ATOM 2393 N N . GLY A 1 348 ? 16.778 -27.412 -34.328 1.00 61.81 348 GLY A N 1
ATOM 2394 C CA . GLY A 1 348 ? 15.460 -27.890 -34.759 1.00 61.81 348 GLY A CA 1
ATOM 2395 C C . GLY A 1 348 ? 14.523 -26.844 -35.372 1.00 61.81 348 GLY A C 1
ATOM 2396 O O . GLY A 1 348 ? 13.440 -27.225 -35.810 1.00 61.81 348 GLY A O 1
ATOM 2397 N N . LEU A 1 349 ? 14.920 -25.567 -35.481 1.00 67.50 349 LEU A N 1
ATOM 2398 C CA . LEU A 1 349 ? 14.080 -24.504 -36.048 1.00 67.50 349 LEU A CA 1
ATOM 2399 C C . LEU A 1 349 ? 14.851 -23.613 -37.040 1.00 67.50 349 LEU A C 1
ATOM 2401 O O . LEU A 1 349 ? 15.844 -22.979 -36.694 1.00 67.50 349 LEU A O 1
ATOM 2405 N N . LYS A 1 350 ? 14.336 -23.539 -38.278 1.00 70.12 350 LYS A N 1
ATOM 2406 C CA . LYS A 1 350 ? 14.664 -22.529 -39.310 1.00 70.12 350 LYS A CA 1
ATOM 2407 C C . LYS A 1 350 ? 16.165 -22.264 -39.531 1.00 70.12 350 LYS A C 1
ATOM 2409 O O . LYS A 1 350 ? 16.602 -21.127 -39.477 1.00 70.12 350 LYS A O 1
ATOM 2414 N N . ARG A 1 351 ? 16.922 -23.329 -39.829 1.00 73.31 351 ARG A N 1
ATOM 2415 C CA . ARG A 1 351 ? 18.374 -23.367 -40.135 1.00 73.31 351 ARG A CA 1
ATOM 2416 C C . ARG A 1 351 ? 18.744 -22.681 -41.474 1.00 73.31 351 ARG A C 1
ATOM 2418 O O . ARG A 1 351 ? 17.926 -22.662 -42.390 1.00 73.31 351 ARG A O 1
ATOM 2425 N N . MET A 1 352 ? 19.981 -22.181 -41.629 1.00 67.69 352 MET A N 1
ATOM 2426 C CA . MET A 1 352 ? 20.494 -21.476 -42.835 1.00 67.69 352 MET A CA 1
ATOM 2427 C C . MET A 1 352 ? 20.515 -22.329 -44.114 1.00 67.69 352 MET A C 1
ATOM 2429 O O . MET A 1 352 ? 20.506 -21.789 -45.220 1.00 67.69 352 MET A O 1
ATOM 2433 N N . ALA A 1 353 ? 20.563 -23.652 -43.983 1.00 57.19 353 ALA A N 1
ATOM 2434 C CA . ALA A 1 353 ? 20.425 -24.582 -45.092 1.00 57.19 353 ALA A CA 1
ATOM 2435 C C . ALA A 1 353 ? 19.472 -25.708 -44.673 1.00 57.19 353 ALA A C 1
ATOM 2437 O O . ALA A 1 353 ? 19.597 -26.204 -43.549 1.00 57.19 353 ALA A O 1
ATOM 2438 N N . PRO A 1 354 ? 18.559 -26.172 -45.546 1.00 49.00 354 PRO A N 1
ATOM 2439 C CA . PRO A 1 354 ? 17.945 -27.469 -45.333 1.00 49.00 354 PRO A CA 1
ATOM 2440 C C . PRO A 1 354 ? 19.074 -28.495 -45.449 1.00 49.00 354 PRO A C 1
ATOM 2442 O O . PRO A 1 354 ? 19.589 -28.733 -46.541 1.00 49.00 354 PRO A O 1
ATOM 2445 N N . LEU A 1 355 ? 19.514 -29.069 -44.327 1.00 45.84 355 LEU A N 1
ATOM 2446 C CA . LEU A 1 355 ? 20.403 -30.229 -44.320 1.00 45.84 355 LEU A CA 1
ATOM 2447 C C . LEU A 1 355 ? 19.632 -31.424 -44.904 1.00 45.84 355 LEU A C 1
ATOM 2449 O O . LEU A 1 355 ? 19.140 -32.291 -44.197 1.00 45.84 355 LEU A O 1
ATOM 2453 N N . LEU A 1 356 ? 19.493 -31.439 -46.228 1.00 42.09 356 LEU A N 1
ATOM 2454 C CA . LEU A 1 356 ? 19.072 -32.581 -47.028 1.00 42.09 356 LEU A CA 1
ATOM 2455 C C . LEU A 1 356 ? 20.172 -32.900 -48.041 1.00 42.09 356 LEU A C 1
ATOM 2457 O O . LEU A 1 356 ? 19.937 -32.978 -49.242 1.00 42.09 356 LEU A O 1
ATOM 2461 N N . SER A 1 357 ? 21.399 -33.093 -47.565 1.00 40.31 357 SER A N 1
ATOM 2462 C CA . SER A 1 357 ? 22.345 -33.946 -48.283 1.00 40.31 357 SER A CA 1
ATOM 2463 C C . SER A 1 357 ? 23.376 -34.510 -47.313 1.00 40.31 357 SER A C 1
ATOM 2465 O O . SER A 1 357 ? 24.366 -33.858 -46.992 1.00 40.31 357 SER A O 1
ATOM 2467 N N . GLY A 1 358 ? 23.150 -35.732 -46.848 1.00 34.03 358 GLY A N 1
ATOM 2468 C CA . GLY A 1 358 ? 24.155 -36.459 -46.085 1.00 34.03 358 GLY A CA 1
ATOM 2469 C C . GLY A 1 358 ? 23.528 -37.500 -45.185 1.00 34.03 358 GLY A C 1
ATOM 2470 O O . GLY A 1 358 ? 23.005 -37.175 -44.133 1.00 34.03 358 GLY A O 1
ATOM 2471 N N . THR A 1 359 ? 23.573 -38.743 -45.645 1.00 35.88 359 THR A N 1
ATOM 2472 C CA . THR A 1 359 ? 23.374 -39.968 -44.870 1.00 35.88 359 THR A CA 1
ATOM 2473 C C . THR A 1 359 ? 24.051 -39.884 -43.505 1.00 35.88 359 THR A C 1
ATOM 2475 O O . THR A 1 359 ? 25.280 -39.807 -43.457 1.00 35.88 359 THR A O 1
ATOM 2478 N N . ASP A 1 360 ? 23.270 -39.952 -42.428 1.00 33.53 360 ASP A N 1
ATOM 2479 C CA . ASP A 1 360 ? 23.808 -40.325 -41.125 1.00 33.53 360 ASP A CA 1
ATOM 2480 C C . ASP A 1 360 ? 23.865 -41.859 -41.003 1.00 33.53 360 ASP A C 1
ATOM 2482 O O . ASP A 1 360 ? 23.244 -42.595 -41.775 1.00 33.53 360 ASP A O 1
ATOM 2486 N N . HIS A 1 361 ? 24.699 -42.326 -40.087 1.00 38.94 361 HIS A N 1
ATOM 2487 C CA . HIS A 1 361 ? 25.515 -43.534 -40.185 1.00 38.94 361 HIS A CA 1
ATOM 2488 C C . HIS A 1 361 ? 24.820 -44.918 -40.149 1.00 38.94 361 HIS A C 1
ATOM 2490 O O . HIS A 1 361 ? 25.526 -45.906 -39.977 1.00 38.94 361 HIS A O 1
ATOM 2496 N N . ASP A 1 362 ? 23.506 -45.042 -40.372 1.00 36.72 362 ASP A N 1
ATOM 2497 C CA . ASP A 1 362 ? 22.794 -46.334 -40.456 1.00 36.72 362 ASP A CA 1
ATOM 2498 C C . ASP A 1 362 ? 21.488 -46.244 -41.288 1.00 36.72 362 ASP A C 1
ATOM 2500 O O . ASP A 1 362 ? 20.374 -46.195 -40.771 1.00 36.72 362 ASP A O 1
ATOM 2504 N N . GLY A 1 363 ? 21.610 -46.283 -42.620 1.00 37.56 363 GLY A N 1
ATOM 2505 C CA . GLY A 1 363 ? 20.498 -46.600 -43.535 1.00 37.56 363 GLY A CA 1
ATOM 2506 C C . GLY A 1 363 ? 19.513 -45.464 -43.892 1.00 37.56 363 GLY A C 1
ATOM 2507 O O . GLY A 1 363 ? 19.594 -44.351 -43.378 1.00 37.56 363 GLY A O 1
ATOM 2508 N N . PRO A 1 364 ? 18.594 -45.709 -44.854 1.00 34.53 364 PRO A N 1
ATOM 2509 C CA . PRO A 1 364 ? 17.633 -44.708 -45.314 1.00 34.53 364 PRO A CA 1
ATOM 2510 C C . PRO A 1 364 ? 16.616 -44.372 -44.216 1.00 34.53 364 PRO A C 1
ATOM 2512 O O . PRO A 1 364 ? 15.995 -45.263 -43.637 1.00 34.53 364 PRO A O 1
ATOM 2515 N N . LEU A 1 365 ? 16.433 -43.072 -43.968 1.00 38.75 365 LEU A N 1
ATOM 2516 C CA . LEU A 1 365 ? 15.520 -42.519 -42.967 1.00 38.75 365 LEU A CA 1
ATOM 2517 C C . LEU A 1 365 ? 14.114 -43.120 -43.100 1.00 38.75 365 LEU A C 1
ATOM 2519 O O . LEU A 1 365 ? 13.465 -43.000 -44.140 1.00 38.75 365 LEU A O 1
ATOM 2523 N N . ASN A 1 366 ? 13.640 -43.755 -42.029 1.00 38.59 366 ASN A N 1
ATOM 2524 C CA . ASN A 1 366 ? 12.280 -44.266 -41.926 1.00 38.59 366 ASN A CA 1
ATOM 2525 C C . ASN A 1 366 ? 11.316 -43.090 -41.643 1.00 38.59 366 ASN A C 1
ATOM 2527 O O . ASN A 1 366 ? 11.381 -42.518 -40.552 1.00 38.59 366 ASN A O 1
ATOM 2531 N N . PRO A 1 367 ? 10.385 -42.744 -42.558 1.00 40.88 367 PRO A N 1
ATOM 2532 C CA . PRO A 1 367 ? 9.449 -41.624 -42.383 1.00 40.88 367 PRO A CA 1
ATOM 2533 C C . PRO A 1 367 ? 8.516 -41.770 -41.169 1.00 40.88 367 PRO A C 1
ATOM 2535 O O . PRO A 1 367 ? 7.885 -40.806 -40.748 1.00 40.88 367 PRO A O 1
ATOM 2538 N N . SER A 1 368 ? 8.435 -42.972 -40.593 1.00 38.38 368 SER A N 1
ATOM 2539 C CA . SER A 1 368 ? 7.532 -43.329 -39.492 1.00 38.38 368 SER A CA 1
ATOM 2540 C C . SER A 1 368 ? 7.881 -42.692 -38.135 1.00 38.38 368 SER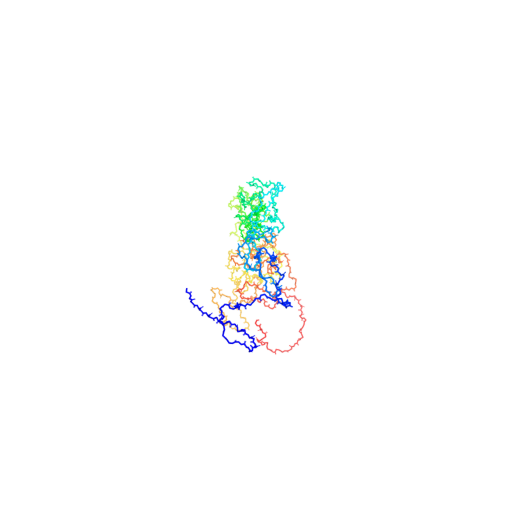 A C 1
ATOM 2542 O O . SER A 1 368 ? 7.054 -42.746 -37.230 1.00 38.38 368 SER A O 1
ATOM 2544 N N . PHE A 1 369 ? 9.076 -42.106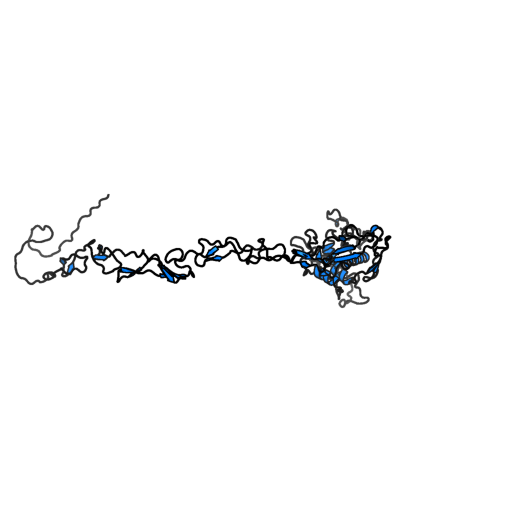 -37.965 1.00 39.69 369 PHE A N 1
ATOM 2545 C CA . PHE A 1 369 ? 9.486 -41.422 -36.721 1.00 39.69 369 PHE A CA 1
ATOM 2546 C C . PHE A 1 369 ? 9.169 -39.921 -36.698 1.00 39.69 369 PHE A C 1
ATOM 2548 O O . PHE A 1 369 ? 9.188 -39.291 -35.643 1.00 39.69 369 PHE A O 1
ATOM 2555 N N . CYS A 1 370 ? 8.820 -39.348 -37.845 1.00 40.75 370 CYS A N 1
ATOM 2556 C CA . CYS A 1 370 ? 8.435 -37.954 -37.981 1.00 40.75 370 CYS A CA 1
ATOM 2557 C C . CYS A 1 370 ? 6.893 -37.845 -37.793 1.00 40.75 370 CYS A C 1
ATOM 2559 O O . CYS A 1 370 ? 6.162 -37.598 -38.748 1.00 40.75 370 CYS A O 1
ATOM 2561 N N . ASN A 1 371 ? 6.366 -38.092 -36.580 1.00 33.44 371 ASN A N 1
ATOM 2562 C CA . ASN A 1 371 ? 4.922 -37.994 -36.288 1.00 33.44 371 ASN A CA 1
ATOM 2563 C C . ASN A 1 371 ? 4.606 -36.805 -35.367 1.00 33.44 371 ASN A C 1
ATOM 2565 O O . ASN A 1 371 ? 5.014 -36.779 -34.208 1.00 33.44 371 ASN A O 1
ATOM 2569 N N . GLY A 1 372 ? 3.857 -35.832 -35.884 1.00 33.66 372 GLY A N 1
ATOM 2570 C CA . GLY A 1 372 ? 3.346 -34.698 -35.122 1.00 33.66 372 GLY A CA 1
ATOM 2571 C C . GLY A 1 372 ? 2.766 -33.628 -36.039 1.00 33.66 372 GLY A C 1
ATOM 2572 O O . GLY A 1 372 ? 3.498 -32.922 -36.725 1.00 33.66 372 GLY A O 1
ATOM 2573 N N . SER A 1 373 ? 1.441 -33.530 -36.058 1.00 31.66 373 SER A N 1
ATOM 2574 C CA . SER A 1 373 ? 0.633 -32.619 -36.871 1.00 31.66 373 SER A CA 1
ATOM 2575 C C . SER A 1 373 ? 0.824 -31.142 -36.493 1.00 31.66 373 SER A C 1
ATOM 2577 O O . SER A 1 373 ? -0.072 -30.529 -35.921 1.00 31.66 373 SER A O 1
ATOM 2579 N N . PHE A 1 374 ? 1.968 -30.550 -36.831 1.00 35.16 374 PHE A N 1
ATOM 2580 C CA . PHE A 1 374 ? 2.148 -29.097 -36.835 1.00 35.16 374 PHE A CA 1
ATOM 2581 C C . PHE A 1 374 ? 2.370 -28.622 -38.280 1.00 35.16 374 PHE A C 1
ATOM 2583 O O . PHE A 1 374 ? 3.272 -29.135 -38.942 1.00 35.16 374 PHE A O 1
ATOM 2590 N N . PRO A 1 375 ? 1.600 -27.643 -38.803 1.00 33.47 375 PRO A N 1
ATOM 2591 C CA . PRO A 1 375 ? 1.701 -27.185 -40.198 1.00 33.47 375 PRO A CA 1
ATOM 2592 C C . PRO A 1 375 ? 3.023 -26.495 -40.590 1.00 33.47 375 PRO A C 1
ATOM 2594 O O . PRO A 1 375 ? 3.105 -25.909 -41.663 1.00 33.47 375 PRO A O 1
ATOM 2597 N N . GLN A 1 376 ? 4.055 -26.548 -39.744 1.00 38.62 376 GLN A N 1
ATOM 2598 C CA . GLN A 1 376 ? 5.404 -26.038 -40.021 1.00 38.62 376 GLN A CA 1
ATOM 2599 C C . GLN A 1 376 ? 6.495 -27.084 -39.702 1.00 38.62 376 GLN A C 1
ATOM 2601 O O . GLN A 1 376 ? 7.637 -26.743 -39.406 1.00 38.62 376 GLN A O 1
ATOM 2606 N N . ALA A 1 377 ? 6.149 -28.376 -39.744 1.00 37.62 377 ALA A N 1
ATOM 2607 C CA . ALA A 1 377 ? 7.037 -29.493 -39.430 1.00 37.62 377 ALA A CA 1
ATOM 2608 C C . ALA A 1 377 ? 8.028 -29.837 -40.564 1.00 37.62 377 ALA A C 1
ATOM 2610 O O . ALA A 1 377 ? 8.038 -30.948 -41.086 1.00 37.62 377 ALA A O 1
ATOM 2611 N N . GLU A 1 378 ? 8.935 -28.915 -40.886 1.00 40.75 378 GLU A N 1
ATOM 2612 C CA . GLU A 1 378 ? 10.241 -29.270 -41.480 1.00 40.75 378 GLU A CA 1
ATOM 2613 C C . GLU A 1 378 ? 11.207 -29.839 -40.403 1.00 40.75 378 GLU A C 1
ATOM 2615 O O . GLU A 1 378 ? 12.324 -30.245 -40.706 1.00 40.75 378 GLU A O 1
ATOM 2620 N N . ALA A 1 379 ? 10.764 -29.891 -39.137 1.00 46.09 379 ALA A N 1
ATOM 2621 C CA . ALA A 1 379 ? 11.579 -30.038 -37.923 1.00 46.09 379 ALA A CA 1
ATOM 2622 C C . ALA A 1 379 ? 11.863 -31.475 -37.431 1.00 46.09 379 ALA A C 1
ATOM 2624 O O . ALA A 1 379 ? 12.706 -31.680 -36.569 1.00 46.09 379 ALA A O 1
ATOM 2625 N N . ASN A 1 380 ? 11.200 -32.484 -37.981 1.00 41.03 380 ASN A N 1
ATOM 2626 C CA . ASN A 1 380 ? 11.170 -33.859 -37.473 1.00 41.03 380 ASN A CA 1
ATOM 2627 C C . ASN A 1 380 ? 12.482 -34.617 -37.161 1.00 41.03 380 ASN A C 1
ATOM 2629 O O . ASN A 1 380 ? 12.606 -35.283 -36.136 1.00 41.03 380 ASN A O 1
ATOM 2633 N N . CYS A 1 381 ? 13.397 -34.659 -38.133 1.00 39.22 381 CYS A N 1
ATOM 2634 C CA . CYS A 1 381 ? 14.359 -35.767 -38.222 1.00 39.22 381 CYS A CA 1
ATOM 2635 C C . CYS A 1 381 ? 15.845 -35.303 -38.212 1.00 39.22 381 CYS A C 1
ATOM 2637 O O . CYS A 1 381 ? 16.726 -36.141 -38.070 1.00 39.22 381 CYS A O 1
ATOM 2639 N N . ALA A 1 382 ? 16.118 -33.984 -38.255 1.00 40.62 382 ALA A N 1
ATOM 2640 C CA . ALA A 1 382 ? 17.453 -33.356 -38.106 1.00 40.62 382 ALA A CA 1
ATOM 2641 C C . ALA A 1 382 ? 17.553 -32.413 -36.876 1.00 40.62 382 ALA A C 1
ATOM 2643 O O . ALA A 1 382 ? 18.520 -31.676 -36.688 1.00 40.62 382 ALA A O 1
ATOM 2644 N N . GLY A 1 383 ? 16.525 -32.401 -36.019 1.00 46.47 383 GLY A N 1
ATOM 2645 C CA . GLY A 1 383 ? 16.331 -31.416 -34.948 1.00 46.47 383 GLY A CA 1
ATOM 2646 C C . GLY A 1 383 ? 17.219 -31.556 -33.706 1.00 46.47 383 GLY A C 1
ATOM 2647 O O . GLY A 1 383 ? 16.854 -31.042 -32.654 1.00 46.47 383 GLY A O 1
ATOM 2648 N N . ARG A 1 384 ? 18.359 -32.252 -33.798 1.00 49.22 384 ARG A N 1
ATOM 2649 C CA . ARG A 1 384 ? 19.354 -32.369 -32.713 1.00 49.22 384 ARG A CA 1
ATOM 2650 C C . ARG A 1 384 ? 20.765 -31.937 -33.117 1.00 49.22 384 ARG A C 1
ATOM 2652 O O . ARG A 1 384 ? 21.639 -31.900 -32.254 1.00 49.22 384 ARG A O 1
ATOM 2659 N N . ASP A 1 385 ? 20.989 -31.587 -34.383 1.00 56.38 385 ASP A N 1
ATOM 2660 C CA . ASP A 1 385 ? 22.319 -31.195 -34.844 1.00 56.38 385 ASP A CA 1
ATOM 2661 C C . ASP A 1 385 ? 22.727 -29.832 -34.269 1.00 56.38 385 ASP A C 1
ATOM 2663 O O . ASP A 1 385 ? 21.922 -28.889 -34.322 1.00 56.38 385 ASP A O 1
ATOM 2667 N N . PRO A 1 386 ? 23.977 -29.674 -33.788 1.00 66.00 386 PRO A N 1
ATOM 2668 C CA . PRO A 1 386 ? 24.501 -28.382 -33.363 1.00 66.00 386 PRO A CA 1
ATOM 2669 C C . PRO A 1 386 ? 24.334 -27.305 -34.441 1.00 66.00 386 PRO A C 1
ATOM 2671 O O . PRO A 1 386 ? 24.323 -27.599 -35.643 1.00 66.00 386 PRO A O 1
ATOM 2674 N N . LEU A 1 387 ? 24.234 -26.042 -34.019 1.00 71.19 387 LEU A N 1
ATOM 2675 C CA . LEU A 1 387 ? 24.249 -24.904 -34.939 1.00 71.19 387 LEU A CA 1
ATOM 2676 C C . LEU A 1 387 ? 25.521 -24.919 -35.801 1.00 71.19 387 LEU A C 1
ATOM 2678 O O . LEU A 1 387 ? 26.616 -25.231 -35.329 1.00 71.19 387 LEU A O 1
ATOM 2682 N N . LEU A 1 388 ? 25.380 -24.541 -37.070 1.00 74.69 388 LEU A N 1
ATOM 2683 C CA . LEU A 1 388 ? 26.510 -24.271 -37.947 1.00 74.69 388 LEU A CA 1
ATOM 2684 C C . LEU A 1 388 ? 27.305 -23.097 -37.369 1.00 74.69 388 LEU A C 1
ATOM 2686 O O . LEU A 1 388 ? 26.743 -22.178 -36.771 1.00 74.69 388 LEU A O 1
ATOM 2690 N N . ALA A 1 389 ? 28.614 -23.060 -37.620 1.00 72.19 389 ALA A N 1
ATOM 2691 C CA . ALA A 1 389 ? 29.455 -21.952 -37.164 1.00 72.19 389 ALA A CA 1
ATOM 2692 C C . ALA A 1 389 ? 28.943 -20.580 -37.655 1.00 72.19 389 ALA A C 1
ATOM 2694 O O . ALA A 1 389 ? 29.028 -19.592 -36.923 1.00 72.19 389 ALA A O 1
ATOM 2695 N N . ALA A 1 390 ? 28.367 -20.529 -38.863 1.00 75.19 390 ALA A N 1
ATOM 2696 C CA . ALA A 1 390 ? 27.744 -19.329 -39.422 1.00 75.19 390 ALA A CA 1
ATOM 2697 C C . ALA A 1 390 ? 26.457 -18.927 -38.675 1.00 75.19 390 ALA A C 1
ATOM 2699 O O . ALA A 1 390 ? 26.273 -17.749 -38.390 1.00 75.19 390 ALA A O 1
ATOM 2700 N N . GLU A 1 391 ? 25.624 -19.896 -38.286 1.00 80.19 391 GLU A N 1
ATOM 2701 C CA . GLU A 1 391 ? 24.393 -19.670 -37.513 1.00 80.19 391 GLU A CA 1
ATOM 2702 C C . GLU A 1 391 ? 24.707 -19.160 -36.105 1.00 80.19 391 GLU A C 1
ATOM 2704 O O . GLU A 1 391 ? 24.160 -18.151 -35.673 1.00 80.19 391 GLU A O 1
ATOM 2709 N N . GLY A 1 392 ? 25.656 -19.799 -35.413 1.00 81.00 392 GLY A N 1
ATOM 2710 C CA . GLY A 1 392 ? 26.097 -19.336 -34.096 1.00 81.00 392 GLY A CA 1
ATOM 2711 C C . GLY A 1 392 ? 26.736 -17.944 -34.149 1.00 81.00 392 GLY A C 1
ATOM 2712 O O . GLY A 1 392 ? 26.565 -17.145 -33.235 1.00 81.00 392 GLY A O 1
ATOM 2713 N N . THR A 1 393 ? 27.443 -17.623 -35.240 1.00 81.25 393 THR A N 1
ATOM 2714 C CA . THR A 1 393 ? 28.006 -16.277 -35.447 1.00 81.25 393 THR A CA 1
ATOM 2715 C C . THR A 1 393 ? 26.916 -15.244 -35.676 1.00 81.25 393 THR A C 1
ATOM 2717 O O . THR A 1 393 ? 26.945 -14.198 -35.036 1.00 81.25 393 THR A O 1
ATOM 2720 N N . PHE A 1 394 ? 25.921 -15.560 -36.506 1.00 83.94 394 PHE A N 1
ATOM 2721 C CA . PHE A 1 394 ? 24.767 -14.694 -36.704 1.00 83.94 394 PHE A CA 1
ATOM 2722 C C . PHE A 1 394 ? 24.036 -14.415 -35.387 1.00 83.94 394 PHE A C 1
ATOM 2724 O O . PHE A 1 394 ? 23.784 -13.256 -35.075 1.00 83.94 394 PHE A O 1
ATOM 2731 N N . ASN A 1 395 ? 23.755 -15.445 -34.586 1.00 87.69 395 ASN A N 1
ATOM 2732 C CA . ASN A 1 395 ? 23.060 -15.279 -33.309 1.00 87.69 395 ASN A CA 1
ATOM 2733 C C . ASN A 1 395 ? 23.847 -14.408 -32.329 1.00 87.69 395 ASN A C 1
ATOM 2735 O O . ASN A 1 395 ? 23.282 -13.502 -31.723 1.00 87.69 395 ASN A O 1
ATOM 2739 N N . PHE A 1 396 ? 25.151 -14.664 -32.192 1.00 87.62 396 PHE A N 1
ATOM 2740 C CA . PHE A 1 396 ? 26.036 -13.876 -31.337 1.00 87.62 396 PHE A CA 1
ATOM 2741 C C . PHE A 1 396 ? 26.058 -12.401 -31.757 1.00 87.62 396 PHE A C 1
ATOM 2743 O O . PHE A 1 396 ? 25.942 -11.507 -30.915 1.00 87.62 396 PHE A O 1
ATOM 2750 N N . ASP A 1 397 ? 26.172 -12.145 -33.061 1.00 85.62 397 ASP A N 1
ATOM 2751 C CA . ASP A 1 397 ? 26.220 -10.797 -33.614 1.00 85.62 397 ASP A CA 1
ATOM 2752 C C . ASP A 1 397 ? 24.875 -10.074 -33.501 1.00 85.62 397 ASP A C 1
ATOM 2754 O O . ASP A 1 397 ? 24.846 -8.925 -33.067 1.00 85.62 397 ASP A O 1
ATOM 2758 N N . ASN A 1 398 ? 23.760 -10.743 -33.799 1.00 86.81 398 ASN A N 1
ATOM 2759 C CA . ASN A 1 398 ? 22.423 -10.176 -33.633 1.00 86.81 398 ASN A CA 1
ATOM 2760 C C . ASN A 1 398 ? 22.145 -9.819 -32.162 1.00 86.81 398 ASN A C 1
ATOM 2762 O O . ASN A 1 398 ? 21.651 -8.733 -31.874 1.00 86.81 398 ASN A O 1
ATOM 2766 N N . ALA A 1 399 ? 22.551 -10.680 -31.226 1.00 90.62 399 ALA A N 1
ATOM 2767 C CA . ALA A 1 399 ? 22.358 -10.468 -29.796 1.00 90.62 399 ALA A CA 1
ATOM 2768 C C . ALA A 1 399 ? 23.168 -9.285 -29.250 1.00 90.62 399 ALA A C 1
ATOM 2770 O O . ALA A 1 399 ? 22.642 -8.434 -28.538 1.00 90.62 399 ALA A O 1
ATOM 2771 N N . ARG A 1 400 ? 24.461 -9.191 -29.574 1.00 89.25 400 ARG A N 1
ATOM 2772 C CA . ARG A 1 400 ? 25.319 -8.138 -29.000 1.00 89.25 400 ARG A CA 1
ATOM 2773 C C . ARG A 1 400 ? 25.035 -6.744 -29.553 1.00 89.25 400 ARG A C 1
ATOM 2775 O O . ARG A 1 400 ? 25.419 -5.769 -28.913 1.00 89.25 400 ARG A O 1
ATOM 2782 N N . LEU A 1 401 ? 24.354 -6.630 -30.698 1.00 86.06 401 LEU A N 1
ATOM 2783 C CA . LEU A 1 401 ? 23.885 -5.341 -31.224 1.00 86.06 401 LEU A CA 1
ATOM 2784 C C . LEU A 1 401 ? 22.940 -4.630 -30.247 1.00 86.06 401 LEU A C 1
ATOM 2786 O O . LEU A 1 401 ? 22.950 -3.406 -30.193 1.00 86.06 401 LEU A O 1
ATOM 2790 N N . PHE A 1 402 ? 22.207 -5.369 -29.411 1.00 88.44 402 PHE A N 1
ATOM 2791 C CA . PHE A 1 402 ? 21.347 -4.785 -28.379 1.00 88.44 402 PHE A CA 1
ATOM 2792 C C . PHE A 1 402 ? 22.114 -3.983 -27.319 1.00 88.44 402 PHE A C 1
ATOM 2794 O O . PHE A 1 402 ? 21.517 -3.186 -26.602 1.00 88.44 402 PHE A O 1
ATOM 2801 N N . SER A 1 403 ? 23.435 -4.155 -27.216 1.00 85.25 403 SER A N 1
ATOM 2802 C CA . SER A 1 403 ? 24.264 -3.349 -26.315 1.00 85.25 403 SER A CA 1
ATOM 2803 C C . SER A 1 403 ? 24.688 -2.004 -26.911 1.00 85.25 403 SER A C 1
ATOM 2805 O O . SER A 1 403 ? 25.328 -1.225 -26.214 1.00 85.25 403 SER A O 1
ATOM 2807 N N . LEU A 1 404 ? 24.371 -1.716 -28.179 1.00 81.56 404 LEU A N 1
ATOM 2808 C CA . LEU A 1 404 ? 24.664 -0.413 -28.788 1.00 81.56 404 LEU A CA 1
ATOM 2809 C C . LEU A 1 404 ? 23.746 0.694 -28.260 1.00 81.56 404 LEU A C 1
ATOM 2811 O O . LEU A 1 404 ? 24.197 1.824 -28.094 1.00 81.56 404 LEU A O 1
ATOM 2815 N N . ASP A 1 405 ? 22.498 0.344 -27.944 1.00 72.81 405 ASP A N 1
ATOM 2816 C CA . ASP A 1 405 ? 21.472 1.276 -27.462 1.00 72.81 405 ASP A CA 1
ATOM 2817 C C . ASP A 1 405 ? 21.261 1.194 -25.935 1.00 72.81 405 ASP A C 1
ATOM 2819 O O . ASP A 1 405 ? 20.388 1.863 -25.385 1.00 72.81 405 ASP A O 1
ATOM 2823 N N . ALA A 1 406 ? 22.067 0.393 -25.225 1.00 76.06 406 ALA A N 1
ATOM 2824 C CA . ALA A 1 406 ? 21.950 0.174 -23.783 1.00 76.06 406 ALA A CA 1
ATOM 2825 C C . ALA A 1 406 ? 23.157 0.751 -23.025 1.00 76.06 406 ALA A C 1
ATOM 2827 O O . ALA A 1 406 ? 24.302 0.399 -23.300 1.00 76.06 406 ALA A O 1
ATOM 2828 N N . ALA A 1 407 ? 22.918 1.595 -22.012 1.00 73.19 407 ALA A N 1
ATOM 2829 C CA . ALA A 1 407 ? 24.002 2.169 -21.200 1.00 73.19 407 ALA A CA 1
ATOM 2830 C C . ALA A 1 407 ? 24.525 1.208 -20.111 1.00 73.19 407 ALA A C 1
ATOM 2832 O O . ALA A 1 407 ? 25.574 1.448 -19.516 1.00 73.19 407 ALA A O 1
ATOM 2833 N N . SER A 1 408 ? 23.802 0.118 -19.843 1.00 83.38 408 SER A N 1
ATOM 2834 C CA . SER A 1 408 ? 24.207 -0.964 -18.940 1.00 83.38 408 SER A CA 1
ATOM 2835 C C . SER A 1 408 ? 23.513 -2.273 -19.323 1.00 83.38 408 SER A C 1
ATOM 2837 O O . SER A 1 408 ? 22.519 -2.258 -20.050 1.00 83.38 408 SER A O 1
ATOM 2839 N N . ALA A 1 409 ? 23.994 -3.407 -18.802 1.00 85.00 409 ALA A N 1
ATOM 2840 C CA . ALA A 1 409 ? 23.359 -4.703 -19.039 1.00 85.00 409 ALA A CA 1
ATOM 2841 C C . ALA A 1 409 ? 21.883 -4.728 -18.602 1.00 85.00 409 ALA A C 1
ATOM 2843 O O . ALA A 1 409 ? 21.057 -5.251 -19.335 1.00 85.00 409 ALA A O 1
ATOM 2844 N N . ASP A 1 410 ? 21.531 -4.120 -17.463 1.00 83.06 410 ASP A N 1
ATOM 2845 C CA . ASP A 1 410 ? 20.156 -4.132 -16.929 1.00 83.06 410 ASP A CA 1
ATOM 2846 C C . ASP A 1 410 ? 19.171 -3.244 -17.707 1.00 83.06 410 ASP A C 1
ATOM 2848 O O . ASP A 1 410 ? 17.968 -3.332 -17.490 1.00 83.06 410 ASP A O 1
ATOM 2852 N N . GLN A 1 411 ? 19.669 -2.405 -18.617 1.00 82.38 411 GLN A N 1
ATOM 2853 C CA . GLN A 1 411 ? 18.855 -1.615 -19.547 1.00 82.38 411 GLN A CA 1
ATOM 2854 C C . GLN A 1 411 ? 18.771 -2.259 -20.938 1.00 82.38 411 GLN A C 1
ATOM 2856 O O . GLN A 1 411 ? 18.181 -1.691 -21.851 1.00 82.38 411 GLN A O 1
ATOM 2861 N N . ASN A 1 412 ? 19.399 -3.421 -21.129 1.00 88.00 412 ASN A N 1
ATOM 2862 C CA . ASN A 1 412 ? 19.402 -4.116 -22.405 1.00 88.00 412 ASN A CA 1
ATOM 2863 C C . ASN A 1 412 ? 18.054 -4.820 -22.632 1.00 88.00 412 ASN A C 1
ATOM 2865 O O . ASN A 1 412 ? 17.599 -5.586 -21.781 1.00 88.00 412 ASN A O 1
ATOM 2869 N N . GLU A 1 413 ? 17.447 -4.614 -23.805 1.00 86.44 413 GLU A N 1
ATOM 2870 C CA . GLU A 1 413 ? 16.136 -5.189 -24.144 1.00 86.44 413 GLU A CA 1
ATOM 2871 C C . GLU A 1 413 ? 16.114 -6.732 -24.115 1.00 86.44 413 GLU A C 1
ATOM 2873 O O . GLU A 1 413 ? 15.057 -7.322 -23.899 1.00 86.44 413 GLU A O 1
ATOM 2878 N N . LEU A 1 414 ? 17.265 -7.407 -24.255 1.00 89.44 414 LEU A N 1
ATOM 2879 C CA . LEU A 1 414 ? 17.366 -8.865 -24.085 1.00 89.44 414 LEU A CA 1
ATOM 2880 C C . LEU A 1 414 ? 17.045 -9.331 -22.655 1.00 89.44 414 LEU A C 1
ATOM 2882 O O . LEU A 1 414 ? 16.759 -10.510 -22.448 1.00 89.44 414 LEU A O 1
ATOM 2886 N N . LEU A 1 415 ? 17.130 -8.431 -21.673 1.00 88.69 415 LEU A N 1
ATOM 2887 C CA . LEU A 1 415 ? 16.827 -8.693 -20.269 1.00 88.69 415 LEU A CA 1
ATOM 2888 C C . LEU A 1 415 ? 15.496 -8.088 -19.831 1.00 88.69 415 LEU A C 1
ATOM 2890 O O . LEU A 1 415 ? 14.760 -8.756 -19.109 1.00 88.69 415 LEU A O 1
ATOM 2894 N N . THR A 1 416 ? 15.197 -6.853 -20.242 1.00 83.56 416 THR A N 1
ATOM 2895 C CA . THR A 1 416 ? 14.032 -6.110 -19.737 1.00 83.56 416 THR A CA 1
ATOM 2896 C C . THR A 1 416 ? 12.720 -6.618 -20.331 1.00 83.56 416 THR A C 1
ATOM 2898 O O . THR A 1 416 ? 11.812 -6.957 -19.581 1.00 83.56 416 THR A O 1
ATOM 2901 N N . GLN A 1 417 ? 12.643 -6.811 -21.652 1.00 80.19 417 GLN A N 1
ATOM 2902 C CA . GLN A 1 417 ? 11.404 -7.245 -22.316 1.00 80.19 417 GLN A CA 1
ATOM 2903 C C . GLN A 1 417 ? 10.858 -8.616 -21.873 1.00 80.19 417 GLN A C 1
ATOM 2905 O O . GLN A 1 417 ? 9.643 -8.792 -21.841 1.00 80.19 417 GLN A O 1
ATOM 2910 N N . PRO A 1 418 ? 11.686 -9.641 -21.602 1.00 81.31 418 PRO A N 1
ATOM 2911 C CA . PRO A 1 418 ? 11.189 -10.941 -21.134 1.00 81.31 418 PRO A CA 1
ATOM 2912 C C . PRO A 1 418 ? 11.014 -11.058 -19.603 1.00 81.31 418 PRO A C 1
ATOM 2914 O O . PRO A 1 418 ? 10.756 -12.167 -19.119 1.00 81.31 418 PRO A O 1
ATOM 2917 N N . LEU A 1 419 ? 11.200 -9.984 -18.824 1.00 83.00 419 LEU A N 1
ATOM 2918 C CA . LEU A 1 419 ? 11.151 -10.009 -17.357 1.00 83.00 419 LEU A CA 1
ATOM 2919 C C . LEU A 1 419 ? 9.715 -9.899 -16.810 1.00 83.00 419 LEU A C 1
ATOM 2921 O O . LEU A 1 419 ? 8.968 -8.989 -17.151 1.00 83.00 419 LEU A O 1
ATOM 2925 N N . ALA A 1 420 ? 9.344 -10.808 -15.905 1.00 70.50 420 ALA A N 1
ATOM 2926 C CA . ALA A 1 420 ? 8.035 -10.828 -15.263 1.00 70.50 420 ALA A CA 1
ATOM 2927 C C . ALA A 1 420 ? 7.791 -9.570 -14.435 1.00 70.50 420 ALA A C 1
ATOM 2929 O O . ALA A 1 420 ? 8.611 -9.205 -13.589 1.00 70.50 420 ALA A O 1
ATOM 2930 N N . GLY A 1 421 ? 6.625 -8.956 -14.642 1.00 61.75 421 GLY A N 1
ATOM 2931 C CA . GLY A 1 421 ? 6.262 -7.729 -13.941 1.00 61.75 421 GLY A CA 1
ATOM 2932 C C . GLY A 1 421 ? 7.218 -6.576 -14.240 1.00 61.75 421 GLY A C 1
ATOM 2933 O O . GLY A 1 421 ? 7.381 -5.715 -13.376 1.00 61.75 421 GLY A O 1
ATOM 2934 N N . ASP A 1 422 ? 7.861 -6.583 -15.417 1.00 56.81 422 ASP A N 1
ATOM 2935 C CA . ASP A 1 422 ? 8.733 -5.502 -15.864 1.00 56.81 422 ASP A CA 1
ATOM 2936 C C . ASP A 1 422 ? 8.024 -4.144 -15.688 1.00 56.81 422 ASP A C 1
ATOM 2938 O O . ASP A 1 422 ? 7.016 -3.875 -16.355 1.00 56.81 422 ASP A O 1
ATOM 2942 N N . PRO A 1 423 ? 8.546 -3.262 -14.816 1.00 47.28 423 PRO A N 1
ATOM 2943 C CA . PRO A 1 423 ? 8.007 -1.921 -14.626 1.00 47.28 423 PRO A CA 1
ATOM 2944 C C . PRO A 1 423 ? 8.111 -1.039 -15.887 1.00 47.28 423 PRO A C 1
ATOM 2946 O O . PRO A 1 423 ? 7.572 0.067 -15.900 1.00 47.28 423 PRO A O 1
ATOM 2949 N N . GLN A 1 424 ? 8.829 -1.483 -16.931 1.00 46.44 424 GLN A N 1
ATOM 2950 C CA . GLN A 1 424 ? 9.042 -0.768 -18.196 1.00 46.44 424 GLN A CA 1
ATOM 2951 C C . GLN A 1 424 ? 7.992 -1.096 -19.277 1.00 46.44 424 GLN A C 1
ATOM 2953 O O . GLN A 1 424 ? 7.975 -0.443 -20.319 1.00 46.44 424 GLN A O 1
ATOM 2958 N N . GLY A 1 425 ? 7.066 -2.036 -19.033 1.00 48.50 425 GLY A N 1
ATOM 2959 C CA . GLY A 1 425 ? 5.903 -2.260 -19.904 1.00 48.50 425 GLY A CA 1
ATOM 2960 C C . GLY A 1 425 ? 6.232 -2.810 -21.298 1.00 48.50 425 GLY A C 1
ATOM 2961 O O . GLY A 1 425 ? 5.425 -2.676 -22.221 1.00 48.50 425 GLY A O 1
ATOM 2962 N N . HIS A 1 426 ? 7.396 -3.431 -21.481 1.00 57.44 426 HIS A N 1
ATOM 2963 C CA . HIS A 1 426 ? 7.763 -4.056 -22.746 1.00 57.44 426 HIS A CA 1
ATOM 2964 C C . HIS A 1 426 ? 7.112 -5.441 -22.865 1.00 57.44 426 HIS A C 1
ATOM 2966 O O . HIS A 1 426 ? 7.721 -6.469 -22.595 1.00 57.44 426 HIS A O 1
ATOM 2972 N N . VAL A 1 427 ? 5.828 -5.469 -23.217 1.00 53.12 427 VAL A N 1
ATOM 2973 C CA . VAL A 1 427 ? 5.004 -6.680 -23.132 1.00 53.12 427 VAL A CA 1
ATOM 2974 C C . VAL A 1 427 ? 5.394 -7.703 -24.209 1.00 53.12 427 VAL A C 1
ATOM 2976 O O . VAL A 1 427 ? 4.995 -7.600 -25.368 1.00 53.12 427 VAL A O 1
ATOM 2979 N N . HIS A 1 428 ? 6.114 -8.757 -23.821 1.00 65.38 428 HIS A N 1
ATOM 2980 C CA . HIS A 1 428 ? 5.858 -10.072 -24.405 1.00 65.38 428 HIS A CA 1
ATOM 2981 C C . HIS A 1 428 ? 4.458 -10.479 -23.937 1.00 65.38 428 HIS A C 1
ATOM 2983 O O . HIS A 1 428 ? 4.321 -10.920 -22.800 1.00 65.38 428 HIS A O 1
ATOM 2989 N N . ASP A 1 429 ? 3.419 -10.270 -24.759 1.00 53.16 429 ASP A N 1
ATOM 2990 C CA . ASP A 1 429 ? 2.007 -10.527 -24.418 1.00 53.16 429 ASP A CA 1
ATOM 2991 C C . ASP A 1 429 ? 1.829 -11.851 -23.641 1.00 53.16 429 ASP A C 1
ATOM 2993 O O . ASP A 1 429 ? 1.742 -12.936 -24.216 1.00 53.16 429 ASP A O 1
ATOM 2997 N N . SER A 1 430 ? 1.762 -11.759 -22.306 1.00 54.03 430 SER A N 1
ATOM 2998 C CA . SER A 1 430 ? 1.584 -12.881 -21.368 1.00 54.03 430 SER A CA 1
ATOM 2999 C C . SER A 1 430 ? 2.677 -13.973 -21.353 1.00 54.03 430 SER A C 1
ATOM 3001 O O . SER A 1 430 ? 2.417 -15.077 -20.862 1.00 54.03 430 SER A O 1
ATOM 3003 N N . LEU A 1 431 ? 3.890 -13.698 -21.850 1.00 60.84 431 LEU A N 1
ATOM 3004 C CA . LEU A 1 431 ? 5.013 -14.650 -21.897 1.00 60.84 431 LEU A CA 1
ATOM 3005 C C . LEU A 1 431 ? 6.239 -14.116 -21.139 1.00 60.84 431 LEU A C 1
ATOM 3007 O O . LEU A 1 431 ? 7.265 -13.787 -21.728 1.00 60.84 431 LEU A O 1
ATOM 3011 N N . ASP A 1 432 ? 6.130 -14.066 -19.811 1.00 70.12 432 ASP A N 1
ATOM 3012 C CA . ASP A 1 432 ? 7.254 -13.727 -18.936 1.00 70.12 432 ASP A CA 1
ATOM 3013 C C . ASP A 1 432 ? 8.247 -14.897 -18.870 1.00 70.12 432 ASP A C 1
ATOM 3015 O O . ASP A 1 432 ? 7.965 -15.943 -18.269 1.00 70.12 432 ASP A O 1
ATOM 3019 N N . PHE A 1 433 ? 9.424 -14.739 -19.477 1.00 74.94 433 PHE A N 1
ATOM 3020 C CA . PHE A 1 433 ? 10.437 -15.792 -19.470 1.00 74.94 433 PHE A CA 1
ATOM 3021 C C . PHE A 1 433 ? 11.337 -15.730 -18.243 1.00 74.94 433 PHE A C 1
ATOM 3023 O O . PHE A 1 433 ? 11.780 -16.792 -17.817 1.00 74.94 433 PHE A O 1
ATOM 3030 N N . PHE A 1 434 ? 11.585 -14.563 -17.642 1.00 82.31 434 PHE A N 1
ATOM 3031 C CA . PHE A 1 434 ? 12.374 -14.436 -16.410 1.00 82.31 434 PHE A CA 1
ATOM 3032 C C . PHE A 1 434 ? 11.480 -14.089 -15.229 1.00 82.31 434 PHE A C 1
ATOM 3034 O O . PHE A 1 434 ? 10.793 -13.081 -15.253 1.00 82.31 434 PHE A O 1
ATOM 3041 N N . ALA A 1 435 ? 11.503 -14.893 -14.165 1.00 78.62 435 ALA A N 1
ATOM 3042 C CA . ALA A 1 435 ? 10.615 -14.664 -13.020 1.00 78.62 435 ALA A CA 1
ATOM 3043 C C . ALA A 1 435 ? 11.000 -13.427 -12.185 1.00 78.62 435 ALA A C 1
ATOM 3045 O O . ALA A 1 435 ? 10.168 -12.860 -11.486 1.00 78.62 435 ALA A O 1
ATOM 3046 N N . SER A 1 436 ? 12.281 -13.058 -12.197 1.00 81.81 436 SER A N 1
ATOM 3047 C CA . SER A 1 436 ? 12.833 -11.873 -11.538 1.00 81.81 436 SER A CA 1
ATOM 3048 C C . SER A 1 436 ? 14.259 -11.641 -12.040 1.00 81.81 436 SER A C 1
ATOM 3050 O O . SER A 1 436 ? 14.829 -12.496 -12.724 1.00 81.81 436 SER A O 1
ATOM 3052 N N . THR A 1 437 ? 14.890 -10.546 -11.622 1.00 85.38 437 THR A N 1
ATOM 3053 C CA . THR A 1 437 ? 16.321 -10.323 -11.873 1.00 85.38 437 THR A CA 1
ATOM 3054 C C . THR A 1 437 ? 17.201 -11.397 -11.227 1.00 85.38 437 THR A C 1
ATOM 3056 O O . THR A 1 437 ? 18.320 -11.609 -11.673 1.00 85.38 437 THR A O 1
ATOM 3059 N N . ASN A 1 438 ? 16.718 -12.142 -10.227 1.00 84.06 438 ASN A N 1
ATOM 3060 C CA . ASN A 1 438 ? 17.452 -13.260 -9.620 1.00 84.06 438 ASN A CA 1
ATOM 3061 C C . ASN A 1 438 ? 17.354 -14.571 -10.422 1.00 84.06 438 ASN A C 1
ATOM 3063 O O . ASN A 1 438 ? 17.946 -15.574 -10.022 1.00 84.06 438 ASN A O 1
ATOM 3067 N N . ASP A 1 439 ? 16.616 -14.597 -11.537 1.00 83.31 439 ASP A N 1
ATOM 3068 C CA . ASP A 1 439 ? 16.531 -15.774 -12.399 1.00 83.31 439 ASP A CA 1
ATOM 3069 C C . ASP A 1 439 ? 17.919 -16.143 -12.946 1.00 83.31 439 ASP A C 1
ATOM 3071 O O . ASP A 1 439 ? 18.668 -15.302 -13.446 1.00 83.31 439 ASP A O 1
ATOM 3075 N N . VAL A 1 440 ? 18.277 -17.425 -12.873 1.00 79.62 440 VAL A N 1
ATOM 3076 C CA . VAL A 1 440 ? 19.593 -17.912 -13.312 1.00 79.62 440 VAL A CA 1
ATOM 3077 C C . VAL A 1 440 ? 19.848 -17.676 -14.803 1.00 79.62 440 VAL A C 1
ATOM 3079 O O . VAL A 1 440 ? 21.005 -17.566 -15.207 1.00 79.62 440 VAL A O 1
ATOM 3082 N N . ARG A 1 441 ? 18.786 -17.587 -15.614 1.00 83.25 441 ARG A N 1
ATOM 3083 C CA . ARG A 1 441 ? 18.858 -17.280 -17.048 1.00 83.25 441 ARG A CA 1
ATOM 3084 C C . ARG A 1 441 ? 19.088 -15.790 -17.277 1.00 83.25 441 ARG A C 1
ATOM 3086 O O . ARG A 1 441 ? 19.987 -15.430 -18.034 1.00 83.25 441 ARG A O 1
ATOM 3093 N N . TYR A 1 442 ? 18.351 -14.947 -16.548 1.00 88.50 442 TYR A N 1
ATOM 3094 C CA . TYR A 1 442 ? 18.563 -13.498 -16.526 1.00 88.50 442 TYR A CA 1
ATOM 3095 C C . TYR A 1 442 ? 20.019 -13.184 -16.165 1.00 88.50 442 TYR A C 1
ATOM 3097 O O . TYR A 1 442 ? 20.718 -12.490 -16.900 1.00 88.50 442 TYR A O 1
ATOM 3105 N N . GLN A 1 443 ? 20.520 -13.774 -15.076 1.00 89.00 443 GLN A N 1
ATOM 3106 C CA . GLN A 1 443 ? 21.888 -13.544 -14.617 1.00 89.00 443 GLN A CA 1
ATOM 3107 C C . GLN A 1 443 ? 22.940 -14.033 -15.618 1.00 89.00 443 GLN A C 1
ATOM 3109 O O . GLN A 1 443 ? 23.961 -13.376 -15.766 1.00 89.00 443 GLN A O 1
ATOM 3114 N N . ALA A 1 444 ? 22.706 -15.129 -16.347 1.00 88.00 444 ALA A N 1
ATOM 3115 C CA . ALA A 1 444 ? 23.645 -15.599 -17.368 1.00 88.00 444 ALA A CA 1
ATOM 3116 C C . ALA A 1 444 ? 23.776 -14.608 -18.539 1.00 88.00 444 ALA A C 1
ATOM 3118 O O . ALA A 1 444 ? 24.890 -14.261 -18.929 1.00 88.00 444 ALA A O 1
ATOM 3119 N N . ILE A 1 445 ? 22.656 -14.101 -19.064 1.00 92.38 445 ILE A N 1
ATOM 3120 C CA . ILE A 1 445 ? 22.674 -13.089 -20.131 1.00 92.38 445 ILE A CA 1
ATOM 3121 C C . ILE A 1 445 ? 23.285 -11.784 -19.608 1.00 92.38 445 ILE A C 1
ATOM 3123 O O . ILE A 1 445 ? 24.174 -11.225 -20.245 1.00 92.38 445 ILE A O 1
ATOM 3127 N N . ARG A 1 446 ? 22.897 -11.335 -18.410 1.00 93.31 446 ARG A N 1
ATOM 3128 C CA . ARG A 1 446 ? 23.458 -10.139 -17.764 1.00 93.31 446 ARG A CA 1
ATOM 3129 C C . ARG A 1 446 ? 24.968 -10.228 -17.572 1.00 93.31 446 ARG A C 1
ATOM 3131 O O . ARG A 1 446 ? 25.689 -9.278 -17.862 1.00 93.31 446 ARG A O 1
ATOM 3138 N N . SER A 1 447 ? 25.454 -11.366 -17.093 1.00 91.25 447 SER A N 1
ATOM 3139 C CA . SER A 1 447 ? 26.877 -11.654 -16.935 1.00 91.25 447 SER A CA 1
ATOM 3140 C C . SER A 1 447 ? 27.633 -11.538 -18.252 1.00 91.25 447 SER A C 1
ATOM 3142 O O . SER A 1 447 ? 28.685 -10.901 -18.303 1.00 91.25 447 SER A O 1
ATOM 3144 N N . TRP A 1 448 ? 27.086 -12.115 -19.323 1.00 92.81 448 TRP A N 1
ATOM 3145 C CA . TRP A 1 448 ? 27.662 -12.001 -20.658 1.00 92.81 448 TRP A CA 1
ATOM 3146 C C . TRP A 1 448 ? 27.720 -10.548 -21.134 1.00 92.81 448 TRP A C 1
ATOM 3148 O O . TRP A 1 448 ? 28.779 -10.093 -21.555 1.00 92.81 448 TRP A O 1
ATOM 3158 N N . LEU A 1 449 ? 26.617 -9.806 -21.002 1.00 92.88 449 LEU A N 1
ATOM 3159 C CA . LEU A 1 449 ? 26.529 -8.389 -21.370 1.00 92.88 449 LEU A CA 1
ATOM 3160 C C . LEU A 1 449 ? 27.504 -7.509 -20.568 1.00 92.88 449 LEU A C 1
ATOM 3162 O O . LEU A 1 449 ? 27.997 -6.513 -21.087 1.00 92.88 449 LEU A O 1
ATOM 3166 N N . ASN A 1 450 ? 27.838 -7.908 -19.338 1.00 92.00 450 ASN A N 1
ATOM 3167 C CA . ASN A 1 450 ? 28.866 -7.279 -18.503 1.00 92.00 450 ASN A CA 1
ATOM 3168 C C . ASN A 1 450 ? 30.302 -7.755 -18.816 1.00 92.00 450 ASN A C 1
ATOM 3170 O O . ASN A 1 450 ? 31.233 -7.433 -18.077 1.00 92.00 450 ASN A O 1
ATOM 3174 N N . GLY A 1 451 ? 30.504 -8.517 -19.894 1.00 88.44 451 GLY A N 1
ATOM 3175 C CA . GLY A 1 451 ? 31.824 -8.936 -20.367 1.00 88.44 451 GLY A CA 1
ATOM 3176 C C . GLY A 1 451 ? 32.397 -10.168 -19.666 1.00 88.44 451 GLY A C 1
ATOM 3177 O O . GLY A 1 451 ? 33.607 -10.396 -19.731 1.00 88.44 451 GLY A O 1
ATOM 3178 N N . GLN A 1 452 ? 31.573 -10.975 -18.989 1.00 86.75 452 GLN A N 1
ATOM 3179 C CA . GLN A 1 452 ? 32.047 -12.231 -18.414 1.00 86.75 452 GLN A CA 1
ATOM 3180 C C . GLN A 1 452 ? 32.549 -13.176 -19.518 1.00 86.75 452 GLN A C 1
ATOM 3182 O O . GLN A 1 452 ? 31.895 -13.372 -20.541 1.00 86.75 452 GLN A O 1
ATOM 3187 N N . THR A 1 453 ? 33.712 -13.785 -19.288 1.00 83.56 453 THR A N 1
ATOM 3188 C CA . THR A 1 453 ? 34.340 -14.756 -20.193 1.00 83.56 453 THR A CA 1
ATOM 3189 C C . THR A 1 453 ? 34.122 -16.187 -19.705 1.00 83.56 453 THR A C 1
ATOM 3191 O O . THR A 1 453 ? 33.903 -16.432 -18.513 1.00 83.56 453 THR A O 1
ATOM 3194 N N . ALA A 1 454 ? 34.164 -17.161 -20.618 1.00 69.06 454 ALA A N 1
ATOM 3195 C CA . ALA A 1 454 ? 34.034 -18.577 -20.276 1.00 69.06 454 ALA A CA 1
ATOM 3196 C C . ALA A 1 454 ? 35.272 -19.099 -19.517 1.00 69.06 454 ALA A C 1
ATOM 3198 O O . ALA A 1 454 ? 36.202 -19.662 -20.092 1.00 69.06 454 ALA A O 1
ATOM 3199 N N . GLY A 1 455 ? 35.285 -18.942 -18.194 1.00 54.38 455 GLY A N 1
ATOM 3200 C CA . GLY A 1 455 ? 36.254 -19.593 -17.315 1.00 54.38 455 GLY A CA 1
ATOM 3201 C C . GLY A 1 455 ? 35.938 -21.079 -17.114 1.00 54.38 455 GLY A C 1
ATOM 3202 O O . GLY A 1 455 ? 35.278 -21.435 -16.147 1.00 54.38 455 GLY A O 1
ATOM 3203 N N . GLY A 1 456 ? 36.425 -21.954 -17.999 1.00 52.75 456 GLY A N 1
ATOM 3204 C CA . GLY A 1 456 ? 36.661 -23.373 -17.679 1.00 52.75 456 GLY A CA 1
ATOM 3205 C C . GLY A 1 456 ? 35.485 -24.365 -17.700 1.00 52.75 456 GLY A C 1
ATOM 3206 O O . GLY A 1 456 ? 35.661 -25.472 -17.198 1.00 52.75 456 GLY A O 1
ATOM 3207 N N . GLY A 1 457 ? 34.329 -24.051 -18.295 1.00 53.91 457 GLY A N 1
ATOM 3208 C CA . GLY A 1 457 ? 33.298 -25.064 -18.581 1.00 53.91 457 GLY A CA 1
ATOM 3209 C C . GLY A 1 457 ? 31.968 -24.488 -19.072 1.00 53.91 457 GLY A C 1
ATOM 3210 O O . GLY A 1 457 ? 31.491 -23.493 -18.533 1.00 53.91 457 GLY A O 1
ATOM 3211 N N . CYS A 1 458 ? 31.369 -25.109 -20.094 1.00 55.75 458 CYS A N 1
ATOM 3212 C CA . CYS A 1 458 ? 30.010 -24.776 -20.532 1.00 55.75 458 CYS A CA 1
ATOM 3213 C C . CYS A 1 458 ? 28.953 -25.297 -19.547 1.00 55.75 458 CYS A C 1
ATOM 3215 O O . CYS A 1 458 ? 29.185 -26.288 -18.850 1.00 55.75 458 CYS A O 1
ATOM 3217 N N . ARG A 1 459 ? 27.754 -24.698 -19.546 1.00 55.31 459 ARG A N 1
ATOM 3218 C CA . ARG A 1 459 ? 26.588 -25.313 -18.896 1.00 55.31 459 ARG A CA 1
ATOM 3219 C C . ARG A 1 459 ? 26.239 -26.598 -19.644 1.00 55.31 459 ARG A C 1
ATOM 3221 O O . ARG A 1 459 ? 25.954 -26.565 -20.833 1.00 55.31 459 ARG A O 1
ATOM 3228 N N . THR A 1 460 ? 26.269 -27.730 -18.949 1.00 45.06 460 THR A N 1
ATOM 3229 C CA . THR A 1 460 ? 25.930 -29.050 -19.511 1.00 45.06 460 THR A CA 1
ATOM 3230 C C . THR A 1 460 ? 24.430 -29.347 -19.469 1.00 45.06 460 THR A C 1
ATOM 3232 O O . THR A 1 460 ? 23.984 -30.343 -20.025 1.00 45.06 460 THR A O 1
ATOM 3235 N N . SER A 1 461 ? 23.642 -28.494 -18.810 1.00 43.88 461 SER A N 1
ATOM 3236 C CA . SER A 1 461 ? 22.178 -28.520 -18.815 1.00 43.88 461 SER A CA 1
ATOM 3237 C C . SER A 1 461 ? 21.616 -27.169 -18.355 1.00 43.88 461 SER A C 1
ATOM 3239 O O . SER A 1 461 ? 22.195 -26.498 -17.495 1.00 43.88 461 SER A O 1
ATOM 3241 N N . ILE A 1 462 ? 20.479 -26.764 -18.926 1.00 44.94 462 ILE A N 1
ATOM 3242 C CA . ILE A 1 462 ? 19.632 -25.692 -18.393 1.00 44.94 462 ILE A CA 1
ATOM 3243 C C . ILE A 1 462 ? 18.305 -26.332 -18.003 1.00 44.94 462 ILE A C 1
ATOM 3245 O O . ILE A 1 462 ? 17.531 -26.743 -18.864 1.00 44.94 462 ILE A O 1
ATOM 3249 N N . ASN A 1 463 ? 18.033 -26.413 -16.701 1.00 40.25 463 ASN A N 1
ATOM 3250 C CA . ASN A 1 463 ? 16.686 -26.708 -16.229 1.00 40.25 463 ASN A CA 1
ATOM 3251 C C . ASN A 1 463 ? 15.813 -25.491 -16.538 1.00 40.25 463 ASN A C 1
ATOM 3253 O O . ASN A 1 463 ? 16.073 -24.414 -16.007 1.00 40.25 463 ASN A O 1
ATOM 3257 N N . ILE A 1 464 ? 14.810 -25.657 -17.401 1.00 41.41 464 ILE A N 1
ATOM 3258 C CA . ILE A 1 464 ? 13.773 -24.655 -17.660 1.00 41.41 464 ILE A CA 1
ATOM 3259 C C . ILE A 1 464 ? 12.678 -24.884 -16.607 1.00 41.41 464 ILE A C 1
ATOM 3261 O O . ILE A 1 464 ? 11.942 -25.865 -16.725 1.00 41.41 464 ILE A O 1
ATOM 3265 N N . PRO A 1 465 ? 12.539 -24.045 -15.564 1.00 34.84 465 PRO A N 1
ATOM 3266 C CA . PRO A 1 465 ? 11.394 -24.133 -14.677 1.00 34.84 465 PRO A CA 1
ATOM 3267 C C . PRO A 1 465 ? 10.213 -23.512 -15.423 1.00 34.84 465 PRO A C 1
ATOM 3269 O O . PRO A 1 465 ? 10.162 -22.302 -15.635 1.00 34.84 465 PRO A O 1
ATOM 3272 N N . THR A 1 466 ? 9.275 -24.331 -15.875 1.00 36.12 466 THR A N 1
ATOM 3273 C CA . THR A 1 466 ? 8.000 -23.842 -16.396 1.00 36.12 466 THR A CA 1
ATOM 3274 C C . THR A 1 466 ? 7.029 -23.573 -15.243 1.00 36.12 466 THR A C 1
ATOM 3276 O O . THR A 1 466 ? 7.068 -24.221 -14.195 1.00 36.12 466 THR A O 1
ATOM 3279 N N . LYS A 1 467 ? 6.112 -22.614 -15.440 1.00 30.03 467 LYS A N 1
ATOM 3280 C CA . LYS A 1 467 ? 4.861 -22.526 -14.661 1.00 30.03 467 LYS A CA 1
ATOM 3281 C C . LYS A 1 467 ? 4.135 -23.894 -14.668 1.00 30.03 467 LYS A C 1
ATOM 3283 O O . LYS A 1 467 ? 4.355 -24.670 -15.598 1.00 30.03 467 LYS A O 1
ATOM 3288 N N . PRO A 1 468 ? 3.216 -24.172 -13.715 1.00 26.95 468 PRO A N 1
ATOM 3289 C CA . PRO A 1 468 ? 2.819 -25.525 -13.278 1.00 26.95 468 PRO A CA 1
ATOM 3290 C C . PRO A 1 468 ? 2.201 -26.505 -14.298 1.00 26.95 468 PRO A C 1
ATOM 3292 O O . PRO A 1 468 ? 1.762 -27.568 -13.882 1.00 26.95 468 PRO A O 1
ATOM 3295 N N . ASN A 1 469 ? 2.137 -26.197 -15.596 1.00 27.48 469 ASN A N 1
ATOM 3296 C CA . ASN A 1 469 ? 1.397 -26.985 -16.590 1.00 27.48 469 ASN A CA 1
ATOM 3297 C C . ASN A 1 469 ? 2.167 -27.298 -17.891 1.00 27.48 469 ASN A C 1
ATOM 3299 O O . ASN A 1 469 ? 1.539 -27.719 -18.858 1.00 27.48 469 ASN A O 1
ATOM 3303 N N . TYR A 1 470 ? 3.493 -27.124 -17.950 1.00 30.38 470 TYR A N 1
ATOM 3304 C CA . TYR A 1 470 ? 4.276 -27.487 -19.144 1.00 30.38 470 TYR A CA 1
ATOM 3305 C C . TYR A 1 470 ? 5.375 -28.499 -18.819 1.00 30.38 470 TYR A C 1
ATOM 3307 O O . TYR A 1 470 ? 6.223 -28.251 -17.966 1.00 30.38 470 TYR A O 1
ATOM 3315 N N . THR A 1 471 ? 5.364 -29.639 -19.506 1.00 26.12 471 THR A N 1
ATOM 3316 C CA . THR A 1 471 ? 6.354 -30.712 -19.363 1.00 26.12 471 THR A CA 1
ATOM 3317 C C . THR A 1 471 ? 7.729 -30.263 -19.866 1.00 26.12 471 THR A C 1
ATOM 3319 O O . THR A 1 471 ? 7.846 -29.622 -20.909 1.00 26.12 471 THR A O 1
ATOM 3322 N N . VAL A 1 472 ? 8.770 -30.607 -19.105 1.00 31.17 472 VAL A N 1
ATOM 3323 C CA . VAL A 1 472 ? 10.178 -30.282 -19.371 1.00 31.17 472 VAL A CA 1
ATOM 3324 C C . VAL A 1 472 ? 10.649 -30.985 -20.646 1.00 31.17 472 VAL A C 1
ATOM 3326 O O . VAL A 1 472 ? 10.657 -32.211 -20.696 1.00 31.17 472 VAL A O 1
ATOM 3329 N N . ASN A 1 473 ? 11.097 -30.226 -21.648 1.00 33.66 473 ASN A N 1
ATOM 3330 C CA . ASN A 1 473 ? 11.965 -30.752 -22.701 1.00 33.66 473 ASN A CA 1
ATOM 3331 C C . ASN A 1 473 ? 13.393 -30.302 -22.395 1.00 33.66 473 ASN A C 1
ATOM 3333 O O . ASN A 1 473 ? 13.744 -29.138 -22.581 1.00 33.66 473 ASN A O 1
ATOM 3337 N N . THR A 1 474 ? 14.221 -31.218 -21.906 1.00 35.09 474 THR A N 1
ATOM 3338 C CA . THR A 1 474 ? 15.661 -30.998 -21.772 1.00 35.09 474 THR A CA 1
ATOM 3339 C C . THR A 1 474 ? 16.253 -30.898 -23.179 1.00 35.09 474 THR A C 1
ATOM 3341 O O . THR A 1 474 ? 16.313 -31.893 -23.905 1.00 35.09 474 THR A O 1
ATOM 3344 N N . LEU A 1 475 ? 16.681 -29.703 -23.598 1.00 38.88 475 LEU A N 1
ATOM 3345 C CA . LEU A 1 475 ? 17.555 -29.569 -24.764 1.00 38.88 475 LEU A CA 1
ATOM 3346 C C . LEU A 1 475 ? 18.944 -30.070 -24.349 1.00 38.88 475 LEU A C 1
ATOM 3348 O O . LEU A 1 475 ? 19.735 -29.345 -23.748 1.00 38.88 475 LEU A O 1
ATOM 3352 N N . ASN A 1 476 ? 19.213 -31.350 -24.613 1.00 35.56 476 ASN A N 1
ATOM 3353 C CA . ASN A 1 476 ? 20.544 -31.925 -24.450 1.00 35.56 476 ASN A CA 1
ATOM 3354 C C . ASN A 1 476 ? 21.439 -31.410 -25.581 1.00 35.56 476 ASN A C 1
ATOM 3356 O O . ASN A 1 476 ? 21.401 -31.935 -26.694 1.00 35.56 476 ASN A O 1
ATOM 3360 N N . TYR A 1 477 ? 22.264 -30.407 -25.286 1.00 38.25 477 TYR A N 1
ATOM 3361 C CA . TYR A 1 477 ? 23.481 -30.148 -26.052 1.00 38.25 477 TYR A CA 1
ATOM 3362 C C . TYR A 1 477 ? 24.397 -31.342 -25.786 1.00 38.25 477 TYR A C 1
ATOM 3364 O O . TYR A 1 477 ? 24.913 -31.468 -24.677 1.00 38.25 477 TYR A O 1
ATOM 3372 N N . GLY A 1 478 ? 24.479 -32.273 -26.740 1.00 32.72 478 GLY A N 1
ATOM 3373 C CA . GLY A 1 478 ? 25.144 -33.567 -26.573 1.00 32.72 478 GLY A CA 1
ATOM 3374 C C . GLY A 1 478 ? 26.459 -33.475 -25.793 1.00 32.72 478 GLY A C 1
ATOM 3375 O O . GLY A 1 478 ? 27.338 -32.682 -26.119 1.00 32.72 478 GLY A O 1
ATOM 3376 N N . ASP A 1 479 ? 26.543 -34.270 -24.729 1.00 33.12 479 ASP A N 1
ATOM 3377 C CA . ASP A 1 479 ? 27.745 -34.699 -24.018 1.00 33.12 479 ASP A CA 1
ATOM 3378 C C . ASP A 1 479 ? 28.880 -33.675 -23.894 1.00 33.12 479 ASP A C 1
ATOM 3380 O O . ASP A 1 479 ? 30.014 -33.943 -24.280 1.00 33.12 479 ASP A O 1
ATOM 3384 N N . GLY A 1 480 ? 28.605 -32.503 -23.312 1.00 35.84 480 GLY A N 1
ATOM 3385 C CA . GLY A 1 480 ? 29.633 -31.665 -22.677 1.00 35.84 480 GLY A CA 1
ATOM 3386 C C . GLY A 1 480 ? 30.814 -31.228 -23.557 1.00 35.84 480 GLY A C 1
ATOM 3387 O O . GLY A 1 480 ? 31.821 -30.757 -23.027 1.00 35.84 480 GLY A O 1
ATOM 3388 N N . GLN A 1 481 ? 30.712 -31.343 -24.880 1.00 29.14 481 GLN A N 1
ATOM 3389 C CA . GLN A 1 481 ? 31.722 -30.875 -25.817 1.00 29.14 481 GLN A CA 1
ATOM 3390 C C . GLN A 1 481 ? 31.155 -29.702 -26.601 1.00 29.14 481 GLN A C 1
ATOM 3392 O O . GLN A 1 481 ? 30.446 -29.851 -27.591 1.00 29.14 481 GLN A O 1
ATOM 3397 N N . CYS A 1 482 ? 31.513 -28.503 -26.150 1.00 27.25 482 CYS A N 1
ATOM 3398 C CA . CYS A 1 482 ? 31.436 -27.315 -26.983 1.00 27.25 482 CYS A CA 1
ATOM 3399 C C . CYS A 1 482 ? 32.223 -27.592 -28.283 1.00 27.25 482 CYS A C 1
ATOM 3401 O O . CYS A 1 482 ? 33.399 -27.965 -28.175 1.00 27.25 482 CYS A O 1
ATOM 3403 N N . PRO A 1 483 ? 31.652 -27.413 -29.492 1.00 30.12 483 PRO A N 1
ATOM 3404 C CA . PRO A 1 483 ? 32.313 -27.783 -30.750 1.00 30.12 483 PRO A CA 1
ATOM 3405 C C . PRO A 1 483 ? 33.636 -27.046 -31.026 1.00 30.12 483 PRO A C 1
ATOM 3407 O O . PRO A 1 483 ? 34.360 -27.404 -31.952 1.00 30.12 483 PRO A O 1
ATOM 3410 N N . THR A 1 484 ? 33.982 -26.026 -30.237 1.00 30.38 484 THR A N 1
ATOM 3411 C CA . THR A 1 484 ? 35.188 -25.202 -30.415 1.00 30.38 484 THR A CA 1
ATOM 3412 C C . THR A 1 484 ? 36.221 -25.334 -29.291 1.00 30.38 484 THR A C 1
ATOM 3414 O O . THR A 1 484 ? 37.329 -24.815 -29.423 1.00 30.38 484 THR A O 1
ATOM 3417 N N . CYS A 1 485 ? 35.950 -26.096 -28.228 1.00 25.97 485 CYS A N 1
ATOM 3418 C CA . CYS A 1 485 ? 36.894 -26.287 -27.121 1.00 25.97 485 CYS A CA 1
ATOM 3419 C C . CYS A 1 485 ? 37.670 -27.603 -27.252 1.00 25.97 485 CYS A C 1
ATOM 3421 O O . CYS A 1 485 ? 37.591 -28.471 -26.385 1.00 25.97 485 CYS A O 1
ATOM 3423 N N . LYS A 1 486 ? 38.469 -27.751 -28.314 1.00 22.94 486 LYS A N 1
ATOM 3424 C CA . LYS A 1 486 ? 39.562 -28.733 -28.323 1.00 22.94 486 LYS A CA 1
ATOM 3425 C C . LYS A 1 486 ? 40.887 -27.984 -28.156 1.00 22.94 486 LYS A C 1
ATOM 3427 O O . LYS A 1 486 ? 41.378 -27.419 -29.133 1.00 22.94 486 LYS A O 1
ATOM 3432 N N . PRO A 1 487 ? 41.508 -27.966 -26.960 1.00 25.50 487 PRO A N 1
ATOM 3433 C CA . PRO A 1 487 ? 42.906 -27.585 -26.864 1.00 25.50 487 PRO A CA 1
ATOM 3434 C C . PRO A 1 487 ? 43.719 -28.614 -27.653 1.00 25.50 487 PRO A C 1
ATOM 3436 O O . PRO A 1 487 ? 43.510 -29.825 -27.528 1.00 25.50 487 PRO A O 1
ATOM 3439 N N . ALA A 1 488 ? 44.648 -28.145 -28.478 1.00 29.42 488 ALA A N 1
ATOM 3440 C CA . ALA A 1 488 ? 45.612 -29.016 -29.126 1.00 29.42 488 ALA A CA 1
ATOM 3441 C C . ALA A 1 488 ? 46.434 -29.757 -28.050 1.00 29.42 488 ALA A C 1
ATOM 3443 O O . ALA A 1 488 ? 47.262 -29.153 -27.376 1.00 29.42 488 ALA A O 1
ATOM 3444 N N . GLY A 1 489 ? 46.207 -31.067 -27.892 1.00 36.06 489 GLY A N 1
ATOM 3445 C CA . GLY A 1 489 ? 47.188 -31.982 -27.292 1.00 36.06 489 GLY A CA 1
ATOM 3446 C C . GLY A 1 489 ? 47.013 -32.439 -25.834 1.00 36.06 489 GLY A C 1
ATOM 3447 O O . GLY A 1 489 ? 48.019 -32.768 -25.217 1.00 36.06 489 GLY A O 1
ATOM 3448 N N . GLY A 1 490 ? 45.803 -32.523 -25.267 1.00 27.33 490 GLY A N 1
ATOM 3449 C CA . GLY A 1 490 ? 45.598 -33.086 -23.916 1.00 27.33 490 GLY A CA 1
ATOM 3450 C C . GLY A 1 490 ? 44.902 -34.453 -23.906 1.00 27.33 490 GLY A C 1
ATOM 3451 O O . GLY A 1 490 ? 43.752 -34.555 -24.319 1.00 27.33 490 GLY A O 1
ATOM 3452 N N . THR A 1 491 ? 45.567 -35.503 -23.414 1.00 28.03 491 THR A N 1
ATOM 3453 C CA . THR A 1 491 ? 44.973 -36.824 -23.121 1.00 28.03 491 THR A CA 1
ATOM 3454 C C . THR A 1 491 ? 44.198 -36.807 -21.797 1.00 28.03 491 THR A C 1
ATOM 3456 O O . THR A 1 491 ? 44.729 -36.335 -20.792 1.00 28.03 491 THR A O 1
ATOM 3459 N N . CYS A 1 492 ? 42.983 -37.370 -21.763 1.00 25.80 492 CYS A N 1
ATOM 3460 C CA . CYS A 1 492 ? 42.221 -37.577 -20.524 1.00 25.80 492 CYS A CA 1
ATOM 3461 C C . CYS A 1 492 ? 42.925 -38.592 -19.596 1.00 25.80 492 CYS A C 1
ATOM 3463 O O . CYS A 1 492 ? 43.279 -39.681 -20.056 1.00 25.80 492 CYS A O 1
ATOM 3465 N N . PRO A 1 493 ? 43.099 -38.302 -18.293 1.00 29.11 493 PRO A N 1
ATOM 3466 C CA . PRO A 1 493 ? 43.592 -39.278 -17.333 1.00 29.11 493 PRO A CA 1
ATOM 3467 C C . PRO A 1 493 ? 42.452 -40.233 -16.958 1.00 29.11 493 PRO A C 1
ATOM 3469 O O . PRO A 1 493 ? 41.461 -39.811 -16.368 1.00 29.11 493 PRO A O 1
ATOM 3472 N N . GLY A 1 494 ? 42.582 -41.520 -17.297 1.00 34.28 494 GLY A N 1
ATOM 3473 C CA . GLY A 1 494 ? 41.687 -42.549 -16.752 1.00 34.28 494 GLY A CA 1
ATOM 3474 C C . GLY A 1 494 ? 41.410 -43.791 -17.598 1.00 34.28 494 GLY A C 1
ATOM 3475 O O . GLY A 1 494 ? 40.822 -44.724 -17.066 1.00 34.28 494 GLY A O 1
ATOM 3476 N N . SER A 1 495 ? 41.835 -43.877 -18.860 1.00 28.73 495 SER A N 1
ATOM 3477 C CA . SER A 1 495 ? 41.674 -45.110 -19.648 1.00 28.73 495 SER A CA 1
ATOM 3478 C C . SER A 1 495 ? 43.023 -45.771 -19.921 1.00 28.73 495 SER A C 1
ATOM 3480 O O . SER A 1 495 ? 43.859 -45.278 -20.673 1.00 28.73 495 SER A O 1
ATOM 3482 N N . THR A 1 496 ? 43.244 -46.917 -19.280 1.00 28.45 496 THR A N 1
ATOM 3483 C CA . THR A 1 496 ? 44.189 -47.914 -19.791 1.00 28.45 496 THR A CA 1
ATOM 3484 C C . THR A 1 496 ? 43.525 -48.663 -20.956 1.00 28.45 496 THR A C 1
ATOM 3486 O O . THR A 1 496 ? 42.301 -48.805 -20.972 1.00 28.45 496 THR A O 1
ATOM 3489 N N . PRO A 1 497 ? 44.291 -49.104 -21.970 1.00 33.78 497 PRO A N 1
ATOM 3490 C CA . PRO A 1 497 ? 43.731 -49.609 -23.216 1.00 33.78 497 PRO A CA 1
ATOM 3491 C C . PRO A 1 497 ? 43.258 -51.055 -23.038 1.00 33.78 497 PRO A C 1
ATOM 3493 O O . PRO A 1 497 ? 44.073 -51.970 -22.946 1.00 33.78 497 PRO A O 1
ATOM 3496 N N . ALA A 1 498 ? 41.944 -51.272 -23.005 1.00 29.92 498 ALA A N 1
ATOM 3497 C CA . ALA A 1 498 ? 41.375 -52.611 -23.069 1.00 29.92 498 ALA A CA 1
ATOM 3498 C C . ALA A 1 498 ? 40.937 -52.922 -24.505 1.00 29.92 498 ALA A C 1
ATOM 3500 O O . ALA A 1 498 ? 40.036 -52.309 -25.071 1.00 29.92 498 ALA A O 1
ATOM 3501 N N . THR A 1 499 ? 41.631 -53.892 -25.086 1.00 34.19 499 THR A N 1
ATOM 3502 C CA . THR A 1 499 ? 41.202 -54.690 -26.231 1.00 34.19 499 THR A CA 1
ATOM 3503 C C . THR A 1 499 ? 39.747 -55.163 -26.108 1.00 34.19 499 THR A C 1
ATOM 3505 O O . THR A 1 499 ? 39.362 -55.664 -25.056 1.00 34.19 499 THR A O 1
ATOM 3508 N N . ALA A 1 500 ? 39.047 -55.125 -27.248 1.00 30.91 500 ALA A N 1
ATOM 3509 C CA . ALA A 1 500 ? 37.809 -55.834 -27.601 1.00 30.91 500 ALA A CA 1
ATOM 3510 C C . ALA A 1 500 ? 36.464 -55.308 -27.037 1.00 30.91 500 ALA A C 1
ATOM 3512 O O . ALA A 1 500 ? 36.140 -55.439 -25.862 1.00 30.91 500 ALA A O 1
ATOM 3513 N N . THR A 1 501 ? 35.657 -54.787 -27.969 1.00 38.00 501 THR A N 1
ATOM 3514 C CA . THR A 1 501 ? 34.182 -54.654 -27.981 1.00 38.00 501 THR A CA 1
ATOM 3515 C C . THR A 1 501 ? 33.469 -56.004 -27.728 1.00 38.00 501 THR A C 1
ATOM 3517 O O . THR A 1 501 ? 34.121 -57.034 -27.926 1.00 38.00 501 THR A O 1
ATOM 3520 N N . PRO A 1 502 ? 32.152 -56.075 -27.373 1.00 41.03 502 PRO A N 1
ATOM 3521 C CA . PRO A 1 502 ? 31.050 -55.254 -27.922 1.00 41.03 502 PRO A CA 1
ATOM 3522 C C . PRO A 1 502 ? 29.888 -54.933 -26.927 1.00 41.03 502 PRO A C 1
ATOM 3524 O O . PRO A 1 502 ? 30.100 -54.940 -25.720 1.00 41.03 502 PRO A O 1
ATOM 3527 N N . PRO A 1 503 ? 28.683 -54.589 -27.430 1.00 37.41 503 PRO A N 1
ATOM 3528 C CA . PRO A 1 503 ? 28.041 -53.275 -27.375 1.00 37.41 503 PRO A CA 1
ATOM 3529 C C . PRO A 1 503 ? 27.233 -53.015 -26.085 1.00 37.41 503 PRO A C 1
ATOM 3531 O O . PRO A 1 503 ? 26.651 -53.930 -25.503 1.00 37.41 503 PRO A O 1
ATOM 3534 N N . CYS A 1 504 ? 27.141 -51.750 -25.665 1.00 27.75 504 CYS A N 1
ATOM 3535 C CA . CYS A 1 504 ? 26.291 -51.348 -24.541 1.00 27.75 504 CYS A CA 1
ATOM 3536 C C . CYS A 1 504 ? 24.806 -51.614 -24.841 1.00 27.75 504 CYS A C 1
ATOM 3538 O O . CYS A 1 504 ? 24.297 -51.291 -25.915 1.00 27.75 504 CYS A O 1
ATOM 3540 N N . ASN A 1 505 ? 24.135 -52.234 -23.873 1.00 30.52 505 ASN A N 1
ATOM 3541 C CA . ASN A 1 505 ? 22.737 -52.652 -23.906 1.00 30.52 505 ASN A CA 1
ATOM 3542 C C . ASN A 1 505 ? 21.809 -51.432 -23.681 1.00 30.52 505 ASN A C 1
ATOM 3544 O O . ASN A 1 505 ? 22.082 -50.656 -22.764 1.00 30.52 505 ASN A O 1
ATOM 3548 N N . PRO A 1 506 ? 20.702 -51.250 -24.434 1.00 32.03 506 PRO A N 1
ATOM 3549 C CA . PRO A 1 506 ? 19.816 -50.081 -24.312 1.00 32.03 506 PRO A CA 1
ATOM 3550 C C . PRO A 1 506 ? 19.045 -49.944 -22.984 1.00 32.03 506 PRO A C 1
ATOM 3552 O O . PRO A 1 506 ? 18.198 -49.065 -22.862 1.00 32.03 506 PRO A O 1
ATOM 3555 N N . THR A 1 507 ? 19.287 -50.805 -21.993 1.00 30.08 507 THR A N 1
ATOM 3556 C CA . THR A 1 507 ? 18.600 -50.784 -20.691 1.00 30.08 507 THR A CA 1
ATOM 3557 C C . THR A 1 507 ? 19.242 -49.871 -19.645 1.00 30.08 507 THR A C 1
ATOM 3559 O O . THR A 1 507 ? 18.644 -49.680 -18.590 1.00 30.08 507 THR A O 1
ATOM 3562 N N . ASP A 1 508 ? 20.409 -49.282 -19.925 1.00 30.22 508 ASP A N 1
ATOM 3563 C CA . ASP A 1 508 ? 21.134 -48.441 -18.954 1.00 30.22 508 ASP A CA 1
ATOM 3564 C C . ASP A 1 508 ? 20.788 -46.939 -19.044 1.00 30.22 508 ASP A C 1
ATOM 3566 O O . ASP A 1 508 ? 21.327 -46.127 -18.292 1.00 30.22 508 ASP A O 1
ATOM 3570 N N . CYS A 1 509 ? 19.846 -46.554 -19.910 1.00 27.62 509 CYS A N 1
ATOM 3571 C CA . CYS A 1 509 ? 19.255 -45.214 -19.915 1.00 27.62 509 CYS A CA 1
ATOM 3572 C C . CYS A 1 509 ? 17.889 -45.259 -19.219 1.00 27.62 509 CYS A C 1
ATOM 3574 O O . CYS A 1 509 ? 16.881 -45.619 -19.827 1.00 27.62 509 CYS A O 1
ATOM 3576 N N . VAL A 1 510 ? 17.860 -44.921 -17.929 1.00 25.23 510 VAL A N 1
ATOM 3577 C CA . VAL A 1 510 ? 16.611 -44.733 -17.178 1.00 25.23 510 VAL A CA 1
ATOM 3578 C C . VAL A 1 510 ? 16.080 -43.316 -17.424 1.00 25.23 510 VAL A C 1
ATOM 3580 O O . VAL A 1 510 ? 16.870 -42.377 -17.480 1.00 25.23 510 VAL A O 1
ATOM 3583 N N . GLN A 1 511 ? 14.752 -43.260 -17.598 1.00 28.77 511 GLN A N 1
ATOM 3584 C CA . GLN A 1 511 ? 13.840 -42.126 -17.838 1.00 28.77 511 GLN A CA 1
ATOM 3585 C C . GLN A 1 511 ? 14.308 -40.724 -17.450 1.00 28.77 511 GLN A C 1
ATOM 3587 O O . GLN A 1 511 ? 14.715 -40.533 -16.282 1.00 28.77 511 GLN A O 1
#